Protein AF-0000000077707316 (afdb_homodimer)

Structure (mmCIF, N/CA/C/O backbone):
data_AF-0000000077707316-model_v1
#
loop_
_entity.id
_entity.type
_entity.pdbx_description
1 polymer 'Endonuclease domain-containing 1 protein'
#
loop_
_atom_site.group_PDB
_atom_site.id
_atom_site.type_symbol
_atom_site.label_atom_id
_atom_site.label_alt_id
_atom_site.label_comp_id
_atom_site.label_asym_id
_atom_site.label_entity_id
_atom_site.label_seq_id
_atom_site.pdbx_PDB_ins_code
_atom_site.Cartn_x
_atom_site.Cartn_y
_atom_site.Cartn_z
_atom_site.occupancy
_atom_site.B_iso_or_equiv
_atom_site.auth_seq_id
_atom_site.auth_comp_id
_atom_site.auth_asym_id
_atom_site.auth_atom_id
_atom_site.pdbx_PDB_model_num
ATOM 1 N N . MET A 1 1 ? 44.5 -84.938 -24.578 1 33.34 1 MET A N 1
ATOM 2 C CA . MET A 1 1 ? 43.188 -84.375 -24.938 1 33.34 1 MET A CA 1
ATOM 3 C C . MET A 1 1 ? 42.906 -83.062 -24.188 1 33.34 1 MET A C 1
ATOM 5 O O . MET A 1 1 ? 42.75 -83.062 -22.969 1 33.34 1 MET A O 1
ATOM 9 N N . PHE A 1 2 ? 43.531 -81.938 -24.688 1 41.09 2 PHE A N 1
ATOM 10 C CA . PHE A 1 2 ? 43.594 -80.562 -24.281 1 41.09 2 PHE A CA 1
ATOM 11 C C . PHE A 1 2 ? 42.219 -79.938 -24.391 1 41.09 2 PHE A C 1
ATOM 13 O O . PHE A 1 2 ? 41.656 -79.75 -25.469 1 41.09 2 PHE A O 1
ATOM 20 N N . ALA A 1 3 ? 41.344 -80.125 -23.375 1 41.16 3 ALA A N 1
ATOM 21 C CA . ALA A 1 3 ? 40.031 -79.5 -23.281 1 41.16 3 ALA A CA 1
ATOM 22 C C . ALA A 1 3 ? 40.188 -78 -23.281 1 41.16 3 ALA A C 1
ATOM 24 O O . ALA A 1 3 ? 40.844 -77.375 -22.422 1 41.16 3 ALA A O 1
ATOM 25 N N . LEU A 1 4 ? 40.094 -77.375 -24.469 1 39.22 4 LEU A N 1
ATOM 26 C CA . LEU A 1 4 ? 39.969 -75.938 -24.719 1 39.22 4 LEU A CA 1
ATOM 27 C C . LEU A 1 4 ? 38.781 -75.312 -23.969 1 39.22 4 LEU A C 1
ATOM 29 O O . LEU A 1 4 ? 37.656 -75.75 -24.219 1 39.22 4 LEU A O 1
ATOM 33 N N . GLY A 1 5 ? 38.938 -74.875 -22.703 1 39.47 5 GLY A N 1
ATOM 34 C CA . GLY A 1 5 ? 37.969 -74.188 -21.906 1 39.47 5 GLY A CA 1
ATOM 35 C C . GLY A 1 5 ? 37.469 -72.938 -22.594 1 39.47 5 GLY A C 1
ATOM 36 O O . GLY A 1 5 ? 38.25 -72.062 -23 1 39.47 5 GLY A O 1
ATOM 37 N N . LEU A 1 6 ? 36.312 -73.062 -23.328 1 38.59 6 LEU A N 1
ATOM 38 C CA . LEU A 1 6 ? 35.625 -71.938 -23.953 1 38.59 6 LEU A CA 1
ATOM 39 C C . LEU A 1 6 ? 35.312 -70.812 -22.938 1 38.59 6 LEU A C 1
ATOM 41 O O . LEU A 1 6 ? 34.562 -71.062 -21.969 1 38.59 6 LEU A O 1
ATOM 45 N N . LEU A 1 7 ? 36.188 -69.875 -22.766 1 37.75 7 LEU A N 1
ATOM 46 C CA . LEU A 1 7 ? 35.938 -68.625 -22.016 1 37.75 7 LEU A CA 1
ATOM 47 C C . LEU A 1 7 ? 34.75 -67.875 -22.578 1 37.75 7 LEU A C 1
ATOM 49 O O . LEU A 1 7 ? 34.812 -67.375 -23.719 1 37.75 7 LEU A O 1
ATOM 53 N N . THR A 1 8 ? 33.531 -68.25 -22.219 1 38.25 8 THR A N 1
ATOM 54 C CA . THR A 1 8 ? 32.375 -67.438 -22.578 1 38.25 8 THR A CA 1
ATOM 55 C C . THR A 1 8 ? 32.5 -66 -22.016 1 38.25 8 THR A C 1
ATOM 57 O O . THR A 1 8 ? 32.625 -65.875 -20.797 1 38.25 8 THR A O 1
ATOM 60 N N . CYS A 1 9 ? 33.062 -65.125 -22.75 1 37.97 9 CYS A N 1
ATOM 61 C CA . CYS A 1 9 ? 33 -63.656 -22.469 1 37.97 9 CYS A CA 1
ATOM 62 C C . CYS A 1 9 ? 31.562 -63.188 -22.297 1 37.97 9 CYS A C 1
ATOM 64 O O . CYS A 1 9 ? 30.812 -63.156 -23.266 1 37.97 9 CYS A O 1
ATOM 66 N N . ILE A 1 10 ? 30.969 -63.438 -21.156 1 39.56 10 ILE A N 1
ATOM 67 C CA . ILE A 1 10 ? 29.703 -62.781 -20.844 1 39.56 10 ILE A CA 1
ATOM 68 C C . ILE A 1 10 ? 29.844 -61.281 -20.969 1 39.56 10 ILE A C 1
ATOM 70 O O . ILE A 1 10 ? 30.594 -60.625 -20.219 1 39.56 10 ILE A O 1
ATOM 74 N N . VAL A 1 11 ? 29.703 -60.719 -22.172 1 38.75 11 VAL A N 1
ATOM 75 C CA . VAL A 1 11 ? 29.531 -59.281 -22.344 1 38.75 11 VAL A CA 1
ATOM 76 C C . VAL A 1 11 ? 28.375 -58.781 -21.484 1 38.75 11 VAL A C 1
ATOM 78 O O . VAL A 1 11 ? 27.219 -59.156 -21.719 1 38.75 11 VAL A O 1
ATOM 81 N N . LEU A 1 12 ? 28.562 -58.531 -20.219 1 37.78 12 LEU A N 1
ATOM 82 C CA . LEU A 1 12 ? 27.625 -57.719 -19.422 1 37.78 12 LEU A CA 1
ATOM 83 C C . LEU A 1 12 ? 27.25 -56.469 -20.172 1 37.78 12 LEU A C 1
ATOM 85 O O . LEU A 1 12 ? 28.094 -55.594 -20.406 1 37.78 12 LEU A O 1
ATOM 89 N N . GLY A 1 13 ? 26.312 -56.531 -21.094 1 35.78 13 GLY A N 1
ATOM 90 C CA . GLY A 1 13 ? 25.703 -55.312 -21.594 1 35.78 13 GLY A CA 1
ATOM 91 C C . GLY A 1 13 ? 25.406 -54.281 -20.5 1 35.78 13 GLY A C 1
ATOM 92 O O . GLY A 1 13 ? 24.703 -54.594 -19.531 1 35.78 13 GLY A O 1
ATOM 93 N N . ALA A 1 14 ? 26.328 -53.375 -20.188 1 36.34 14 ALA A N 1
ATOM 94 C CA . ALA A 1 14 ? 26.047 -52.188 -19.406 1 36.34 14 ALA A CA 1
ATOM 95 C C . ALA A 1 14 ? 24.75 -51.531 -19.859 1 36.34 14 ALA A C 1
ATOM 97 O O . ALA A 1 14 ? 24.641 -51.031 -20.984 1 36.34 14 ALA A O 1
ATOM 98 N N . LEU A 1 15 ? 23.625 -52 -19.422 1 34.69 15 LEU A N 1
ATOM 99 C CA . LEU A 1 15 ? 22.438 -51.156 -19.453 1 34.69 15 LEU A CA 1
ATOM 100 C C . LEU A 1 15 ? 22.781 -49.719 -19.047 1 34.69 15 LEU A C 1
ATOM 102 O O . LEU A 1 15 ? 23.094 -49.469 -17.875 1 34.69 15 LEU A O 1
ATOM 106 N N . SER A 1 16 ? 23.438 -49 -19.891 1 33.19 16 SER A N 1
ATOM 107 C CA . SER A 1 16 ? 23.406 -47.562 -19.688 1 33.19 16 SER A CA 1
ATOM 108 C C . SER A 1 16 ? 22.016 -47.094 -19.281 1 33.19 16 SER A C 1
ATOM 110 O O . SER A 1 16 ? 21.078 -47.094 -20.094 1 33.19 16 SER A O 1
ATOM 112 N N . ALA A 1 17 ? 21.578 -47.375 -18.078 1 33.91 17 ALA A N 1
ATOM 113 C CA . ALA A 1 17 ? 20.469 -46.562 -17.594 1 33.91 17 ALA A CA 1
ATOM 114 C C . ALA A 1 17 ? 20.625 -45.094 -18.047 1 33.91 17 ALA A C 1
ATOM 116 O O . ALA A 1 17 ? 21.453 -44.344 -17.5 1 33.91 17 ALA A O 1
ATOM 117 N N . GLN A 1 18 ? 20.516 -44.875 -19.297 1 33.06 18 GLN A N 1
ATOM 118 C CA . GLN A 1 18 ? 20.219 -43.469 -19.609 1 33.06 18 GLN A CA 1
ATOM 119 C C . GLN A 1 18 ? 19.203 -42.906 -18.625 1 33.06 18 GLN A C 1
ATOM 121 O O . GLN A 1 18 ? 18.047 -43.312 -18.609 1 33.06 18 GLN A O 1
ATOM 126 N N . ALA A 1 19 ? 19.625 -42.625 -17.422 1 34.94 19 ALA A N 1
ATOM 127 C CA . ALA A 1 19 ? 18.75 -41.75 -16.609 1 34.94 19 ALA A CA 1
ATOM 128 C C . ALA A 1 19 ? 18 -40.75 -17.484 1 34.94 19 ALA A C 1
ATOM 130 O O . ALA A 1 19 ? 18.625 -39.906 -18.125 1 34.94 19 ALA A O 1
ATOM 131 N N . LYS A 1 20 ? 16.969 -41.156 -18.109 1 39.28 20 LYS A N 1
ATOM 132 C CA . LYS A 1 20 ? 16.062 -40.125 -18.609 1 39.28 20 LYS A CA 1
ATOM 133 C C . LYS A 1 20 ? 15.898 -39 -17.609 1 39.28 20 LYS A C 1
ATOM 135 O O . LYS A 1 20 ? 15.453 -39.219 -16.484 1 39.28 20 LYS A O 1
ATOM 140 N N . VAL A 1 21 ? 16.75 -38.062 -17.422 1 41.84 21 VAL A N 1
ATOM 141 C CA . VAL A 1 21 ? 16.422 -36.781 -16.797 1 41.84 21 VAL A CA 1
ATOM 142 C C . VAL A 1 21 ? 14.969 -36.406 -17.078 1 41.84 21 VAL A C 1
ATOM 144 O O . VAL A 1 21 ? 14.617 -36.094 -18.219 1 41.84 21 VAL A O 1
ATOM 147 N N . SER A 1 22 ? 14.008 -37.156 -16.703 1 49.22 22 SER A N 1
ATOM 148 C CA . SER A 1 22 ? 12.609 -36.781 -16.859 1 49.22 22 SER A CA 1
ATOM 149 C C . SER A 1 22 ? 12.414 -35.281 -16.531 1 49.22 22 SER A C 1
ATOM 151 O O . SER A 1 22 ? 12.773 -34.844 -15.438 1 49.22 22 SER A O 1
ATOM 153 N N . ASN A 1 23 ? 12.367 -34.312 -17.406 1 69.75 23 ASN A N 1
ATOM 154 C CA . ASN A 1 23 ? 12.125 -32.875 -17.375 1 69.75 23 ASN A CA 1
ATOM 155 C C . ASN A 1 23 ? 10.711 -32.562 -16.922 1 69.75 23 ASN A C 1
ATOM 157 O O . ASN A 1 23 ? 10.141 -31.531 -17.312 1 69.75 23 ASN A O 1
ATOM 161 N N . ASP A 1 24 ? 10.117 -33.5 -16.203 1 83.94 24 ASP A N 1
ATOM 162 C CA . ASP A 1 24 ? 8.758 -33.312 -15.695 1 83.94 24 ASP A CA 1
ATOM 163 C C . ASP A 1 24 ? 8.781 -32.938 -14.219 1 83.94 24 ASP A C 1
ATOM 165 O O . ASP A 1 24 ? 9.789 -33.125 -13.531 1 83.94 24 ASP A O 1
ATOM 169 N N . PHE A 1 25 ? 7.59 -32.406 -13.789 1 93.5 25 PHE A N 1
ATOM 170 C CA . PHE A 1 25 ? 7.434 -32.156 -12.359 1 93.5 25 PHE A CA 1
ATOM 171 C C . PHE A 1 25 ? 7.297 -33.469 -11.586 1 93.5 25 PHE A C 1
ATOM 173 O O . PHE A 1 25 ? 6.516 -34.344 -11.961 1 93.5 25 PHE A O 1
ATOM 180 N N . ASP A 1 26 ? 8.039 -33.688 -10.492 1 91.38 26 ASP A N 1
ATOM 181 C CA . ASP A 1 26 ? 7.855 -34.781 -9.57 1 91.38 26 ASP A CA 1
ATOM 182 C C . ASP A 1 26 ? 6.598 -34.594 -8.727 1 91.38 26 ASP A C 1
ATOM 184 O O . ASP A 1 26 ? 6.059 -35.562 -8.188 1 91.38 26 ASP A O 1
ATOM 188 N N . CYS A 1 27 ? 6.137 -33.438 -8.609 1 95.3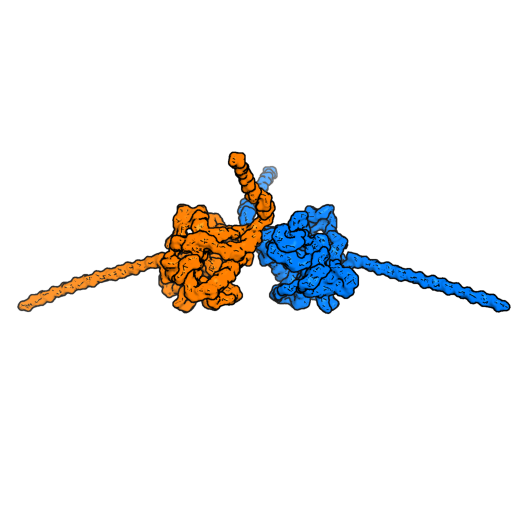8 27 CYS A N 1
ATOM 189 C CA . CYS A 1 27 ? 5.008 -33.062 -7.758 1 95.38 27 CYS A CA 1
ATOM 190 C C . CYS A 1 27 ? 3.777 -32.75 -8.594 1 95.38 27 CYS A C 1
ATOM 192 O O . CYS A 1 27 ? 3.207 -31.656 -8.461 1 95.38 27 CYS A O 1
ATOM 194 N N . LYS A 1 28 ? 3.188 -33.719 -9.234 1 96.56 28 LYS A N 1
ATOM 195 C CA . LYS A 1 28 ? 2.086 -33.5 -10.172 1 96.56 28 LYS A CA 1
ATOM 196 C C . LYS A 1 28 ? 0.771 -33.281 -9.438 1 96.56 28 LYS A C 1
ATOM 198 O O . LYS A 1 28 ? -0.211 -32.812 -10.031 1 96.56 28 LYS A O 1
ATOM 203 N N . GLU A 1 29 ? 0.747 -33.562 -8.125 1 95.81 29 GLU A N 1
ATOM 204 C CA . GLU A 1 29 ? -0.466 -33.438 -7.324 1 95.81 29 GLU A CA 1
ATOM 205 C C . GLU A 1 29 ? -0.935 -31.984 -7.254 1 95.81 29 GLU A C 1
ATOM 207 O O . GLU A 1 29 ? -2.078 -31.703 -6.883 1 95.81 29 GLU A O 1
ATOM 212 N N . PHE A 1 30 ? -0.115 -31.047 -7.645 1 97.31 30 PHE A N 1
ATOM 213 C CA . PHE A 1 30 ? -0.478 -29.641 -7.527 1 97.31 30 PHE A CA 1
ATOM 214 C C . PHE A 1 30 ? -1.162 -29.156 -8.797 1 97.31 30 PHE A C 1
ATOM 216 O O . PHE A 1 30 ? -1.632 -28.016 -8.852 1 97.31 30 PHE A O 1
ATOM 223 N N . PHE A 1 31 ? -1.253 -30.031 -9.781 1 97.88 31 PHE A N 1
ATOM 224 C CA . PHE A 1 31 ? -1.893 -29.688 -11.047 1 97.88 31 PHE A CA 1
ATOM 225 C C . PHE A 1 31 ? -3.232 -30.391 -11.188 1 97.88 31 PHE A C 1
ATOM 227 O O . PHE A 1 31 ? -3.361 -31.562 -10.82 1 97.88 31 PHE A O 1
ATOM 234 N N . TYR A 1 32 ? -4.227 -29.641 -11.633 1 96.31 32 TYR A N 1
ATOM 235 C CA . TYR A 1 32 ? -5.508 -30.266 -11.945 1 96.31 32 TYR A CA 1
ATOM 236 C C . TYR A 1 32 ? -5.328 -31.438 -12.906 1 96.31 32 TYR A C 1
ATOM 238 O O . TYR A 1 32 ? -4.703 -31.281 -13.961 1 96.31 32 TYR A O 1
ATOM 246 N N . LYS A 1 33 ? -5.805 -32.656 -12.492 1 95.69 33 LYS A N 1
ATOM 247 C CA . LYS A 1 33 ? -5.711 -33.906 -13.25 1 95.69 33 LYS A CA 1
ATOM 248 C C . LYS A 1 33 ? -4.254 -34.281 -13.523 1 95.69 33 LYS A C 1
ATOM 250 O O . L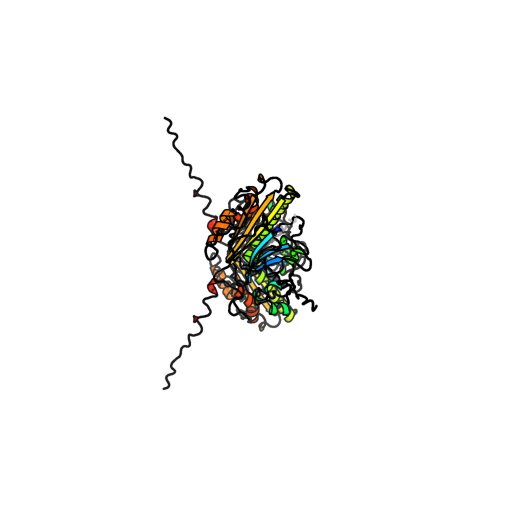YS A 1 33 ? -3.949 -34.906 -14.531 1 95.69 33 LYS A O 1
ATOM 255 N N . ASP A 1 34 ? -3.324 -33.719 -12.805 1 96.62 34 ASP A N 1
ATOM 256 C CA . ASP A 1 34 ? -1.897 -34 -12.852 1 96.62 34 ASP A CA 1
ATOM 257 C C . ASP A 1 34 ? -1.275 -33.531 -14.156 1 96.62 34 ASP A C 1
ATOM 259 O O . ASP A 1 34 ? -0.333 -34.125 -14.672 1 96.62 34 ASP A O 1
ATOM 263 N N . ILE A 1 35 ? -1.842 -32.531 -14.719 1 96.19 35 ILE A N 1
ATOM 264 C CA . ILE A 1 35 ? -1.368 -31.984 -15.992 1 96.19 35 ILE A CA 1
ATOM 265 C C . ILE A 1 35 ? -0.874 -30.547 -15.797 1 96.19 35 ILE A C 1
ATOM 267 O O . ILE A 1 35 ? -1.644 -29.672 -15.406 1 96.19 35 ILE A O 1
ATOM 271 N N . GLU A 1 36 ? 0.376 -30.312 -16.031 1 96.12 36 GLU A N 1
ATOM 272 C CA . GLU A 1 36 ? 0.953 -28.984 -15.867 1 96.12 36 GLU A CA 1
ATOM 273 C C . GLU A 1 36 ? 0.457 -28.031 -16.953 1 96.12 36 GLU A C 1
ATOM 275 O O . GLU A 1 36 ? 0.092 -28.453 -18.047 1 96.12 36 GLU A O 1
ATOM 280 N N . PRO A 1 37 ? 0.419 -26.688 -16.656 1 96.31 37 PRO A N 1
ATOM 281 C CA . PRO A 1 37 ? 0.086 -25.688 -17.672 1 96.31 37 PRO A CA 1
ATOM 282 C C . PRO A 1 37 ? 1.013 -25.766 -18.891 1 96.31 37 PRO A C 1
ATOM 284 O O . PRO A 1 37 ? 2.199 -26.062 -18.75 1 96.31 37 PRO A O 1
ATOM 287 N N . THR A 1 38 ? 0.475 -25.453 -20.078 1 94.12 38 THR A N 1
ATOM 288 C CA . THR A 1 38 ? 1.275 -25.453 -21.297 1 94.12 38 THR A CA 1
ATOM 289 C C . THR A 1 38 ? 1.266 -24.078 -21.953 1 94.12 38 THR A C 1
ATOM 291 O O . THR A 1 38 ? 0.444 -23.234 -21.625 1 94.12 38 THR A O 1
ATOM 294 N N . GLY A 1 39 ? 2.197 -23.891 -22.812 1 92.69 39 GLY A N 1
ATOM 295 C CA . GLY A 1 39 ? 2.258 -22.641 -23.578 1 92.69 39 GLY A CA 1
ATOM 296 C C . GLY A 1 39 ? 3.334 -21.703 -23.078 1 92.69 39 GLY A C 1
ATOM 297 O O . GLY A 1 39 ? 3.738 -20.781 -23.812 1 92.69 39 GLY A O 1
ATOM 298 N N . MET A 1 40 ? 3.721 -21.906 -21.891 1 90.31 40 MET A N 1
ATOM 299 C CA . MET A 1 40 ? 4.863 -21.156 -21.375 1 90.31 40 MET A CA 1
ATOM 300 C C . MET A 1 40 ? 6.168 -21.891 -21.672 1 90.31 40 MET A C 1
ATOM 302 O O . MET A 1 40 ? 6.156 -23.016 -22.172 1 90.31 40 MET A O 1
ATOM 306 N N . ASP A 1 41 ? 7.328 -21.219 -21.531 1 84.62 41 ASP A N 1
ATOM 307 C CA . ASP A 1 41 ? 8.609 -21.844 -21.844 1 84.62 41 ASP A CA 1
ATOM 308 C C . ASP A 1 41 ? 8.797 -23.141 -21.062 1 84.62 41 ASP A C 1
ATOM 310 O O . ASP A 1 41 ? 9.242 -23.125 -19.922 1 84.62 41 ASP A O 1
ATOM 314 N N . GLN A 1 42 ? 8.523 -24.266 -21.781 1 77.12 42 GLN A N 1
ATOM 315 C CA . GLN A 1 42 ? 8.539 -25.578 -21.125 1 77.12 42 GLN A CA 1
ATOM 316 C C . GLN A 1 42 ? 9.961 -26.031 -20.844 1 77.12 42 GLN A C 1
ATOM 318 O O . GLN A 1 42 ? 10.172 -27 -20.125 1 77.12 42 GLN A O 1
ATOM 323 N N . ASN A 1 43 ? 10.93 -25.219 -21.344 1 80.56 43 ASN A N 1
ATOM 324 C CA . ASN A 1 43 ? 12.32 -25.578 -21.078 1 80.56 43 ASN A CA 1
ATOM 325 C C . ASN A 1 43 ? 12.844 -24.891 -19.812 1 80.56 43 ASN A C 1
ATOM 327 O O . ASN A 1 43 ? 13.977 -25.109 -19.406 1 80.56 43 ASN A O 1
ATOM 331 N N . ALA A 1 44 ? 11.969 -24.188 -19.266 1 92.69 44 ALA A N 1
ATOM 332 C CA . ALA A 1 44 ? 12.336 -23.562 -18 1 92.69 44 ALA A CA 1
ATOM 333 C C . ALA A 1 44 ? 12.508 -24.609 -16.891 1 92.69 44 ALA A C 1
ATOM 335 O O . ALA A 1 44 ? 12.172 -25.766 -17.078 1 92.69 44 ALA A O 1
ATOM 336 N N . LYS A 1 45 ? 13.117 -24.203 -15.828 1 93.31 45 LYS A N 1
ATOM 337 C CA . LYS A 1 45 ? 13.406 -25.109 -14.719 1 93.31 45 LYS A CA 1
ATOM 338 C C . LYS A 1 45 ? 12.141 -25.438 -13.938 1 93.31 45 LYS A C 1
ATOM 340 O O . LYS A 1 45 ? 11.367 -24.547 -13.586 1 93.31 45 LYS A O 1
ATOM 345 N N . LYS A 1 46 ? 11.953 -26.734 -13.75 1 94.25 46 LYS A N 1
ATOM 346 C CA . LYS A 1 46 ? 10.797 -27.203 -12.992 1 94.25 46 LYS A CA 1
ATOM 347 C C . LYS A 1 46 ? 11.18 -27.516 -11.547 1 94.25 46 LYS A C 1
ATOM 349 O O . LYS A 1 46 ? 12.055 -28.344 -11.281 1 94.25 46 LYS A O 1
ATOM 354 N N . ILE A 1 47 ? 10.484 -26.797 -10.57 1 94.25 47 ILE A N 1
ATOM 355 C CA . ILE A 1 47 ? 10.812 -26.906 -9.156 1 94.25 47 ILE A CA 1
ATOM 356 C C . ILE A 1 47 ? 9.609 -27.453 -8.391 1 94.25 47 ILE A C 1
ATOM 358 O O . ILE A 1 47 ? 8.516 -26.906 -8.461 1 94.25 47 ILE A O 1
ATOM 362 N N . CYS A 1 48 ? 9.805 -28.609 -7.73 1 95.44 48 CYS A N 1
ATOM 363 C CA . CYS A 1 48 ? 8.898 -29 -6.66 1 95.44 48 CYS A CA 1
ATOM 364 C C . CYS A 1 48 ? 9.406 -28.5 -5.309 1 95.44 48 CYS A C 1
ATOM 366 O O . CYS A 1 48 ? 10.383 -29.031 -4.781 1 95.44 48 CYS A O 1
ATOM 368 N N . GLN A 1 49 ? 8.695 -27.547 -4.758 1 95.38 49 GLN A N 1
ATOM 369 C CA . GLN A 1 49 ? 9.242 -26.766 -3.646 1 95.38 49 GLN A CA 1
ATOM 370 C C . GLN A 1 49 ? 9.172 -27.547 -2.34 1 95.38 49 GLN A C 1
ATOM 372 O O . GLN A 1 49 ? 8.133 -28.109 -1.995 1 95.38 49 GLN A O 1
ATOM 377 N N . TRP A 1 50 ? 10.234 -27.609 -1.695 1 90.56 50 TRP A N 1
ATOM 378 C CA . TRP A 1 50 ? 10.25 -28.172 -0.346 1 90.56 50 TRP A CA 1
ATOM 379 C C . TRP A 1 50 ? 11.289 -27.469 0.519 1 90.56 50 TRP A C 1
ATOM 381 O O . TRP A 1 50 ? 12.164 -26.766 0.003 1 90.56 50 TRP A O 1
ATOM 391 N N . THR A 1 51 ? 11.047 -27.484 1.727 1 90.94 51 THR A N 1
ATOM 392 C CA . THR A 1 51 ? 11.953 -26.938 2.729 1 90.94 51 THR A CA 1
ATOM 393 C C . THR A 1 51 ? 12.875 -28.016 3.271 1 90.94 51 THR A C 1
ATOM 395 O O . THR A 1 51 ? 13.172 -29 2.58 1 90.94 51 THR A O 1
ATOM 398 N N . SER A 1 52 ? 13.352 -27.969 4.523 1 80.56 52 SER A N 1
ATOM 399 C CA . SER A 1 52 ? 14.172 -29.016 5.121 1 80.56 52 SER A CA 1
ATOM 400 C C . SER A 1 52 ? 13.352 -30.281 5.371 1 80.56 52 SER A C 1
ATOM 402 O O . SER A 1 52 ? 13.914 -31.344 5.605 1 80.56 52 SER A O 1
ATOM 404 N N . LYS A 1 53 ? 12.062 -30.188 5.219 1 82 53 LYS A N 1
ATOM 405 C CA . LYS A 1 53 ? 11.188 -31.344 5.336 1 82 53 LYS A CA 1
ATOM 406 C C . LYS A 1 53 ? 10.875 -31.938 3.969 1 82 53 LYS A C 1
ATOM 408 O O . LYS A 1 53 ? 10.688 -31.203 2.994 1 82 53 LYS A O 1
ATOM 413 N N . PRO A 1 54 ? 10.891 -33.188 3.934 1 79.56 54 PRO A N 1
ATOM 414 C CA . PRO A 1 54 ? 10.695 -33.844 2.643 1 79.56 54 PRO A CA 1
ATOM 415 C C . PRO A 1 54 ? 9.234 -33.875 2.207 1 79.56 54 PRO A C 1
ATOM 417 O O . PRO A 1 54 ? 8.633 -34.938 2.105 1 79.56 54 PRO A O 1
ATOM 420 N N . SER A 1 55 ? 8.648 -32.875 2.068 1 88.94 55 SER A N 1
ATOM 421 C CA . SER A 1 55 ? 7.305 -32.688 1.533 1 88.94 55 SER A CA 1
ATOM 422 C C . SER A 1 55 ? 7.23 -31.531 0.563 1 88.94 55 SER A C 1
ATOM 424 O O . SER A 1 55 ? 7.828 -30.469 0.807 1 88.94 55 SER A O 1
ATOM 426 N N . TYR A 1 56 ? 6.469 -31.812 -0.507 1 93.94 56 TYR A N 1
ATOM 427 C CA . TYR A 1 56 ? 6.293 -30.734 -1.483 1 93.94 56 TYR A CA 1
ATOM 428 C C . TYR A 1 56 ? 5.156 -29.812 -1.074 1 93.94 56 TYR A C 1
ATOM 430 O O . TYR A 1 56 ? 4.113 -30.266 -0.599 1 93.94 56 TYR A O 1
ATOM 438 N N . TYR A 1 57 ? 5.391 -28.531 -1.308 1 94.88 57 TYR A N 1
ATOM 439 C CA . TYR A 1 57 ? 4.371 -27.547 -0.93 1 94.88 57 TYR A CA 1
ATOM 440 C C . TYR A 1 57 ? 3.676 -26.984 -2.162 1 94.88 57 TYR A C 1
ATOM 442 O O . TYR A 1 57 ? 2.51 -26.594 -2.098 1 94.88 57 TYR A O 1
ATOM 450 N N . TYR A 1 58 ? 4.402 -26.844 -3.236 1 97.19 58 TYR A N 1
ATOM 451 C CA . TYR A 1 58 ? 3.871 -26.359 -4.5 1 97.19 58 TYR A CA 1
ATOM 452 C C . TYR A 1 58 ? 4.863 -26.578 -5.637 1 97.19 58 TYR A C 1
ATOM 454 O O . TYR A 1 58 ? 5.961 -27.109 -5.414 1 97.19 58 TYR A O 1
ATOM 462 N N . ALA A 1 59 ? 4.43 -26.266 -6.871 1 97.44 59 ALA A N 1
ATOM 463 C CA . ALA A 1 59 ? 5.254 -26.422 -8.062 1 97.44 59 ALA A CA 1
ATOM 464 C C . ALA A 1 59 ? 5.512 -25.078 -8.742 1 97.44 59 ALA A C 1
ATOM 466 O O . ALA A 1 59 ? 4.609 -24.25 -8.836 1 97.44 59 ALA A O 1
ATOM 467 N N . THR A 1 60 ? 6.77 -24.844 -9.188 1 97.62 60 THR A N 1
ATOM 468 C CA . THR A 1 60 ? 7.109 -23.594 -9.867 1 97.62 60 THR A CA 1
ATOM 469 C C . THR A 1 60 ? 7.848 -23.891 -11.172 1 97.62 60 THR A C 1
ATOM 471 O O . THR A 1 60 ? 8.75 -24.719 -11.211 1 97.62 60 THR A O 1
ATOM 474 N N . LEU A 1 61 ? 7.379 -23.312 -12.273 1 97.31 61 LEU A N 1
ATOM 475 C CA . LEU A 1 61 ? 8.172 -23.219 -13.492 1 97.31 61 LEU A CA 1
ATOM 476 C C . LEU A 1 61 ? 9.016 -21.953 -13.492 1 97.31 61 LEU A C 1
ATOM 478 O O . LEU A 1 61 ? 8.477 -20.844 -13.539 1 97.31 61 LEU A O 1
ATOM 482 N N . TYR A 1 62 ? 10.328 -22.094 -13.453 1 97 62 TYR A N 1
ATOM 483 C CA . TYR A 1 62 ? 11.219 -20.953 -13.227 1 97 62 TYR A CA 1
ATOM 484 C C . TYR A 1 62 ? 12.07 -20.672 -14.461 1 97 62 TYR A C 1
ATOM 486 O O . TYR A 1 62 ? 12.734 -21.578 -14.984 1 97 62 TYR A O 1
ATOM 494 N N . SER A 1 63 ? 12.086 -19.438 -14.891 1 96.81 63 SER A N 1
ATOM 495 C CA . SER A 1 63 ? 12.898 -19.031 -16.031 1 96.81 63 SER A CA 1
ATOM 496 C C . SER A 1 63 ? 14.258 -18.516 -15.578 1 96.81 63 SER A C 1
ATOM 498 O O . SER A 1 63 ? 14.352 -17.484 -14.914 1 96.81 63 SER A O 1
ATOM 500 N N . VAL A 1 64 ? 15.258 -19.203 -15.977 1 95.88 64 VAL A N 1
ATOM 501 C CA . VAL A 1 64 ? 16.625 -18.766 -15.672 1 95.88 64 VAL A CA 1
ATOM 502 C C . VAL A 1 64 ? 16.938 -17.5 -16.453 1 95.88 64 VAL A C 1
ATOM 504 O O . VAL A 1 64 ? 17.562 -16.562 -15.922 1 95.88 64 VAL A O 1
ATOM 507 N N . HIS A 1 65 ? 16.5 -17.375 -17.641 1 94.5 65 HIS A N 1
ATOM 508 C CA . HIS A 1 65 ? 16.734 -16.203 -18.484 1 94.5 65 HIS A CA 1
ATOM 509 C C . HIS A 1 65 ? 16.141 -14.945 -17.859 1 94.5 65 HIS A C 1
ATOM 511 O O . HIS A 1 65 ? 16.828 -13.922 -17.766 1 94.5 65 HIS A O 1
ATOM 517 N N . HIS A 1 66 ? 14.922 -15.047 -17.453 1 96.5 66 HIS A N 1
ATOM 518 C CA . HIS A 1 66 ? 14.219 -13.898 -16.891 1 96.5 66 HIS A CA 1
ATOM 519 C C . HIS A 1 66 ? 14.516 -13.758 -15.398 1 96.5 66 HIS A C 1
ATOM 521 O O . HIS A 1 66 ? 14.266 -12.703 -14.812 1 96.5 66 HIS A O 1
ATOM 527 N N . ARG A 1 67 ? 14.945 -14.844 -14.773 1 97 67 ARG A N 1
ATOM 528 C CA . ARG A 1 67 ? 15.18 -14.953 -13.336 1 97 67 ARG A CA 1
ATOM 529 C C . ARG A 1 67 ? 13.914 -14.609 -12.547 1 97 67 ARG A C 1
ATOM 531 O O . ARG A 1 67 ? 13.969 -13.852 -11.578 1 97 67 ARG A O 1
ATOM 538 N N . ILE A 1 68 ? 12.82 -15.094 -12.992 1 98.12 68 ILE A N 1
ATOM 539 C CA . ILE A 1 68 ? 11.508 -15.039 -12.352 1 98.12 68 ILE A CA 1
ATOM 540 C C . ILE A 1 68 ? 10.758 -16.344 -12.586 1 98.12 68 ILE A C 1
ATOM 542 O O . ILE A 1 68 ? 11.047 -17.078 -13.539 1 98.12 68 ILE A O 1
ATOM 546 N N . PRO A 1 69 ? 9.812 -16.688 -11.664 1 98.44 69 PRO A N 1
ATOM 547 C CA . PRO A 1 69 ? 8.891 -17.781 -11.977 1 98.44 69 PRO A CA 1
ATOM 548 C C . PRO A 1 69 ? 7.891 -17.422 -13.07 1 98.44 69 PRO A C 1
ATOM 550 O O . PRO A 1 69 ? 7.32 -16.328 -13.047 1 98.44 69 PRO A O 1
ATOM 553 N N . LEU A 1 70 ? 7.723 -18.344 -14.008 1 98.06 70 LEU A N 1
ATOM 554 C CA . LEU A 1 70 ? 6.668 -18.156 -15 1 98.06 70 LEU A CA 1
ATOM 555 C C . LEU A 1 70 ? 5.297 -18.438 -14.398 1 98.06 70 LEU A C 1
ATOM 557 O O . LEU A 1 70 ? 4.316 -17.766 -14.727 1 98.06 70 LEU A O 1
ATOM 561 N N . TYR A 1 71 ? 5.254 -19.375 -13.586 1 98.56 71 TYR A N 1
ATOM 562 C CA . TYR A 1 71 ? 4.078 -19.609 -12.758 1 98.56 71 TYR A CA 1
ATOM 563 C C . TYR A 1 71 ? 4.422 -20.453 -11.531 1 98.56 71 TYR A C 1
ATOM 565 O O . TYR A 1 71 ? 5.457 -21.125 -11.508 1 98.56 71 TYR A O 1
ATOM 573 N N . SER A 1 72 ? 3.633 -20.359 -10.508 1 98.69 72 SER A N 1
ATOM 574 C CA . SER A 1 72 ? 3.557 -21.297 -9.391 1 98.69 72 SER A CA 1
ATOM 575 C C . SER A 1 72 ? 2.17 -21.922 -9.281 1 98.69 72 SER A C 1
ATOM 577 O O . SER A 1 72 ? 1.159 -21.219 -9.406 1 98.69 72 SER A O 1
ATOM 579 N N . ALA A 1 73 ? 2.115 -23.234 -9.133 1 98.69 73 ALA A N 1
ATOM 580 C CA . ALA A 1 73 ? 0.881 -24 -8.977 1 98.69 73 ALA A CA 1
ATOM 581 C C . ALA A 1 73 ? 0.767 -24.562 -7.562 1 98.69 73 ALA A C 1
ATOM 583 O O . ALA A 1 73 ? 1.729 -25.125 -7.039 1 98.69 73 ALA A O 1
ATOM 584 N N . TYR A 1 74 ? -0.398 -24.422 -6.969 1 97.88 74 TYR A N 1
ATOM 585 C CA . TYR A 1 74 ? -0.575 -24.828 -5.578 1 97.88 74 TYR A CA 1
ATOM 586 C C . TYR A 1 74 ? -2.033 -25.156 -5.289 1 97.88 74 TYR A C 1
ATOM 588 O O . TYR A 1 74 ? -2.914 -24.875 -6.102 1 97.88 74 TYR A O 1
ATOM 596 N N . ARG A 1 75 ? -2.188 -25.875 -4.223 1 96.19 75 ARG A N 1
ATOM 597 C CA . ARG A 1 75 ? -3.518 -26.172 -3.701 1 96.19 75 ARG A CA 1
ATOM 598 C C . ARG A 1 75 ? -3.814 -25.344 -2.453 1 96.19 75 ARG A C 1
ATOM 600 O O . ARG A 1 75 ? -2.922 -25.109 -1.637 1 96.19 75 ARG A O 1
ATOM 607 N N . PHE A 1 76 ? -5.031 -24.906 -2.402 1 93.81 76 PHE A N 1
ATOM 608 C CA . PHE A 1 76 ? -5.418 -24.156 -1.213 1 93.81 76 PHE A CA 1
ATOM 609 C C . PHE A 1 76 ? -5.621 -25.078 -0.025 1 93.81 76 PHE A C 1
ATOM 611 O O . PHE A 1 76 ? -6.316 -26.094 -0.137 1 93.81 76 PHE A O 1
ATOM 618 N N . ASP A 1 77 ? -4.949 -24.781 1.04 1 85.69 77 ASP A N 1
ATOM 619 C CA . ASP A 1 77 ? -5.098 -25.547 2.273 1 85.69 77 ASP A CA 1
ATOM 620 C C . ASP A 1 77 ? -5.988 -24.812 3.271 1 85.69 77 ASP A C 1
ATOM 622 O O . ASP A 1 77 ? -5.559 -23.844 3.902 1 85.69 77 ASP A O 1
ATOM 626 N N . PRO A 1 78 ? -7.188 -25.25 3.486 1 82.88 78 PRO A N 1
ATOM 627 C CA . PRO A 1 78 ? -8.109 -24.547 4.387 1 82.88 78 PRO A CA 1
ATOM 628 C C . PRO A 1 78 ? -7.688 -24.641 5.852 1 82.88 78 PRO A C 1
ATOM 630 O O . PRO A 1 78 ? -8.227 -23.938 6.699 1 82.88 78 PRO A O 1
ATOM 633 N N . ALA A 1 79 ? -6.758 -25.516 6.133 1 83.19 79 ALA A N 1
ATOM 634 C CA . ALA A 1 79 ? -6.328 -25.688 7.52 1 83.19 79 ALA A CA 1
ATOM 635 C C . ALA A 1 79 ? -5.496 -24.5 7.984 1 83.19 79 ALA A C 1
ATOM 637 O O . ALA A 1 79 ? -5.305 -24.297 9.188 1 83.19 79 ALA A O 1
ATOM 638 N N . CYS A 1 80 ? -5.008 -23.828 7.102 1 83.94 80 CYS A N 1
ATOM 639 C CA . CYS A 1 80 ? -4.215 -22.656 7.449 1 83.94 80 CYS A CA 1
ATOM 640 C C . CYS A 1 80 ? -5.098 -21.422 7.598 1 83.94 80 CYS A C 1
ATOM 642 O O . CYS A 1 80 ? -5.48 -20.797 6.602 1 83.94 80 CYS A O 1
ATOM 644 N N . SER A 1 81 ? -5.387 -21.094 8.797 1 70.94 81 SER A N 1
ATOM 645 C CA . SER A 1 81 ? -6.352 -20.031 9.047 1 70.94 81 SER A CA 1
ATOM 646 C C . SER A 1 81 ? -5.652 -18.688 9.281 1 70.94 81 SER A C 1
ATOM 648 O O . SER A 1 81 ? -6.258 -17.625 9.141 1 70.94 81 SER A O 1
ATOM 650 N N . SER A 1 82 ? -4.461 -18.844 9.766 1 68 82 SER A N 1
ATOM 651 C CA . SER A 1 82 ? -3.826 -17.562 10.055 1 68 82 SER A CA 1
ATOM 652 C C . SER A 1 82 ? -3.191 -16.969 8.805 1 68 82 SER A C 1
ATOM 654 O O . SER A 1 82 ? -2.42 -17.641 8.109 1 68 82 SER A O 1
ATOM 656 N N . ASP A 1 83 ? -3.711 -15.805 8.508 1 64.25 83 ASP A N 1
ATOM 657 C CA . ASP A 1 83 ? -3.156 -15.102 7.359 1 64.25 83 ASP A CA 1
ATOM 658 C C . ASP A 1 83 ? -2.006 -14.188 7.773 1 64.25 83 ASP A C 1
ATOM 660 O O . ASP A 1 83 ? -1.535 -13.367 6.98 1 64.25 83 ASP A O 1
ATOM 664 N N . SER A 1 84 ? -1.777 -14.328 9.133 1 65.5 84 SER A N 1
ATOM 665 C CA . SER A 1 84 ? -0.779 -13.383 9.617 1 65.5 84 SER A CA 1
ATOM 666 C C . SER A 1 84 ? 0.578 -14.055 9.797 1 65.5 84 SER A C 1
ATOM 668 O O . SER A 1 84 ? 0.652 -15.25 10.086 1 65.5 84 SER A O 1
ATOM 670 N N . GLY A 1 85 ? 1.629 -13.492 9.25 1 66.81 85 GLY A N 1
ATOM 671 C CA . GLY A 1 85 ? 3.012 -13.906 9.398 1 66.81 85 GLY A CA 1
ATOM 672 C C . GLY A 1 85 ? 3.912 -13.414 8.281 1 66.81 85 GLY A C 1
ATOM 673 O O . GLY A 1 85 ? 3.453 -13.195 7.16 1 66.81 85 GLY A O 1
ATOM 674 N N . SER A 1 86 ? 4.832 -12.672 8.625 1 65.44 86 SER A N 1
ATOM 675 C CA . SER A 1 86 ? 5.84 -12.273 7.648 1 65.44 86 SER A CA 1
ATOM 676 C C . SER A 1 86 ? 7.242 -12.664 8.109 1 65.44 86 SER A C 1
ATOM 678 O O . SER A 1 86 ? 7.477 -12.859 9.305 1 65.44 86 SER A O 1
ATOM 680 N N . SER A 1 87 ? 7.875 -13.242 7.066 1 70.94 87 SER A N 1
ATOM 681 C CA . SER A 1 87 ? 9.289 -13.5 7.312 1 70.94 87 SER A CA 1
ATOM 682 C C . SER A 1 87 ? 10.172 -12.516 6.543 1 70.94 87 SER A C 1
ATOM 684 O O . SER A 1 87 ? 9.852 -12.148 5.41 1 70.94 87 SER A O 1
ATOM 686 N N . SER A 1 88 ? 11.141 -12.086 7.223 1 75.81 88 SER A N 1
ATOM 687 C CA . SER A 1 88 ? 12.117 -11.234 6.566 1 75.81 88 SER A CA 1
ATOM 688 C C . SER A 1 88 ? 13.234 -12.055 5.938 1 75.81 88 SER A C 1
ATOM 690 O O . SER A 1 88 ? 14.094 -11.516 5.23 1 75.81 88 SER A O 1
ATOM 692 N N . THR A 1 89 ? 13.047 -13.32 6.047 1 91.19 89 THR A N 1
ATOM 693 C CA . THR A 1 89 ? 14.125 -14.164 5.535 1 91.19 89 THR A CA 1
ATOM 694 C C . THR A 1 89 ? 13.742 -14.781 4.195 1 91.19 89 THR A C 1
ATOM 696 O O . THR A 1 89 ? 12.711 -15.438 4.086 1 91.19 89 THR A O 1
ATOM 699 N N . TRP A 1 90 ? 14.625 -14.555 3.248 1 96.5 90 TRP A N 1
ATOM 700 C CA . TRP A 1 90 ? 14.398 -15.109 1.917 1 96.5 90 TRP A CA 1
ATOM 701 C C . TRP A 1 90 ? 15.375 -16.25 1.633 1 96.5 90 TRP A C 1
ATOM 703 O O . TRP A 1 90 ? 16.406 -16.375 2.293 1 96.5 90 TRP A O 1
ATOM 713 N N . HIS A 1 91 ? 15.008 -17.094 0.671 1 96.44 91 HIS A N 1
ATOM 714 C CA . HIS A 1 91 ? 15.773 -18.297 0.364 1 96.44 91 HIS A CA 1
ATOM 715 C C . HIS A 1 91 ? 16.094 -18.391 -1.126 1 96.44 91 HIS A C 1
ATOM 717 O O . HIS A 1 91 ? 15.492 -17.672 -1.935 1 96.44 91 HIS A O 1
ATOM 723 N N . LEU A 1 92 ? 17.078 -19.219 -1.42 1 96 92 LEU A N 1
ATOM 724 C CA . LEU A 1 92 ? 17.5 -19.531 -2.781 1 96 92 LEU A CA 1
ATOM 725 C C . LEU A 1 92 ? 17.438 -21.031 -3.051 1 96 92 LEU A C 1
ATOM 727 O O . LEU A 1 92 ? 17.312 -21.828 -2.119 1 96 92 LEU A O 1
ATOM 731 N N . GLU A 1 93 ? 17.469 -21.344 -4.371 1 94.12 93 GLU A N 1
ATOM 732 C CA . GLU A 1 93 ? 17.344 -22.75 -4.785 1 94.12 93 GLU A CA 1
ATOM 733 C C . GLU A 1 93 ? 18.656 -23.266 -5.363 1 94.12 93 GLU A C 1
ATOM 735 O O . GLU A 1 93 ? 18.984 -23 -6.527 1 94.12 93 GLU A O 1
ATOM 740 N N . PRO A 1 94 ? 19.359 -24.078 -4.637 1 90.81 94 PRO A N 1
ATOM 741 C CA . PRO A 1 94 ? 20.625 -24.625 -5.156 1 90.81 94 PRO A CA 1
ATOM 742 C C . PRO A 1 94 ? 20.422 -25.453 -6.422 1 90.81 94 PRO A C 1
ATOM 744 O O . PRO A 1 94 ? 21.297 -25.484 -7.289 1 90.81 94 PRO A O 1
ATOM 747 N N . GLN A 1 95 ? 19.328 -26.094 -6.621 1 87.31 95 GLN A N 1
ATOM 748 C CA . GLN A 1 95 ? 19.094 -27.031 -7.719 1 87.31 95 GLN A CA 1
ATOM 749 C C . GLN A 1 95 ? 19.109 -26.312 -9.062 1 87.31 95 GLN A C 1
ATOM 751 O O . GLN A 1 95 ? 19.312 -26.938 -10.109 1 87.31 95 GLN A O 1
ATOM 756 N N . ILE A 1 96 ? 18.922 -25.031 -9.047 1 87.94 96 ILE A N 1
ATOM 757 C CA . ILE A 1 96 ? 18.922 -24.266 -10.289 1 87.94 96 ILE A CA 1
ATOM 758 C C . ILE A 1 96 ? 20.359 -23.953 -10.695 1 87.94 96 ILE A C 1
ATOM 760 O O . ILE A 1 96 ? 20.703 -24.031 -11.883 1 87.94 96 ILE A O 1
ATOM 764 N N . SER A 1 97 ? 21.156 -23.656 -9.758 1 80.81 97 SER A N 1
ATOM 765 C CA . SER A 1 97 ? 22.484 -23.125 -10.016 1 80.81 97 SER A CA 1
ATOM 766 C C . SER A 1 97 ? 23.547 -24.219 -9.938 1 80.81 97 SER A C 1
ATOM 768 O O . SER A 1 97 ? 24.641 -24.078 -10.484 1 80.81 97 SER A O 1
ATOM 770 N N . GLN A 1 98 ? 23.25 -25.188 -9.195 1 79.31 98 GLN A N 1
ATOM 771 C CA . GLN A 1 98 ? 24.172 -26.312 -9.055 1 79.31 98 GLN A CA 1
ATOM 772 C C . GLN A 1 98 ? 23.438 -27.641 -9.305 1 79.31 98 GLN A C 1
ATOM 774 O O . GLN A 1 98 ? 23.172 -28.391 -8.367 1 79.31 98 GLN A O 1
ATOM 779 N N . PRO A 1 99 ? 23.234 -27.922 -10.508 1 68.88 99 PRO A N 1
ATOM 780 C CA . PRO A 1 99 ? 22.422 -29.109 -10.812 1 68.88 99 PRO A CA 1
ATOM 781 C C . PRO A 1 99 ? 23.047 -30.391 -10.289 1 68.88 99 PRO A C 1
ATOM 783 O O . PRO A 1 99 ? 22.328 -31.375 -10.078 1 68.88 99 PRO A O 1
ATOM 786 N N . THR A 1 100 ? 24.312 -30.281 -10.047 1 69.75 100 THR A N 1
ATOM 787 C CA . THR A 1 100 ? 24.969 -31.5 -9.578 1 69.75 100 THR A CA 1
ATOM 788 C C . THR A 1 100 ? 24.906 -31.609 -8.062 1 69.75 100 THR A C 1
ATOM 790 O O . THR A 1 100 ? 25.312 -32.625 -7.484 1 69.75 100 THR A O 1
ATOM 793 N N . SER A 1 101 ? 24.344 -30.516 -7.57 1 66.12 101 SER A N 1
ATOM 794 C CA . SER A 1 101 ? 24.234 -30.578 -6.113 1 66.12 101 SER A CA 1
ATOM 795 C C . SER A 1 101 ? 23.078 -31.469 -5.68 1 66.12 101 SER A C 1
ATOM 797 O O . SER A 1 101 ? 22.109 -31.625 -6.414 1 66.12 101 SER A O 1
ATOM 799 N N . GLN A 1 102 ? 23.266 -32.438 -4.77 1 67.81 102 GLN A N 1
ATOM 800 C CA . GLN A 1 102 ? 22.234 -33.312 -4.199 1 67.81 102 GLN A CA 1
ATOM 801 C C . GLN A 1 102 ? 21.312 -32.531 -3.264 1 67.81 102 GLN A C 1
ATOM 803 O O . GLN A 1 102 ? 20.5 -33.125 -2.553 1 67.81 102 GLN A O 1
ATOM 808 N N . MET A 1 103 ? 21.359 -31.203 -3.418 1 77.44 103 MET A N 1
ATOM 809 C CA . MET A 1 103 ? 20.5 -30.406 -2.549 1 77.44 103 MET A CA 1
ATOM 810 C C . MET A 1 103 ? 19.266 -29.922 -3.309 1 77.44 103 MET A C 1
ATOM 812 O O . MET A 1 103 ? 19.391 -29.078 -4.207 1 77.44 103 MET A O 1
ATOM 816 N N . TYR A 1 104 ? 18.109 -30.484 -2.939 1 78.75 104 TYR A N 1
ATOM 817 C CA . TYR A 1 104 ? 16.891 -30.203 -3.68 1 78.75 104 TYR A CA 1
ATOM 818 C C . TYR A 1 104 ? 15.969 -29.281 -2.881 1 78.75 104 TYR A C 1
ATOM 820 O O . TYR A 1 104 ? 14.898 -28.906 -3.354 1 78.75 104 TYR A O 1
ATOM 828 N N . TYR A 1 105 ? 16.531 -28.844 -1.705 1 88.06 105 TYR A N 1
ATOM 829 C CA . TYR A 1 105 ? 15.688 -27.969 -0.887 1 88.06 105 TYR A CA 1
ATOM 830 C C . TYR A 1 105 ? 16.25 -26.562 -0.852 1 88.06 105 TYR A C 1
ATOM 832 O O . TYR A 1 105 ? 17.438 -26.344 -1.142 1 88.06 105 TYR A O 1
ATOM 840 N N . MET A 1 106 ? 15.422 -25.641 -0.532 1 93.06 106 MET A N 1
ATOM 841 C CA . MET A 1 106 ? 15.812 -24.234 -0.503 1 93.06 106 MET A CA 1
ATOM 842 C C . MET A 1 106 ? 16.781 -23.953 0.648 1 93.06 106 MET A C 1
ATOM 844 O O . MET A 1 106 ? 16.734 -24.641 1.672 1 93.06 106 MET A O 1
ATOM 848 N N . VAL A 1 107 ? 17.625 -22.969 0.452 1 93.25 107 VAL A N 1
ATOM 849 C CA . VAL A 1 107 ? 18.594 -22.578 1.483 1 93.25 107 VAL A CA 1
ATOM 850 C C . VAL A 1 107 ? 18.453 -21.078 1.778 1 93.25 107 VAL A C 1
ATOM 852 O O . VAL A 1 107 ? 18.125 -20.297 0.885 1 93.25 107 VAL A O 1
ATOM 855 N N . ARG A 1 108 ? 18.719 -20.734 2.988 1 94.5 108 ARG A N 1
ATOM 856 C CA . ARG A 1 108 ? 18.656 -19.328 3.389 1 94.5 108 ARG A CA 1
ATOM 857 C C . ARG A 1 108 ? 19.625 -18.484 2.576 1 94.5 108 ARG A C 1
ATOM 859 O O . ARG A 1 108 ? 20.766 -18.906 2.326 1 94.5 108 ARG A O 1
ATOM 866 N N . GLU A 1 109 ? 19.156 -17.375 2.217 1 95.38 109 GLU A N 1
ATOM 867 C CA . GLU A 1 109 ? 20.016 -16.453 1.48 1 95.38 109 GLU A CA 1
ATOM 868 C C . GLU A 1 109 ? 21 -15.758 2.412 1 95.38 109 GLU A C 1
ATOM 870 O O . GLU A 1 109 ? 20.609 -15.266 3.477 1 95.38 109 GLU A O 1
ATOM 875 N N . ASP A 1 110 ? 22.203 -15.703 2.012 1 94.06 110 ASP A N 1
ATOM 876 C CA . ASP A 1 110 ? 23.266 -14.906 2.607 1 94.06 110 ASP A CA 1
ATOM 877 C C . ASP A 1 110 ? 24.281 -14.469 1.553 1 94.06 110 ASP A C 1
ATOM 879 O O . ASP A 1 110 ? 24.078 -14.68 0.357 1 94.06 110 ASP A O 1
ATOM 883 N N . GLN A 1 111 ? 25.281 -13.812 2.053 1 88.75 111 GLN A N 1
ATOM 884 C CA . GLN A 1 111 ? 26.25 -13.266 1.098 1 88.75 111 GLN A CA 1
ATOM 885 C C . GLN A 1 111 ? 26.875 -14.375 0.261 1 88.75 111 GLN A C 1
ATOM 887 O O . GLN A 1 111 ? 27.047 -14.227 -0.95 1 88.75 111 GLN A O 1
ATOM 892 N N . LYS A 1 112 ? 27.203 -15.43 0.854 1 91.56 112 LYS A N 1
ATOM 893 C CA . LYS A 1 112 ? 27.859 -16.547 0.169 1 91.56 112 LYS A CA 1
ATOM 894 C C . LYS A 1 112 ? 26.922 -17.172 -0.859 1 91.56 112 LYS A C 1
ATOM 896 O O . LYS A 1 112 ? 27.312 -17.406 -2.004 1 91.56 112 LYS A O 1
ATOM 901 N N . THR A 1 113 ? 25.734 -17.469 -0.42 1 90.75 113 THR A N 1
ATOM 902 C CA . THR A 1 113 ? 24.781 -18.109 -1.331 1 90.75 113 THR A CA 1
ATOM 903 C C . THR A 1 113 ? 24.391 -17.156 -2.455 1 90.75 113 THR A C 1
ATOM 905 O O . THR A 1 113 ? 24.156 -17.578 -3.586 1 90.75 113 THR A O 1
ATOM 908 N N . GLN A 1 114 ? 24.328 -15.867 -2.186 1 92.56 114 GLN A N 1
ATOM 909 C CA . GLN A 1 114 ? 24.047 -14.891 -3.234 1 92.56 114 GLN A CA 1
ATOM 910 C C . GLN A 1 114 ? 25.094 -14.961 -4.34 1 92.56 114 GLN A C 1
ATOM 912 O O . GLN A 1 114 ? 24.766 -15.062 -5.52 1 92.56 114 GLN A O 1
ATOM 917 N N . LYS A 1 115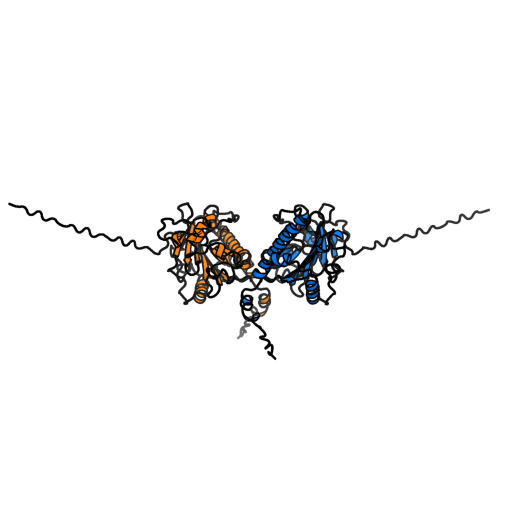 ? 26.281 -14.961 -3.979 1 91.38 115 LYS A N 1
ATOM 918 C CA . LYS A 1 115 ? 27.375 -15 -4.945 1 91.38 115 LYS A CA 1
ATOM 919 C C . LYS A 1 115 ? 27.359 -16.297 -5.75 1 91.38 115 LYS A C 1
ATOM 921 O O . LYS A 1 115 ? 27.594 -16.281 -6.961 1 91.38 115 LYS A O 1
ATOM 926 N N . SER A 1 116 ? 27 -17.344 -5.105 1 90.62 116 SER A N 1
ATOM 927 C CA . SER A 1 116 ? 27.094 -18.656 -5.723 1 90.62 116 SER A CA 1
ATOM 928 C C . SER A 1 116 ? 25.938 -18.891 -6.703 1 90.62 116 SER A C 1
ATOM 930 O O . SER A 1 116 ? 26.094 -19.609 -7.684 1 90.62 116 SER A O 1
ATOM 932 N N . TYR A 1 117 ? 24.797 -18.219 -6.461 1 93 117 TYR A N 1
ATOM 933 C CA . TYR A 1 117 ? 23.609 -18.672 -7.188 1 93 117 TYR A CA 1
ATOM 934 C C . TYR A 1 117 ? 23.078 -17.547 -8.086 1 93 117 TYR A C 1
ATOM 936 O O . TYR A 1 117 ? 22.188 -17.781 -8.906 1 93 117 TYR A O 1
ATOM 944 N N . LYS A 1 118 ? 23.641 -16.359 -8.078 1 92.94 118 LYS A N 1
ATOM 945 C CA . LYS A 1 118 ? 23.078 -15.18 -8.727 1 92.94 118 LYS A CA 1
ATOM 946 C C . LYS A 1 118 ? 23.062 -15.336 -10.242 1 92.94 118 LYS A C 1
ATOM 948 O O . LYS A 1 118 ? 22.312 -14.648 -10.938 1 92.94 118 LYS A O 1
ATOM 953 N N . GLU A 1 119 ? 23.844 -16.203 -10.773 1 93 119 GLU A N 1
ATOM 954 C CA . GLU A 1 119 ? 23.938 -16.344 -12.227 1 93 119 GLU A CA 1
ATOM 955 C C . GLU A 1 119 ? 22.672 -16.953 -12.812 1 93 119 GLU A C 1
ATOM 957 O O . GLU A 1 119 ? 22.312 -16.656 -13.945 1 93 119 GLU A O 1
ATOM 962 N N . ASN A 1 120 ? 22.016 -17.766 -12 1 94.25 120 ASN A N 1
ATOM 963 C CA . ASN A 1 120 ? 20.906 -18.531 -12.578 1 94.25 120 ASN A CA 1
ATOM 964 C C . ASN A 1 120 ? 19.594 -18.203 -11.883 1 94.25 120 ASN A C 1
ATOM 966 O O . ASN A 1 120 ? 18.547 -18.781 -12.219 1 94.25 120 ASN A O 1
ATOM 970 N N . GLN A 1 121 ? 19.609 -17.328 -10.945 1 96.5 121 GLN A N 1
ATOM 971 C CA . GLN A 1 121 ? 18.375 -16.969 -10.258 1 96.5 121 GLN A CA 1
ATOM 972 C C . GLN A 1 121 ? 18.469 -15.578 -9.633 1 96.5 121 GLN A C 1
ATOM 974 O O . GLN A 1 121 ? 19.578 -15.039 -9.484 1 96.5 121 GLN A O 1
ATOM 979 N N . ALA A 1 122 ? 17.359 -14.992 -9.375 1 97.25 122 ALA A N 1
ATOM 980 C CA . ALA A 1 122 ? 17.328 -13.688 -8.711 1 97.25 122 ALA A CA 1
ATOM 981 C C . ALA A 1 122 ? 17.844 -13.789 -7.277 1 97.25 122 ALA A C 1
ATOM 983 O O . ALA A 1 122 ? 17.75 -14.844 -6.648 1 97.25 122 ALA A O 1
ATOM 984 N N . ILE A 1 123 ? 18.406 -12.75 -6.805 1 96.56 123 ILE A N 1
ATOM 985 C CA . ILE A 1 123 ? 18.812 -12.586 -5.414 1 96.56 123 ILE A CA 1
ATOM 986 C C . ILE A 1 123 ? 18.188 -11.32 -4.836 1 96.56 123 ILE A C 1
ATOM 988 O O . ILE A 1 123 ? 17.688 -10.469 -5.582 1 96.56 123 ILE A O 1
ATOM 992 N N . SER A 1 124 ? 18.234 -11.18 -3.535 1 95.69 124 SER A N 1
ATOM 993 C CA . SER A 1 124 ? 17.562 -10.07 -2.865 1 95.69 124 SER A CA 1
ATOM 994 C C . SER A 1 124 ? 18.125 -8.727 -3.318 1 95.69 124 SER A C 1
ATOM 996 O O . SER A 1 124 ? 17.406 -7.738 -3.414 1 95.69 124 SER A O 1
ATOM 998 N N . SER A 1 125 ? 19.359 -8.68 -3.602 1 93.88 125 SER A N 1
ATOM 999 C CA . SER A 1 125 ? 20 -7.426 -3.977 1 93.88 125 SER A CA 1
ATOM 1000 C C . SER A 1 125 ? 19.469 -6.906 -5.305 1 93.88 125 SER A C 1
ATOM 1002 O O . SER A 1 125 ? 19.531 -5.711 -5.586 1 93.88 125 SER A O 1
ATOM 1004 N N . ASP A 1 126 ? 18.906 -7.812 -6.148 1 95.62 126 ASP A N 1
ATOM 1005 C CA . ASP A 1 126 ? 18.297 -7.395 -7.406 1 95.62 126 ASP A CA 1
ATOM 1006 C C . ASP A 1 126 ? 17.125 -6.461 -7.16 1 95.62 126 ASP A C 1
ATOM 1008 O O . ASP A 1 126 ? 16.781 -5.637 -8.008 1 95.62 126 ASP A O 1
ATOM 1012 N N . TYR A 1 127 ? 16.531 -6.586 -6 1 95.12 127 TYR A N 1
ATOM 1013 C CA . TYR A 1 127 ? 15.289 -5.887 -5.699 1 95.12 127 TYR A CA 1
ATOM 1014 C C . TYR A 1 127 ? 15.562 -4.625 -4.883 1 95.12 127 TYR A C 1
ATOM 1016 O O . TYR A 1 127 ? 14.688 -3.762 -4.758 1 95.12 127 TYR A O 1
ATOM 1024 N N . THR A 1 128 ? 16.672 -4.555 -4.293 1 91.06 128 THR A N 1
ATOM 1025 C CA . THR A 1 128 ? 16.984 -3.424 -3.428 1 91.06 128 THR A CA 1
ATOM 1026 C C . THR A 1 128 ? 16.953 -2.115 -4.215 1 91.06 128 THR A C 1
ATOM 1028 O O . THR A 1 128 ? 17.578 -2.008 -5.27 1 91.06 128 THR A O 1
ATOM 1031 N N . ASP A 1 129 ? 16.156 -1.169 -3.826 1 85.69 129 ASP A N 1
ATOM 1032 C CA . ASP A 1 129 ? 16.031 0.167 -4.402 1 85.69 129 ASP A CA 1
ATOM 1033 C C . ASP A 1 129 ? 15.578 0.096 -5.859 1 85.69 129 ASP A C 1
ATOM 1035 O O . ASP A 1 129 ? 15.938 0.954 -6.668 1 85.69 129 ASP A O 1
ATOM 1039 N N . SER A 1 130 ? 14.875 -0.972 -6.195 1 90.5 130 SER A N 1
ATOM 1040 C CA . SER A 1 130 ? 14.438 -1.171 -7.574 1 90.5 130 SER A CA 1
ATOM 1041 C C . SER A 1 130 ? 13.094 -0.496 -7.828 1 90.5 130 SER A C 1
ATOM 1043 O O . SER A 1 130 ? 12.695 -0.316 -8.984 1 90.5 130 SER A O 1
ATOM 1045 N N . GLY A 1 131 ? 12.391 -0.219 -6.77 1 88.94 131 GLY A N 1
ATOM 1046 C CA . GLY A 1 131 ? 11.023 0.269 -6.902 1 88.94 131 GLY A CA 1
ATOM 1047 C C . GLY A 1 131 ? 10 -0.844 -6.988 1 88.94 131 GLY A C 1
ATOM 1048 O O . GLY A 1 131 ? 8.797 -0.583 -7.031 1 88.94 131 GLY A O 1
ATOM 1049 N N . PHE A 1 132 ? 10.5 -2.043 -6.961 1 95.5 132 PHE A N 1
ATOM 1050 C CA . PHE A 1 132 ? 9.602 -3.191 -7.047 1 95.5 132 PHE A CA 1
ATOM 1051 C C . PHE A 1 132 ? 9.703 -4.051 -5.793 1 95.5 132 PHE A C 1
ATOM 1053 O O . PHE A 1 132 ? 10.75 -4.086 -5.141 1 95.5 132 PHE A O 1
ATOM 1060 N N . ASP A 1 133 ? 8.602 -4.695 -5.504 1 96.94 133 ASP A N 1
ATOM 1061 C CA . ASP A 1 133 ? 8.555 -5.676 -4.426 1 96.94 133 ASP A CA 1
ATOM 1062 C C . ASP A 1 133 ? 8.914 -7.07 -4.934 1 96.94 133 ASP A C 1
ATOM 1064 O O . ASP A 1 133 ? 8.828 -7.336 -6.137 1 96.94 133 ASP A O 1
ATOM 1068 N N . ARG A 1 134 ? 9.375 -7.84 -4 1 97.56 134 ARG A N 1
ATOM 1069 C CA . ARG A 1 134 ? 9.398 -9.281 -4.246 1 97.56 134 ARG A CA 1
ATOM 1070 C C . ARG A 1 134 ? 8.008 -9.883 -4.086 1 97.56 134 ARG A C 1
ATOM 1072 O O . ARG A 1 134 ? 7.668 -10.406 -3.023 1 97.56 134 ARG A O 1
ATOM 1079 N N . GLY A 1 135 ? 7.246 -9.82 -5.137 1 98.31 135 GLY A N 1
ATOM 1080 C CA . GLY A 1 135 ? 5.871 -10.305 -5.086 1 98.31 135 GLY A CA 1
ATOM 1081 C C . GLY A 1 135 ? 5.766 -11.812 -5.164 1 98.31 135 GLY A C 1
ATOM 1082 O O . GLY A 1 135 ? 6.312 -12.43 -6.082 1 98.31 135 GLY A O 1
ATOM 1083 N N . HIS A 1 136 ? 5.047 -12.398 -4.281 1 97.81 136 HIS A N 1
ATOM 1084 C CA . HIS A 1 136 ? 4.844 -13.844 -4.258 1 97.81 136 HIS A CA 1
ATOM 1085 C C . HIS A 1 136 ? 3.865 -14.281 -5.348 1 97.81 136 HIS A C 1
ATOM 1087 O O . HIS A 1 136 ? 2.826 -13.648 -5.543 1 97.81 136 HIS A O 1
ATOM 1093 N N . LEU A 1 137 ? 4.215 -15.328 -6.062 1 98.75 137 LEU A N 1
ATOM 1094 C CA . LEU A 1 137 ? 3.191 -15.969 -6.883 1 98.75 137 LEU A CA 1
ATOM 1095 C C . LEU A 1 137 ? 2.303 -16.875 -6.039 1 98.75 137 LEU A C 1
ATOM 1097 O O . LEU A 1 137 ? 1.075 -16.781 -6.105 1 98.75 137 LEU A O 1
ATOM 1101 N N . TYR A 1 138 ? 2.895 -17.797 -5.316 1 97.88 138 TYR A N 1
ATOM 1102 C CA . TYR A 1 138 ? 2.154 -18.422 -4.234 1 97.88 138 TYR A CA 1
ATOM 1103 C C . TYR A 1 138 ? 2.188 -17.578 -2.973 1 97.88 138 TYR A C 1
ATOM 1105 O O . TYR A 1 138 ? 3.205 -17.516 -2.277 1 97.88 138 TYR A O 1
ATOM 1113 N N . PRO A 1 139 ? 1.042 -16.938 -2.623 1 96.25 139 PRO A N 1
ATOM 1114 C CA . PRO A 1 139 ? 1.064 -15.961 -1.534 1 96.25 139 PRO A CA 1
ATOM 1115 C C . PRO A 1 139 ? 1.348 -16.594 -0.174 1 96.25 139 PRO A C 1
ATOM 1117 O O . PRO A 1 139 ? 0.833 -17.672 0.125 1 96.25 139 PRO A O 1
ATOM 1120 N N . ASN A 1 140 ? 2.115 -15.875 0.599 1 94.12 140 ASN A N 1
ATOM 1121 C CA . ASN A 1 140 ? 2.424 -16.375 1.935 1 94.12 140 ASN A CA 1
ATOM 1122 C C . ASN A 1 140 ? 1.173 -16.453 2.807 1 94.12 140 ASN A C 1
ATOM 1124 O O . ASN A 1 140 ? 1.081 -17.297 3.697 1 94.12 140 ASN A O 1
ATOM 1128 N N . SER A 1 141 ? 0.168 -15.641 2.57 1 92.88 141 SER A N 1
ATOM 1129 C CA . SER A 1 141 ? -1.049 -15.578 3.375 1 92.88 141 SER A CA 1
ATOM 1130 C C . SER A 1 141 ? -1.896 -16.828 3.184 1 92.88 141 SER A C 1
ATOM 1132 O O . SER A 1 141 ? -2.844 -17.062 3.938 1 92.88 141 SER A O 1
ATOM 1134 N N . PHE A 1 142 ? -1.629 -17.625 2.186 1 93.88 142 PHE A N 1
ATOM 1135 C CA . PHE A 1 142 ? -2.389 -18.844 1.916 1 93.88 142 PHE A CA 1
ATOM 1136 C C . PHE A 1 142 ? -1.823 -20.016 2.699 1 93.88 142 PHE A C 1
ATOM 1138 O O . PHE A 1 142 ? -2.41 -21.094 2.711 1 93.88 142 PHE A O 1
ATOM 1145 N N . GLN A 1 143 ? -0.68 -19.797 3.311 1 91.12 143 GLN A N 1
ATOM 1146 C CA . GLN A 1 143 ? 0.005 -20.875 3.996 1 91.12 143 GLN A CA 1
ATOM 1147 C C . GLN A 1 143 ? 0.327 -20.5 5.441 1 91.12 143 GLN A C 1
ATOM 1149 O O . GLN A 1 143 ? 0.21 -19.344 5.824 1 91.12 143 GLN A O 1
ATOM 1154 N N . CYS A 1 144 ? 0.664 -21.516 6.219 1 88.81 144 CYS A N 1
ATOM 1155 C CA . CYS A 1 144 ? 1.073 -21.312 7.605 1 88.81 144 CYS A CA 1
ATOM 1156 C C . CYS A 1 144 ? 2.305 -22.141 7.941 1 88.81 144 CYS A C 1
ATOM 1158 O O . CYS A 1 144 ? 2.699 -23.016 7.16 1 88.81 144 CYS A O 1
ATOM 1160 N N . SER A 1 145 ? 2.992 -21.75 8.93 1 88.75 145 SER A N 1
ATOM 1161 C CA . SER A 1 145 ? 4.133 -22.484 9.461 1 88.75 145 SER A CA 1
ATOM 1162 C C . SER A 1 145 ? 5.18 -22.75 8.383 1 88.75 145 SER A C 1
ATOM 1164 O O . SER A 1 145 ? 5.625 -21.812 7.707 1 88.75 145 SER A O 1
ATOM 1166 N N . ASP A 1 146 ? 5.555 -24.062 8.18 1 89.44 146 ASP A N 1
ATOM 1167 C CA . ASP A 1 146 ? 6.613 -24.391 7.227 1 89.44 146 ASP A CA 1
ATOM 1168 C C . ASP A 1 146 ? 6.16 -24.125 5.793 1 89.44 146 ASP A C 1
ATOM 1170 O O . ASP A 1 146 ? 6.965 -23.75 4.941 1 89.44 146 ASP A O 1
ATOM 1174 N N . GLY A 1 147 ? 4.914 -24.312 5.574 1 91.31 147 GLY A N 1
ATOM 1175 C CA . GLY A 1 147 ? 4.383 -24 4.258 1 91.31 147 GLY A CA 1
ATOM 1176 C C . GLY A 1 147 ? 4.539 -22.531 3.885 1 91.31 147 GLY A C 1
ATOM 1177 O O . GLY A 1 147 ? 4.801 -22.219 2.725 1 91.31 147 GLY A O 1
ATOM 1178 N N . ARG A 1 148 ? 4.391 -21.703 4.887 1 93 148 ARG A N 1
ATOM 1179 C CA . ARG A 1 148 ? 4.605 -20.281 4.66 1 93 148 ARG A CA 1
ATOM 1180 C C . ARG A 1 148 ? 6.074 -20 4.359 1 93 148 ARG A C 1
ATOM 1182 O O . ARG A 1 148 ? 6.383 -19.234 3.443 1 93 148 ARG A O 1
ATOM 1189 N N . THR A 1 149 ? 6.898 -20.609 5.125 1 92.94 149 THR A N 1
ATOM 1190 C CA . THR A 1 149 ? 8.328 -20.453 4.883 1 92.94 149 THR A CA 1
ATOM 1191 C C . THR A 1 149 ? 8.68 -20.844 3.451 1 92.94 149 THR A C 1
ATOM 1193 O O . THR A 1 149 ? 9.484 -20.188 2.797 1 92.94 149 THR A O 1
ATOM 1196 N N . ALA A 1 150 ? 8.078 -21.875 2.955 1 94.44 150 ALA A N 1
ATOM 1197 C CA . ALA A 1 150 ? 8.359 -22.406 1.623 1 94.44 150 ALA A CA 1
ATOM 1198 C C . ALA A 1 150 ? 8.047 -21.375 0.544 1 94.44 150 ALA A C 1
ATOM 1200 O O . ALA A 1 150 ? 8.555 -21.469 -0.577 1 94.44 150 ALA A O 1
ATOM 1201 N N . THR A 1 151 ? 7.203 -20.375 0.902 1 95.62 151 THR A N 1
ATOM 1202 C CA . THR A 1 151 ? 6.832 -19.375 -0.094 1 95.62 151 THR A CA 1
ATOM 1203 C C . THR A 1 151 ? 7.875 -18.266 -0.16 1 95.62 151 THR A C 1
ATOM 1205 O O . THR A 1 151 ? 7.871 -17.453 -1.092 1 95.62 151 THR A O 1
ATOM 1208 N N . PHE A 1 152 ? 8.758 -18.219 0.818 1 96.38 152 PHE A N 1
ATOM 1209 C CA . PHE A 1 152 ? 9.758 -17.156 0.886 1 96.38 152 PHE A CA 1
ATOM 1210 C C . PHE A 1 152 ? 11.055 -17.594 0.209 1 96.38 152 PHE A C 1
ATOM 1212 O O . PHE A 1 152 ? 12.117 -17.578 0.828 1 96.38 152 PHE A O 1
ATOM 1219 N N . THR A 1 153 ? 10.953 -17.906 -1 1 96.75 153 THR A N 1
ATOM 1220 C CA . THR A 1 153 ? 12.078 -18.156 -1.901 1 96.75 153 THR A CA 1
ATOM 1221 C C . THR A 1 153 ? 11.977 -17.266 -3.137 1 96.75 153 THR A C 1
ATOM 1223 O O . THR A 1 153 ? 10.875 -16.969 -3.613 1 96.75 153 THR A O 1
ATOM 1226 N N . LEU A 1 154 ? 13.133 -16.844 -3.652 1 97.75 154 LEU A N 1
ATOM 1227 C CA . LEU A 1 154 ? 13.133 -15.906 -4.762 1 97.75 154 LEU A CA 1
ATOM 1228 C C . LEU A 1 154 ? 12.68 -16.578 -6.051 1 97.75 154 LEU A C 1
ATOM 1230 O O . LEU A 1 154 ? 12.359 -15.898 -7.031 1 97.75 154 LEU A O 1
ATOM 1234 N N . THR A 1 155 ? 12.555 -17.906 -6.078 1 97.38 155 THR A N 1
ATOM 1235 C CA . THR A 1 155 ? 12.016 -18.609 -7.234 1 97.38 155 THR A CA 1
ATOM 1236 C C . THR A 1 155 ? 10.492 -18.562 -7.23 1 97.38 155 THR A C 1
ATOM 1238 O O . THR A 1 155 ? 9.844 -19 -8.188 1 97.38 155 THR A O 1
ATOM 1241 N N . ASN A 1 156 ? 9.891 -18.031 -6.168 1 98.12 156 ASN A N 1
ATOM 1242 C CA . ASN A 1 156 ? 8.453 -17.797 -6.078 1 98.12 156 ASN A CA 1
ATOM 1243 C C . ASN A 1 156 ? 8.125 -16.312 -6.09 1 98.12 156 ASN A C 1
ATOM 1245 O O . ASN A 1 156 ? 7.008 -15.914 -5.762 1 98.12 156 ASN A O 1
ATOM 1249 N N . ALA A 1 157 ? 9.078 -15.516 -6.383 1 98.5 157 ALA A N 1
ATOM 1250 C CA . ALA A 1 157 ? 8.883 -14.07 -6.359 1 98.5 157 ALA A CA 1
ATOM 1251 C C . ALA A 1 157 ? 9.172 -13.453 -7.723 1 98.5 157 ALA A C 1
ATOM 1253 O O . ALA A 1 157 ? 10.086 -13.883 -8.43 1 98.5 157 ALA A O 1
ATOM 1254 N N . ALA A 1 158 ? 8.445 -12.492 -8.07 1 98.75 158 ALA A N 1
ATOM 1255 C CA . ALA A 1 158 ? 8.672 -11.656 -9.25 1 98.75 158 ALA A CA 1
ATOM 1256 C C . ALA A 1 158 ? 8.539 -10.172 -8.898 1 98.75 158 ALA A C 1
ATOM 1258 O O . ALA A 1 158 ? 7.824 -9.812 -7.965 1 98.75 158 ALA A O 1
ATOM 1259 N N . PRO A 1 159 ? 9.281 -9.32 -9.664 1 98.44 159 PRO A N 1
ATOM 1260 C CA . PRO A 1 159 ? 9.125 -7.887 -9.398 1 98.44 159 PRO A CA 1
ATOM 1261 C C . PRO A 1 159 ? 7.695 -7.402 -9.617 1 98.44 159 PRO A C 1
ATOM 1263 O O . PRO A 1 159 ? 7.176 -7.48 -10.734 1 98.44 159 PRO A O 1
ATOM 1266 N N . MET A 1 160 ? 7.105 -6.91 -8.555 1 98.38 160 MET A N 1
ATOM 1267 C CA . MET A 1 160 ? 5.773 -6.32 -8.641 1 98.38 160 MET A CA 1
ATOM 1268 C C . MET A 1 160 ? 5.785 -4.875 -8.156 1 98.38 160 MET A C 1
ATOM 1270 O O . MET A 1 160 ? 6.441 -4.555 -7.16 1 98.38 160 MET A O 1
ATOM 1274 N N . ASP A 1 161 ? 5.059 -4.039 -8.945 1 97.12 161 ASP A N 1
ATOM 1275 C CA . ASP A 1 161 ? 4.867 -2.678 -8.461 1 97.12 161 ASP A CA 1
ATOM 1276 C C . ASP A 1 161 ? 4.34 -2.678 -7.027 1 97.12 161 ASP A C 1
ATOM 1278 O O . ASP A 1 161 ? 3.457 -3.469 -6.684 1 97.12 161 ASP A O 1
ATOM 1282 N N . ARG A 1 162 ? 4.793 -1.719 -6.293 1 96.94 162 ARG A N 1
ATOM 1283 C CA . ARG A 1 162 ? 4.484 -1.711 -4.867 1 96.94 162 ARG A CA 1
ATOM 1284 C C . ARG A 1 162 ? 2.988 -1.525 -4.633 1 96.94 162 ARG A C 1
ATOM 1286 O O . ARG A 1 162 ? 2.396 -2.203 -3.791 1 96.94 162 ARG A O 1
ATOM 1293 N N . CYS A 1 163 ? 2.361 -0.52 -5.328 1 96.69 163 CYS A N 1
ATOM 1294 C CA . CYS A 1 163 ? 0.925 -0.299 -5.207 1 96.69 163 CYS A CA 1
ATOM 1295 C C . CYS A 1 163 ? 0.144 -1.518 -5.684 1 96.69 163 CYS A C 1
ATOM 1297 O O . CYS A 1 163 ? -0.805 -1.949 -5.027 1 96.69 163 CYS A O 1
ATOM 1299 N N . PHE A 1 164 ? 0.56 -2.037 -6.812 1 97.44 164 PHE A N 1
ATOM 1300 C CA . PHE A 1 164 ? -0.084 -3.234 -7.336 1 97.44 164 PHE A CA 1
ATOM 1301 C C . PHE A 1 164 ? -0.026 -4.367 -6.32 1 97.44 164 PHE A C 1
ATOM 1303 O O . PHE A 1 164 ? -1.05 -4.973 -5.996 1 97.44 164 PHE A O 1
ATOM 1310 N N . ASN A 1 165 ? 1.166 -4.652 -5.809 1 98 165 ASN A N 1
ATOM 1311 C CA . ASN A 1 165 ? 1.412 -5.801 -4.945 1 98 165 ASN A CA 1
ATOM 1312 C C . ASN A 1 165 ? 0.735 -5.641 -3.59 1 98 165 ASN A C 1
ATOM 1314 O O . ASN A 1 165 ? -0.059 -6.488 -3.182 1 98 165 ASN A O 1
ATOM 1318 N N . ARG A 1 166 ? 0.916 -4.48 -2.977 1 96.94 166 ARG A N 1
ATOM 1319 C CA . ARG A 1 166 ? 0.583 -4.324 -1.563 1 96.94 166 ARG A CA 1
ATOM 1320 C C . ARG A 1 166 ? -0.869 -3.893 -1.388 1 96.94 166 ARG A C 1
ATOM 1322 O O . ARG A 1 166 ? -1.423 -3.992 -0.291 1 96.94 166 ARG A O 1
ATOM 1329 N N . ILE A 1 167 ? -1.458 -3.361 -2.467 1 96 167 ILE A N 1
ATOM 1330 C CA . ILE A 1 167 ? -2.822 -2.867 -2.314 1 96 167 ILE A CA 1
ATOM 1331 C C . ILE A 1 167 ? -3.768 -3.684 -3.191 1 96 167 ILE A C 1
ATOM 1333 O O . ILE A 1 167 ? -4.539 -4.504 -2.688 1 96 167 ILE A O 1
ATOM 1337 N N . HIS A 1 168 ? -3.605 -3.602 -4.496 1 95.88 168 HIS A N 1
ATOM 1338 C CA . HIS A 1 168 ? -4.586 -4.18 -5.41 1 95.88 168 HIS A CA 1
ATOM 1339 C C . HIS A 1 168 ? -4.531 -5.703 -5.387 1 95.88 168 HIS A C 1
ATOM 1341 O O . HIS A 1 168 ? -5.539 -6.359 -5.121 1 95.88 168 HIS A O 1
ATOM 1347 N N . TRP A 1 169 ? -3.354 -6.223 -5.645 1 97.56 169 TRP A N 1
ATOM 1348 C CA . TRP A 1 169 ? -3.184 -7.672 -5.73 1 97.56 169 TRP A CA 1
ATOM 1349 C C . TRP A 1 169 ? -3.449 -8.328 -4.379 1 97.56 169 TRP A C 1
ATOM 1351 O O . TRP A 1 169 ? -4.098 -9.375 -4.309 1 97.56 169 TRP A O 1
ATOM 1361 N N . LYS A 1 170 ? -2.971 -7.699 -3.365 1 96.44 170 LYS A N 1
ATOM 1362 C CA . LYS A 1 170 ? -3.236 -8.188 -2.016 1 96.44 170 LYS A CA 1
ATOM 1363 C C . LYS A 1 170 ? -4.738 -8.281 -1.749 1 96.44 170 LYS A C 1
ATOM 1365 O O . LYS A 1 170 ? -5.211 -9.25 -1.157 1 96.44 170 LYS A O 1
ATOM 1370 N N . ASP A 1 171 ? -5.504 -7.273 -2.117 1 95.12 171 ASP A N 1
ATOM 1371 C CA . ASP A 1 171 ? -6.949 -7.285 -1.921 1 95.12 171 ASP A CA 1
ATOM 1372 C C . ASP A 1 171 ? -7.59 -8.469 -2.645 1 95.12 171 ASP A C 1
ATOM 1374 O O . ASP A 1 171 ? -8.484 -9.117 -2.105 1 95.12 171 ASP A O 1
ATOM 1378 N N . TRP A 1 172 ? -7.125 -8.703 -3.797 1 96.56 172 TRP A N 1
ATOM 1379 C CA . TRP A 1 172 ? -7.676 -9.812 -4.57 1 96.56 172 TRP A CA 1
ATOM 1380 C C . TRP A 1 172 ? -7.281 -11.148 -3.963 1 96.56 172 TRP A C 1
ATOM 1382 O O . TRP A 1 172 ? -8.086 -12.086 -3.936 1 96.56 172 TRP A O 1
ATOM 1392 N N . GLU A 1 173 ? -6.023 -11.266 -3.529 1 96.25 173 GLU A N 1
ATOM 1393 C CA . GLU A 1 173 ? -5.594 -12.469 -2.824 1 96.25 173 GLU A CA 1
ATOM 1394 C C . GLU A 1 173 ? -6.445 -12.719 -1.582 1 96.25 173 GLU A C 1
ATOM 1396 O O . GLU A 1 173 ? -6.848 -13.852 -1.313 1 96.25 173 GLU A O 1
ATOM 1401 N N . SER A 1 174 ? -6.691 -11.688 -0.841 1 94.69 174 SER A N 1
ATOM 1402 C CA . SER A 1 174 ? -7.504 -11.797 0.365 1 94.69 174 SER A CA 1
ATOM 1403 C C . SER A 1 174 ? -8.922 -12.25 0.034 1 94.69 174 SER A C 1
ATOM 1405 O O . SER A 1 174 ? -9.492 -13.094 0.734 1 94.69 174 SER A O 1
ATOM 1407 N N . ALA A 1 175 ? -9.477 -11.633 -0.983 1 94.12 175 ALA A N 1
ATOM 1408 C CA . ALA A 1 175 ? -10.812 -12.023 -1.414 1 94.12 175 ALA A CA 1
ATOM 1409 C C . ALA A 1 175 ? -10.844 -13.492 -1.845 1 94.12 175 ALA A C 1
ATOM 1411 O O . ALA A 1 175 ? -11.781 -14.227 -1.509 1 94.12 175 ALA A O 1
ATOM 1412 N N . LEU A 1 176 ? -9.867 -13.883 -2.58 1 95.44 176 LEU A N 1
ATOM 1413 C CA . LEU A 1 176 ? -9.789 -15.266 -3.025 1 95.44 176 LEU A CA 1
ATOM 1414 C C . LEU A 1 176 ? -9.695 -16.219 -1.835 1 95.44 176 LEU A C 1
ATOM 1416 O O . LEU A 1 176 ? -10.398 -17.234 -1.791 1 95.44 176 LEU A O 1
ATOM 1420 N N . ARG A 1 177 ? -8.836 -15.898 -0.939 1 94.81 177 ARG A N 1
ATOM 1421 C CA . ARG A 1 177 ? -8.68 -16.719 0.256 1 94.81 177 ARG A CA 1
ATOM 1422 C C . ARG A 1 177 ? -10.016 -16.875 0.981 1 94.81 177 ARG A C 1
ATOM 1424 O O . ARG A 1 177 ? -10.422 -18 1.307 1 94.81 177 ARG A O 1
ATOM 1431 N N . SER A 1 178 ? -10.664 -15.758 1.242 1 92.38 178 SER A N 1
ATOM 1432 C CA . SER A 1 178 ? -11.945 -15.773 1.941 1 92.38 178 SER A CA 1
ATOM 1433 C C . SER A 1 178 ? -12.977 -16.609 1.189 1 92.38 178 SER A C 1
ATOM 1435 O O . SER A 1 178 ? -13.719 -17.375 1.798 1 92.38 178 SER A O 1
ATOM 1437 N N . PHE A 1 179 ? -13.008 -16.453 -0.082 1 92.81 179 PHE A N 1
ATOM 1438 C CA . PHE A 1 179 ? -13.953 -17.188 -0.922 1 92.81 179 PHE A CA 1
ATOM 1439 C C . PHE A 1 179 ? -13.719 -18.688 -0.817 1 92.81 179 PHE A C 1
ATOM 1441 O O . PHE A 1 179 ? -14.648 -19.453 -0.567 1 92.81 179 PHE A O 1
ATOM 1448 N N . LEU A 1 180 ? -12.492 -19.078 -0.979 1 92.94 180 LEU A N 1
ATOM 1449 C CA . LEU A 1 180 ? -12.156 -20.484 -1 1 92.94 180 LEU A CA 1
ATOM 1450 C C . LEU A 1 180 ? -12.32 -21.109 0.383 1 92.94 180 LEU A C 1
ATOM 1452 O O . LEU A 1 180 ? -12.719 -22.266 0.502 1 92.94 180 LEU A O 1
ATOM 1456 N N . GLU A 1 181 ? -11.969 -20.391 1.422 1 90.94 181 GLU A N 1
ATOM 1457 C CA . GLU A 1 181 ? -12.234 -20.875 2.775 1 90.94 181 GLU A CA 1
ATOM 1458 C C . GLU A 1 181 ? -13.711 -21.203 2.969 1 90.94 181 GLU A C 1
ATOM 1460 O O . GLU A 1 181 ? -14.047 -22.25 3.521 1 90.94 181 GLU A O 1
ATOM 1465 N N . GLY A 1 182 ? -14.516 -20.281 2.527 1 88.06 182 GLY A N 1
ATOM 1466 C CA . GLY A 1 182 ? -15.945 -20.516 2.627 1 88.06 182 GLY A CA 1
ATOM 1467 C C . GLY A 1 182 ? -16.422 -21.719 1.817 1 88.06 182 GLY A C 1
ATOM 1468 O O . GLY A 1 182 ? -17.203 -22.531 2.303 1 88.06 182 GLY A O 1
ATOM 1469 N N . LYS A 1 183 ? -15.945 -21.812 0.642 1 87 183 LYS A N 1
ATOM 1470 C CA . LYS A 1 183 ? -16.359 -22.875 -0.264 1 87 183 LYS A CA 1
ATOM 1471 C C . LYS A 1 183 ? -15.906 -24.234 0.248 1 87 183 LYS A C 1
ATOM 1473 O O . LYS A 1 183 ? -16.656 -25.219 0.2 1 87 183 LYS A O 1
ATOM 1478 N N . LEU A 1 184 ? -14.703 -24.344 0.677 1 84.56 184 LEU A N 1
ATOM 1479 C CA . LEU A 1 184 ? -14.141 -25.625 1.09 1 84.56 184 LEU A CA 1
ATOM 1480 C C . LEU A 1 184 ? -14.727 -26.078 2.424 1 84.56 184 LEU A C 1
ATOM 1482 O O . LEU A 1 184 ? -14.859 -27.281 2.678 1 84.56 184 LEU A O 1
ATOM 1486 N N . LYS A 1 185 ? -15.07 -25.141 3.268 1 81.5 185 LYS A N 1
ATOM 1487 C CA . LYS A 1 185 ? -15.758 -25.484 4.508 1 81.5 185 LYS A CA 1
ATOM 1488 C C . LYS A 1 185 ? -17.125 -26.094 4.223 1 81.5 185 LYS A C 1
ATOM 1490 O O . LYS A 1 185 ? -17.531 -27.078 4.867 1 81.5 185 LYS A O 1
ATOM 1495 N N . SER A 1 186 ? -17.781 -25.578 3.277 1 80.56 186 SER A N 1
ATOM 1496 C CA . SER A 1 186 ? -19.125 -26.062 2.945 1 80.56 186 SER A CA 1
ATOM 1497 C C . SER A 1 186 ? -19.062 -27.375 2.17 1 80.56 186 SER A C 1
ATOM 1499 O O . SER A 1 186 ? -19.953 -28.203 2.299 1 80.56 186 SER A O 1
ATOM 1501 N N . GLY A 1 187 ? -18.094 -27.547 1.242 1 75.38 187 GLY A N 1
ATOM 1502 C CA . GLY A 1 187 ? -17.969 -28.719 0.407 1 75.38 187 GLY A CA 1
ATOM 1503 C C . GLY A 1 187 ? -17.328 -29.891 1.125 1 75.38 187 GLY A C 1
ATOM 1504 O O . GLY A 1 187 ? -17.438 -31.047 0.681 1 75.38 187 GLY A O 1
ATOM 1505 N N . GLY A 1 188 ? -16.656 -29.609 2.301 1 68.31 188 GLY A N 1
ATOM 1506 C CA . GLY A 1 188 ? -16.047 -30.656 3.113 1 68.31 188 GLY A CA 1
ATOM 1507 C C . GLY A 1 188 ? -14.805 -31.266 2.469 1 68.31 188 GLY A C 1
ATOM 1508 O O . GLY A 1 188 ? -14.062 -30.562 1.764 1 68.31 188 GLY A O 1
ATOM 1509 N N . ALA A 1 189 ? -14.547 -32.531 2.848 1 66.81 189 ALA A N 1
ATOM 1510 C CA . ALA A 1 189 ? -13.352 -33.281 2.441 1 66.81 189 ALA A CA 1
ATOM 1511 C C . ALA A 1 189 ? -13.422 -33.656 0.97 1 66.81 189 ALA A C 1
ATOM 1513 O O . ALA A 1 189 ? -12.445 -34.156 0.406 1 66.81 189 ALA A O 1
ATOM 1514 N N . SER A 1 190 ? -14.328 -33.156 0.262 1 83.56 190 SER A N 1
ATOM 1515 C CA . SER A 1 190 ? -14.555 -33.625 -1.1 1 83.56 190 SER A CA 1
ATOM 1516 C C . SER A 1 190 ? -14.234 -32.531 -2.123 1 83.56 190 SER A C 1
ATOM 1518 O O . SER A 1 190 ? -14.688 -32.594 -3.268 1 83.56 190 SER A O 1
ATOM 1520 N N . THR A 1 191 ? -13.555 -31.594 -1.657 1 90.88 191 THR A N 1
ATOM 1521 C CA . THR A 1 191 ? -13.281 -30.516 -2.613 1 90.88 191 THR A CA 1
ATOM 1522 C C . THR A 1 191 ? -11.797 -30.172 -2.625 1 90.88 191 THR A C 1
ATOM 1524 O O . THR A 1 191 ? -11.109 -30.312 -1.608 1 90.88 191 THR A O 1
ATOM 1527 N N . THR A 1 192 ? -11.305 -29.828 -3.795 1 93.5 192 THR A N 1
ATOM 1528 C CA . THR A 1 192 ? -9.938 -29.359 -3.965 1 93.5 192 THR A CA 1
ATOM 1529 C C . THR A 1 192 ? -9.898 -28.109 -4.836 1 93.5 192 THR A C 1
ATOM 1531 O O . THR A 1 192 ? -10.586 -28.031 -5.852 1 93.5 192 THR A O 1
ATOM 1534 N N . ALA A 1 193 ? -9.164 -27.125 -4.375 1 95.31 193 ALA A N 1
ATOM 1535 C CA . ALA A 1 193 ? -8.922 -25.938 -5.191 1 95.31 193 ALA A CA 1
ATOM 1536 C C . ALA A 1 193 ? -7.5 -25.938 -5.742 1 95.31 193 ALA A C 1
ATOM 1538 O O . ALA A 1 193 ? -6.531 -25.859 -4.984 1 95.31 193 ALA A O 1
ATOM 1539 N N . TYR A 1 194 ? -7.395 -26.109 -7.062 1 96.88 194 TYR A N 1
ATOM 1540 C CA . TYR A 1 194 ? -6.133 -25.953 -7.777 1 96.88 194 TYR A CA 1
ATOM 1541 C C . TYR A 1 194 ? -5.949 -24.516 -8.266 1 96.88 194 TYR A C 1
ATOM 1543 O O . TYR A 1 194 ? -6.824 -23.969 -8.945 1 96.88 194 TYR A O 1
ATOM 1551 N N . ILE A 1 195 ? -4.84 -23.922 -7.906 1 98.44 195 ILE A N 1
ATOM 1552 C CA . ILE A 1 195 ? -4.598 -22.531 -8.266 1 98.44 195 ILE A CA 1
ATOM 1553 C C . ILE A 1 195 ? -3.262 -22.406 -9 1 98.44 195 ILE A C 1
ATOM 1555 O O . ILE A 1 195 ? -2.275 -23.031 -8.609 1 98.44 195 ILE A O 1
ATOM 1559 N N . VAL A 1 196 ? -3.271 -21.656 -10.055 1 98.75 196 VAL A N 1
ATOM 1560 C CA . VAL A 1 196 ? -2.045 -21.312 -10.766 1 98.75 196 VAL A CA 1
ATOM 1561 C C . VAL A 1 196 ? -1.925 -19.781 -10.852 1 98.75 196 VAL A C 1
ATOM 1563 O O . VAL A 1 196 ? -2.844 -19.109 -11.328 1 98.75 196 VAL A O 1
ATOM 1566 N N . THR A 1 197 ? -0.911 -19.25 -10.281 1 98.88 197 THR A N 1
ATOM 1567 C CA . THR A 1 197 ? -0.587 -17.844 -10.438 1 98.88 197 THR A CA 1
ATOM 1568 C C . THR A 1 197 ? 0.654 -17.656 -11.312 1 98.88 197 THR A C 1
ATOM 1570 O O . THR A 1 197 ? 1.676 -18.312 -11.078 1 98.88 197 THR A O 1
ATOM 1573 N N . GLY A 1 198 ? 0.511 -16.812 -12.305 1 98.69 198 GLY A N 1
ATOM 1574 C CA . GLY A 1 198 ? 1.611 -16.625 -13.242 1 98.69 198 GLY A CA 1
ATOM 1575 C C . GLY A 1 198 ? 1.798 -15.172 -13.656 1 98.69 198 GLY A C 1
ATOM 1576 O O . GLY A 1 198 ? 1.155 -14.273 -13.109 1 98.69 198 GLY A O 1
ATOM 1577 N N . ILE A 1 199 ? 2.836 -15.055 -14.523 1 98.38 199 ILE A N 1
ATOM 1578 C CA . ILE A 1 199 ? 3.189 -13.703 -14.961 1 98.38 199 ILE A CA 1
ATOM 1579 C C . ILE A 1 199 ? 3.383 -13.688 -16.469 1 98.38 199 ILE A C 1
ATOM 1581 O O . ILE A 1 199 ? 3.469 -14.742 -17.109 1 98.38 199 ILE A O 1
ATOM 1585 N N . VAL A 1 200 ? 3.332 -12.508 -17.031 1 97.94 200 VAL A N 1
ATOM 1586 C CA . VAL A 1 200 ? 3.777 -12.219 -18.391 1 97.94 200 VAL A CA 1
ATOM 1587 C C . VAL A 1 200 ? 5.055 -11.391 -18.359 1 97.94 200 VAL A C 1
ATOM 1589 O O . VAL A 1 200 ? 5.035 -10.234 -17.938 1 97.94 200 VAL A O 1
ATOM 1592 N N . PRO A 1 201 ? 6.184 -11.984 -18.812 1 96.62 201 PRO A N 1
ATOM 1593 C CA . PRO A 1 201 ? 7.418 -11.195 -18.781 1 96.62 201 PRO A CA 1
ATOM 1594 C C . PRO A 1 201 ? 7.355 -9.961 -19.688 1 96.62 201 PRO A C 1
ATOM 1596 O O . PRO A 1 201 ? 6.863 -10.039 -20.812 1 96.62 201 PRO A O 1
ATOM 1599 N N . SER A 1 202 ? 7.824 -8.859 -19.125 1 95.12 202 SER A N 1
ATOM 1600 C CA . SER A 1 202 ? 7.949 -7.672 -19.969 1 95.12 202 SER A CA 1
ATOM 1601 C C . SER A 1 202 ? 9.047 -7.844 -21 1 95.12 202 SER A C 1
ATOM 1603 O O . SER A 1 202 ? 10.047 -8.516 -20.75 1 95.12 202 SER A O 1
ATOM 1605 N N . ALA A 1 203 ? 8.867 -7.156 -22.094 1 89.06 203 ALA A N 1
ATOM 1606 C CA . ALA A 1 203 ? 9.875 -7.211 -23.156 1 89.06 203 ALA A CA 1
ATOM 1607 C C . ALA A 1 203 ? 11.023 -6.25 -22.859 1 89.06 203 ALA A C 1
ATOM 1609 O O . ALA A 1 203 ? 12.133 -6.434 -23.375 1 89.06 203 ALA A O 1
ATOM 1610 N N . THR A 1 204 ? 10.75 -5.266 -21.969 1 89.56 204 THR A N 1
ATOM 1611 C CA . THR A 1 204 ? 11.719 -4.172 -21.953 1 89.56 204 THR A CA 1
ATOM 1612 C C . THR A 1 204 ? 12.148 -3.84 -20.531 1 89.56 204 THR A C 1
ATOM 1614 O O . THR A 1 204 ? 13.195 -3.219 -20.328 1 89.56 204 THR A O 1
ATOM 1617 N N . GLU A 1 205 ? 11.391 -4.246 -19.641 1 93.75 205 GLU A N 1
ATOM 1618 C CA . GLU A 1 205 ? 11.672 -3.754 -18.297 1 93.75 205 GLU A CA 1
ATOM 1619 C C . GLU A 1 205 ? 12.391 -4.809 -17.469 1 93.75 205 GLU A C 1
ATOM 1621 O O . GLU A 1 205 ? 11.914 -5.934 -17.328 1 93.75 205 GLU A O 1
ATOM 1626 N N . ARG A 1 206 ? 13.562 -4.418 -16.875 1 95 206 ARG A N 1
ATOM 1627 C CA . ARG A 1 206 ? 14.367 -5.289 -16.031 1 95 206 ARG A CA 1
ATOM 1628 C C . ARG A 1 206 ? 14.945 -4.516 -14.844 1 95 206 ARG A C 1
ATOM 1630 O O . ARG A 1 206 ? 15.031 -3.287 -14.883 1 95 206 ARG A O 1
ATOM 1637 N N . ILE A 1 207 ? 15.273 -5.215 -13.883 1 94.62 207 ILE A N 1
ATOM 1638 C CA . ILE A 1 207 ? 15.883 -4.617 -12.703 1 94.62 207 ILE A CA 1
ATOM 1639 C C . ILE A 1 207 ? 17.172 -5.367 -12.352 1 94.62 207 ILE A C 1
ATOM 1641 O O . ILE A 1 207 ? 17.328 -6.531 -12.719 1 94.62 207 ILE A O 1
ATOM 1645 N N . PRO A 1 208 ? 18.094 -4.832 -11.516 1 91.75 208 PRO A N 1
ATOM 1646 C CA . PRO A 1 208 ? 18.156 -3.406 -11.18 1 91.75 208 PRO A CA 1
ATOM 1647 C C . PRO A 1 208 ? 18.297 -2.518 -12.414 1 91.75 208 PRO A C 1
ATOM 1649 O O . PRO A 1 208 ? 18.828 -2.963 -13.438 1 91.75 208 PRO A O 1
ATOM 1652 N N . ARG A 1 209 ? 17.781 -1.335 -12.18 1 82.31 209 ARG A N 1
ATOM 1653 C CA . ARG A 1 209 ? 17.922 -0.39 -13.281 1 82.31 209 ARG A CA 1
ATOM 1654 C C . ARG A 1 209 ? 19.375 0.072 -13.422 1 82.31 209 ARG A C 1
ATOM 1656 O O . ARG A 1 209 ? 20.172 -0.048 -12.484 1 82.31 209 ARG A O 1
ATOM 1663 N N . ARG A 1 210 ? 19.672 0.612 -14.641 1 72.31 210 ARG A N 1
ATOM 1664 C CA . ARG A 1 210 ? 21.031 1.103 -14.906 1 72.31 210 ARG A CA 1
ATOM 1665 C C . ARG A 1 210 ? 21.406 2.219 -13.945 1 72.31 210 ARG A C 1
ATOM 1667 O O . ARG A 1 210 ? 20.562 3.045 -13.578 1 72.31 210 ARG A O 1
ATOM 1674 N N . GLY A 1 211 ? 22.656 2.258 -13.508 1 61.38 211 GLY A N 1
ATOM 1675 C CA . GLY A 1 211 ? 23.188 3.295 -12.641 1 61.38 211 GLY A CA 1
ATOM 1676 C C . GLY A 1 211 ? 23.25 2.879 -11.18 1 61.38 211 GLY A C 1
ATOM 1677 O O . GLY A 1 211 ? 23.812 3.59 -10.352 1 61.38 211 GLY A O 1
ATOM 1678 N N . THR A 1 212 ? 22.453 1.936 -10.906 1 55.72 212 THR A N 1
ATOM 1679 C CA . THR A 1 212 ? 22.594 1.443 -9.539 1 55.72 212 THR A CA 1
ATOM 1680 C C . THR A 1 212 ? 23.797 0.513 -9.422 1 55.72 212 THR A C 1
ATOM 1682 O O . THR A 1 212 ? 24.359 0.076 -10.438 1 55.72 212 THR A O 1
ATOM 1685 N N . SER A 1 213 ? 24.453 0.428 -8.227 1 52.44 213 SER A N 1
ATOM 1686 C CA . SER A 1 213 ? 25.656 -0.367 -7.98 1 52.44 213 SER A CA 1
ATOM 1687 C C . SER A 1 213 ? 25.438 -1.825 -8.375 1 52.44 213 SER A C 1
ATOM 1689 O O . SER A 1 213 ? 24.391 -2.408 -8.07 1 52.44 213 SER A O 1
ATOM 1691 N N . GLY A 1 214 ? 26.266 -2.295 -9.383 1 60.53 214 GLY A N 1
ATOM 1692 C CA . GLY A 1 214 ? 26.344 -3.711 -9.695 1 60.53 214 GLY A CA 1
ATOM 1693 C C . GLY A 1 214 ? 25.781 -4.051 -11.062 1 60.53 214 GLY A C 1
ATOM 1694 O O . GLY A 1 214 ? 25.609 -3.172 -11.906 1 60.53 214 GLY A O 1
ATOM 1695 N N . ASP A 1 215 ? 25.484 -5.336 -11.43 1 78.12 215 ASP A N 1
ATOM 1696 C CA . ASP A 1 215 ? 24.953 -5.832 -12.703 1 78.12 215 ASP A CA 1
ATOM 1697 C C . ASP A 1 215 ? 23.516 -5.391 -12.898 1 78.12 215 ASP A C 1
ATOM 1699 O O . ASP A 1 215 ? 22.656 -5.664 -12.062 1 78.12 215 ASP A O 1
ATOM 1703 N N . SER A 1 216 ? 23.25 -4.527 -13.883 1 86.06 216 SER A N 1
ATOM 1704 C CA . SER A 1 216 ? 21.922 -3.988 -14.156 1 86.06 216 SER A CA 1
ATOM 1705 C C . SER A 1 216 ? 21.125 -4.922 -15.062 1 86.06 216 SER A C 1
ATOM 1707 O O . SER A 1 216 ? 21.703 -5.734 -15.789 1 86.06 216 SER A O 1
ATOM 1709 N N . GLY A 1 217 ? 19.859 -4.898 -14.844 1 92.69 217 GLY A N 1
ATOM 1710 C CA . GLY A 1 217 ? 18.938 -5.555 -15.766 1 92.69 217 GLY A CA 1
ATOM 1711 C C . GLY A 1 217 ? 18.969 -7.066 -15.664 1 92.69 217 GLY A C 1
ATOM 1712 O O . GLY A 1 217 ? 18.953 -7.762 -16.688 1 92.69 217 GLY A O 1
ATOM 1713 N N . ARG A 1 218 ? 19.062 -7.582 -14.492 1 95.5 218 ARG A N 1
ATOM 1714 C CA . ARG A 1 218 ? 19.234 -9.016 -14.297 1 95.5 218 ARG A CA 1
ATOM 1715 C C . ARG A 1 218 ? 17.891 -9.727 -14.258 1 95.5 218 ARG A C 1
ATOM 1717 O O . ARG A 1 218 ? 17.75 -10.852 -14.734 1 95.5 218 ARG A O 1
ATOM 1724 N N . VAL A 1 219 ? 16.922 -9.086 -13.727 1 97.69 219 VAL A N 1
ATOM 1725 C CA . VAL A 1 219 ? 15.641 -9.719 -13.461 1 97.69 219 VAL A CA 1
ATOM 1726 C C . VAL A 1 219 ? 14.555 -9.031 -14.289 1 97.69 219 VAL A C 1
ATOM 1728 O O . VAL A 1 219 ? 14.398 -7.809 -14.234 1 97.69 219 VAL A O 1
ATOM 1731 N N . THR A 1 220 ? 13.797 -9.781 -15.031 1 97.38 220 THR A N 1
ATOM 1732 C CA . THR A 1 220 ? 12.727 -9.234 -15.859 1 97.38 220 THR A CA 1
ATOM 1733 C C . THR A 1 220 ? 11.539 -8.828 -14.992 1 97.38 220 THR A C 1
ATOM 1735 O O . THR A 1 220 ? 11.148 -9.562 -14.078 1 97.38 220 THR A O 1
ATOM 1738 N N . VAL A 1 221 ? 10.992 -7.641 -15.242 1 98.25 221 VAL A N 1
ATOM 1739 C CA . VAL A 1 221 ? 9.766 -7.195 -14.594 1 98.25 221 VAL A CA 1
ATOM 1740 C C . VAL A 1 221 ? 8.555 -7.664 -15.398 1 98.25 221 VAL A C 1
ATOM 1742 O O . VAL A 1 221 ? 8.461 -7.418 -16.594 1 98.25 221 VAL A O 1
ATOM 1745 N N . PRO A 1 222 ? 7.66 -8.367 -14.742 1 98.44 222 PRO A N 1
ATOM 1746 C CA . PRO A 1 222 ? 6.48 -8.789 -15.5 1 98.44 222 PRO A CA 1
ATOM 1747 C C . PRO A 1 222 ? 5.574 -7.617 -15.883 1 98.44 222 PRO A C 1
ATOM 1749 O O . PRO A 1 222 ? 5.445 -6.66 -15.117 1 98.44 222 PRO A O 1
ATOM 1752 N N . SER A 1 223 ? 4.93 -7.727 -17.031 1 97.94 223 SER A N 1
ATOM 1753 C CA . SER A 1 223 ? 3.926 -6.746 -17.438 1 97.94 223 SER A CA 1
ATOM 1754 C C . SER A 1 223 ? 2.58 -7.027 -16.781 1 97.94 223 SER A C 1
ATOM 1756 O O . SER A 1 223 ? 1.812 -6.105 -16.5 1 97.94 223 SER A O 1
ATOM 1758 N N . HIS A 1 224 ? 2.275 -8.312 -16.594 1 98.44 224 HIS A N 1
ATOM 1759 C CA . HIS A 1 224 ? 1.014 -8.75 -16 1 98.44 224 HIS A CA 1
ATOM 1760 C C . HIS A 1 224 ? 1.233 -9.875 -15 1 98.44 224 HIS A C 1
ATOM 1762 O O . HIS A 1 224 ? 2.199 -10.633 -15.109 1 98.44 224 HIS A O 1
ATOM 1768 N N . ILE A 1 225 ? 0.392 -9.953 -14.031 1 98.75 225 ILE A N 1
ATOM 1769 C CA . ILE A 1 225 ? 0.245 -11.078 -13.117 1 98.75 225 ILE A CA 1
ATOM 1770 C C . ILE A 1 225 ? -1.171 -11.641 -13.219 1 98.75 225 ILE A C 1
ATOM 1772 O O . ILE A 1 225 ? -2.137 -10.891 -13.359 1 98.75 225 ILE A O 1
ATOM 1776 N N . TRP A 1 226 ? -1.292 -12.938 -13.203 1 98.62 226 TRP A N 1
ATOM 1777 C CA . TRP A 1 226 ? -2.605 -13.562 -13.328 1 98.62 226 TRP A CA 1
ATOM 1778 C C . TRP A 1 226 ? -2.738 -14.75 -12.375 1 98.62 226 TRP A C 1
ATOM 1780 O O . TRP A 1 226 ? -1.735 -15.344 -11.969 1 98.62 226 TRP A O 1
ATOM 1790 N N . THR A 1 227 ? -3.961 -15.062 -11.969 1 98.69 227 THR A N 1
ATOM 1791 C CA . THR A 1 227 ? -4.316 -16.25 -11.188 1 98.69 227 THR A CA 1
ATOM 1792 C C . THR A 1 227 ? -5.492 -16.984 -11.82 1 98.69 227 THR A C 1
ATOM 1794 O O . THR A 1 227 ? -6.465 -16.359 -12.25 1 98.69 227 THR A O 1
ATOM 1797 N N . ALA A 1 228 ? -5.371 -18.234 -12.008 1 97.75 228 ALA A N 1
ATOM 1798 C CA . ALA A 1 228 ? -6.449 -19.125 -12.422 1 97.75 228 ALA A CA 1
ATOM 1799 C C . ALA A 1 228 ? -6.793 -20.109 -11.305 1 97.75 228 ALA A C 1
ATOM 1801 O O . ALA A 1 228 ? -5.902 -20.641 -10.633 1 97.75 228 ALA A O 1
ATOM 1802 N N . VAL A 1 229 ? -8.094 -20.359 -11.133 1 96.81 229 VAL A N 1
ATOM 1803 C CA . VAL A 1 229 ? -8.57 -21.219 -10.062 1 96.81 229 VAL A CA 1
ATOM 1804 C C . VAL A 1 229 ? -9.461 -22.312 -10.633 1 96.81 229 VAL A C 1
ATOM 1806 O O . VAL A 1 229 ? -10.367 -22.047 -11.422 1 96.81 229 VAL A O 1
ATOM 1809 N N . CYS A 1 230 ? -9.172 -23.516 -10.336 1 95.69 230 CYS A N 1
ATOM 1810 C CA . CYS A 1 230 ? -10.031 -24.656 -10.594 1 95.69 230 CYS A CA 1
ATOM 1811 C C . CYS A 1 230 ? -10.562 -25.25 -9.297 1 95.69 230 CYS A C 1
ATOM 1813 O O . CYS A 1 230 ? -9.805 -25.844 -8.523 1 95.69 230 CYS A O 1
ATOM 1815 N N . TYR A 1 231 ? -11.789 -25.047 -9.008 1 93.5 231 TYR A N 1
ATOM 1816 C CA . TYR A 1 231 ? -12.469 -25.656 -7.875 1 93.5 231 TYR A CA 1
ATOM 1817 C C . TYR A 1 231 ? -13.125 -26.969 -8.281 1 93.5 231 TYR A C 1
ATOM 1819 O O . TYR A 1 231 ? -14.109 -26.984 -9.023 1 93.5 231 TYR A O 1
ATOM 1827 N N . LYS A 1 232 ? -12.625 -28.031 -7.711 1 92.38 232 LYS A N 1
ATOM 1828 C CA . LYS A 1 232 ? -13.094 -29.375 -8.062 1 92.38 232 LYS A CA 1
ATOM 1829 C C . LYS A 1 232 ? -13.836 -30.016 -6.902 1 92.38 232 LYS A C 1
ATOM 1831 O O . LYS A 1 232 ? -13.266 -30.219 -5.828 1 92.38 232 LYS A O 1
ATOM 1836 N N . HIS A 1 233 ? -15.094 -30.25 -7.148 1 89.25 233 HIS A N 1
ATOM 1837 C CA . HIS A 1 233 ? -15.844 -31.125 -6.246 1 89.25 233 HIS A CA 1
ATOM 1838 C C . HIS A 1 233 ? -15.641 -32.594 -6.602 1 89.25 233 HIS A C 1
ATOM 1840 O O . HIS A 1 233 ? -16 -33.031 -7.703 1 89.25 233 HIS A O 1
ATOM 1846 N N . ASN A 1 234 ? -15.188 -33.375 -5.746 1 85.94 234 ASN A N 1
ATOM 1847 C CA . ASN A 1 234 ? -14.727 -34.719 -6.066 1 85.94 234 ASN A CA 1
ATOM 1848 C C . ASN A 1 234 ? -15.906 -35.656 -6.281 1 85.94 234 ASN A C 1
ATOM 1850 O O . ASN A 1 234 ? -15.781 -36.656 -7.004 1 85.94 234 ASN A O 1
ATOM 1854 N N . SER A 1 235 ? -17 -35.406 -5.734 1 86.06 235 SER A N 1
ATOM 1855 C CA . SER A 1 235 ? -18.125 -36.344 -5.84 1 86.06 235 SER A CA 1
ATOM 1856 C C . SER A 1 235 ? -19.203 -35.781 -6.77 1 86.06 235 SER A C 1
ATOM 1858 O O . SER A 1 235 ? -20.109 -36.531 -7.172 1 86.06 235 SER A O 1
ATOM 1860 N N . ASP A 1 236 ? -19.25 -34.5 -7.102 1 87.5 236 ASP A N 1
ATOM 1861 C CA . ASP A 1 236 ? -20.281 -33.844 -7.902 1 87.5 236 ASP A CA 1
ATOM 1862 C C . ASP A 1 236 ? -19.688 -32.812 -8.852 1 87.5 236 ASP A C 1
ATOM 1864 O O . ASP A 1 236 ? -19.516 -31.656 -8.477 1 87.5 236 ASP A O 1
ATOM 1868 N N . ASP A 1 237 ? -19.516 -33.156 -10.031 1 86.94 237 ASP A N 1
ATOM 1869 C CA . ASP A 1 237 ? -18.859 -32.281 -11.008 1 86.94 237 ASP A CA 1
ATOM 1870 C C . ASP A 1 237 ? -19.703 -31.031 -11.281 1 86.94 237 ASP A C 1
ATOM 1872 O O . ASP A 1 237 ? -19.172 -30.016 -11.727 1 86.94 237 ASP A O 1
ATOM 1876 N N . THR A 1 238 ? -20.938 -31.094 -11.047 1 85.38 238 THR A N 1
ATOM 1877 C CA . THR A 1 238 ? -21.812 -29.953 -11.328 1 85.38 238 THR A CA 1
ATOM 1878 C C . THR A 1 238 ? -21.547 -28.812 -10.359 1 85.38 238 THR A C 1
ATOM 1880 O O . THR A 1 238 ? -21.953 -27.672 -10.602 1 85.38 238 THR A O 1
ATOM 1883 N N . LYS A 1 239 ? -20.828 -29.156 -9.305 1 86.44 239 LYS A N 1
ATOM 1884 C CA . LYS A 1 239 ? -20.5 -28.141 -8.312 1 86.44 239 LYS A CA 1
ATOM 1885 C C . LYS A 1 239 ? -19.094 -27.578 -8.547 1 86.44 239 LYS A C 1
ATOM 1887 O O . LYS A 1 239 ? -18.656 -26.672 -7.836 1 86.44 239 LYS A O 1
ATOM 1892 N N . SER A 1 240 ? -18.406 -28.156 -9.5 1 91.19 240 SER A N 1
ATOM 1893 C CA . SER A 1 240 ? -17.062 -27.688 -9.844 1 91.19 240 SER A CA 1
ATOM 1894 C C . SER A 1 240 ? -17.109 -26.469 -10.758 1 91.19 240 SER A C 1
ATOM 1896 O O . SER A 1 240 ? -18.078 -26.297 -11.5 1 91.19 240 SER A O 1
ATOM 1898 N N . PHE A 1 241 ? -16.156 -25.625 -10.648 1 91.12 241 PHE A N 1
ATOM 1899 C CA . PHE A 1 241 ? -16.109 -24.438 -11.484 1 91.12 241 PHE A CA 1
ATOM 1900 C C . PHE A 1 241 ? -14.672 -23.906 -11.578 1 91.12 241 PHE A C 1
ATOM 1902 O O . PHE A 1 241 ? -13.773 -24.422 -10.914 1 91.12 241 PHE A O 1
ATOM 1909 N N . SER A 1 242 ? -14.539 -22.953 -12.469 1 94.69 242 SER A N 1
ATOM 1910 C CA . SER A 1 242 ? -13.242 -22.281 -12.609 1 94.69 242 SER A CA 1
ATOM 1911 C C . SER A 1 242 ? -13.422 -20.797 -12.914 1 94.69 242 SER A C 1
ATOM 1913 O O . SER A 1 242 ? -14.477 -20.375 -13.375 1 94.69 242 SER A O 1
ATOM 1915 N N . PHE A 1 243 ? -12.461 -20.031 -12.57 1 94.5 243 PHE A N 1
ATOM 1916 C CA . PHE A 1 243 ? -12.383 -18.609 -12.906 1 94.5 243 PHE A CA 1
ATOM 1917 C C . PHE A 1 243 ? -10.945 -18.125 -12.852 1 94.5 243 PHE A C 1
ATOM 1919 O O . PHE A 1 243 ? -10.031 -18.891 -12.516 1 94.5 243 PHE A O 1
ATOM 1926 N N . SER A 1 244 ? -10.781 -16.875 -13.273 1 96.38 244 SER A N 1
ATOM 1927 C CA . SER A 1 244 ? -9.445 -16.281 -13.25 1 96.38 244 SER A CA 1
ATOM 1928 C C . SER A 1 244 ? -9.508 -14.766 -13.133 1 96.38 244 SER A C 1
ATOM 1930 O O . SER A 1 244 ? -10.594 -14.18 -13.195 1 96.38 244 SER A O 1
ATOM 1932 N N . TYR A 1 245 ? -8.383 -14.203 -12.82 1 96.81 245 TYR A N 1
ATOM 1933 C CA . TYR A 1 245 ? -8.234 -12.758 -12.883 1 96.81 245 TYR A CA 1
ATOM 1934 C C . TYR A 1 245 ? -6.809 -12.367 -13.25 1 96.81 245 TYR A C 1
ATOM 1936 O O . TYR A 1 245 ? -5.875 -13.148 -13.039 1 96.81 245 TYR A O 1
ATOM 1944 N N . MET A 1 246 ? -6.668 -11.211 -13.805 1 98.06 246 MET A N 1
ATOM 1945 C CA . MET A 1 246 ? -5.387 -10.703 -14.289 1 98.06 246 MET A CA 1
ATOM 1946 C C . MET A 1 246 ? -5.293 -9.195 -14.102 1 98.06 246 MET A C 1
ATOM 1948 O O . MET A 1 246 ? -6.281 -8.484 -14.266 1 98.06 246 MET A O 1
ATOM 1952 N N . GLY A 1 247 ? -4.141 -8.773 -13.719 1 97.5 247 GLY A N 1
ATOM 1953 C CA . GLY A 1 247 ? -3.871 -7.348 -13.578 1 97.5 247 GLY A CA 1
ATOM 1954 C C . GLY A 1 247 ? -2.561 -6.926 -14.219 1 97.5 247 GLY A C 1
ATOM 1955 O O . GLY A 1 247 ? -1.639 -7.734 -14.352 1 97.5 247 GLY A O 1
ATOM 1956 N N . GLU A 1 248 ? -2.539 -5.598 -14.633 1 97.44 248 GLU A N 1
ATOM 1957 C CA . GLU A 1 248 ? -1.281 -5.008 -15.086 1 97.44 248 GLU A CA 1
ATOM 1958 C C . GLU A 1 248 ? -0.399 -4.621 -13.898 1 97.44 248 GLU A C 1
ATOM 1960 O O . GLU A 1 248 ? -0.893 -4.109 -12.891 1 97.44 248 GLU A O 1
ATOM 1965 N N . ASN A 1 249 ? 0.888 -4.879 -14.055 1 97.56 249 ASN A N 1
ATOM 1966 C CA . ASN A 1 249 ? 1.875 -4.586 -13.023 1 97.56 249 ASN A CA 1
ATOM 1967 C C . ASN A 1 249 ? 2.186 -3.094 -12.945 1 97.56 249 ASN A C 1
ATOM 1969 O O . ASN A 1 249 ? 3.318 -2.678 -13.203 1 97.56 249 ASN A O 1
ATOM 1973 N N . LYS A 1 250 ? 1.188 -2.328 -12.57 1 95.69 250 LYS A N 1
ATOM 1974 C CA . LYS A 1 250 ? 1.256 -0.872 -12.477 1 95.69 250 LYS A CA 1
ATOM 1975 C C . LYS A 1 250 ? 0.5 -0.367 -11.25 1 95.69 250 LYS A C 1
ATOM 1977 O O . LYS A 1 250 ? -0.281 -1.106 -10.648 1 95.69 250 LYS A O 1
ATOM 1982 N N . PRO A 1 251 ? 0.767 0.858 -10.859 1 94.5 251 PRO A N 1
ATOM 1983 C CA . PRO A 1 251 ? 0.155 1.369 -9.633 1 94.5 251 PRO A CA 1
ATOM 1984 C C . PRO A 1 251 ? -1.359 1.527 -9.75 1 94.5 251 PRO A C 1
ATOM 1986 O O . PRO A 1 251 ? -2.074 1.401 -8.75 1 94.5 251 PRO A O 1
ATOM 1989 N N . GLU A 1 252 ? -1.884 1.766 -10.859 1 90.75 252 GLU A N 1
ATOM 1990 C CA . GLU A 1 252 ? -3.311 2.02 -11.039 1 90.75 252 GLU A CA 1
ATOM 1991 C C . GLU A 1 252 ? -4.125 0.739 -10.875 1 90.75 252 GLU A C 1
ATOM 1993 O O . GLU A 1 252 ? -3.684 -0.339 -11.281 1 90.75 252 GLU A O 1
ATOM 1998 N N . PRO A 1 253 ? -5.289 0.943 -10.305 1 87.31 253 PRO A N 1
ATOM 1999 C CA . PRO A 1 253 ? -6.156 -0.235 -10.258 1 87.31 253 PRO A CA 1
ATOM 2000 C C . PRO A 1 253 ? -6.555 -0.737 -11.641 1 87.31 253 PRO A C 1
ATOM 2002 O O . PRO A 1 253 ? -6.559 0.035 -12.602 1 87.31 253 PRO A O 1
ATOM 2005 N N . GLY A 1 254 ? -6.84 -2.104 -11.734 1 89.69 254 GLY A N 1
ATOM 2006 C CA . GLY A 1 254 ? -7.258 -2.578 -13.039 1 89.69 254 GLY A CA 1
ATOM 2007 C C . GLY A 1 254 ? -7.27 -4.09 -13.156 1 89.69 254 GLY A C 1
ATOM 2008 O O . GLY A 1 254 ? -7.098 -4.641 -14.242 1 89.69 254 GLY A O 1
ATOM 2009 N N . ILE A 1 255 ? -7.406 -4.793 -12.094 1 95.94 255 ILE A N 1
ATOM 2010 C CA . ILE A 1 255 ? -7.504 -6.246 -12.148 1 95.94 255 ILE A CA 1
ATOM 2011 C C . ILE A 1 255 ? -8.891 -6.652 -12.625 1 95.94 255 ILE A C 1
ATOM 2013 O O . ILE A 1 255 ? -9.898 -6.074 -12.203 1 95.94 255 ILE A O 1
ATOM 2017 N N . ARG A 1 256 ? -8.93 -7.637 -13.5 1 93.81 256 ARG A N 1
ATOM 2018 C CA . ARG A 1 256 ? -10.195 -8.023 -14.117 1 93.81 256 ARG A CA 1
ATOM 2019 C C . ARG A 1 256 ? -10.477 -9.508 -13.906 1 93.81 256 ARG A C 1
ATOM 2021 O O . ARG A 1 256 ? -9.578 -10.336 -14.016 1 93.81 256 ARG A O 1
ATOM 2028 N N . LEU A 1 257 ? -11.703 -9.703 -13.539 1 94.19 257 LEU A N 1
ATOM 2029 C CA . LEU A 1 257 ? -12.219 -11.07 -13.461 1 94.19 257 LEU A CA 1
ATOM 2030 C C . LEU A 1 257 ? -12.578 -11.594 -14.844 1 94.19 257 LEU A C 1
ATOM 2032 O O . LEU A 1 257 ? -13.141 -10.867 -15.664 1 94.19 257 LEU A O 1
ATOM 2036 N N . MET A 1 258 ? -12.297 -12.898 -15.117 1 93.25 258 MET A N 1
ATOM 2037 C CA . MET A 1 258 ? -12.633 -13.484 -16.406 1 93.25 258 MET A CA 1
ATOM 2038 C C . MET A 1 258 ? -12.664 -15.008 -16.328 1 93.25 258 MET A C 1
ATOM 2040 O O . MET A 1 258 ? -12.289 -15.586 -15.305 1 93.25 258 MET A O 1
ATOM 2044 N N . SER A 1 259 ? -13.148 -15.594 -17.359 1 93.56 259 SER A N 1
ATOM 2045 C CA . SER A 1 259 ? -13.117 -17.047 -17.422 1 93.56 259 SER A CA 1
ATOM 2046 C C . SER A 1 259 ? -11.703 -17.547 -17.719 1 93.56 259 SER A C 1
ATOM 2048 O O . SER A 1 259 ? -10.852 -16.797 -18.188 1 93.56 259 SER A O 1
ATOM 2050 N N . VAL A 1 260 ? -11.492 -18.812 -17.391 1 95.56 260 VAL A N 1
ATOM 2051 C CA . VAL A 1 260 ? -10.18 -19.391 -17.672 1 95.56 260 VAL A CA 1
ATOM 2052 C C . VAL A 1 260 ? -9.914 -19.406 -19.172 1 95.56 260 VAL A C 1
ATOM 2054 O O . VAL A 1 260 ?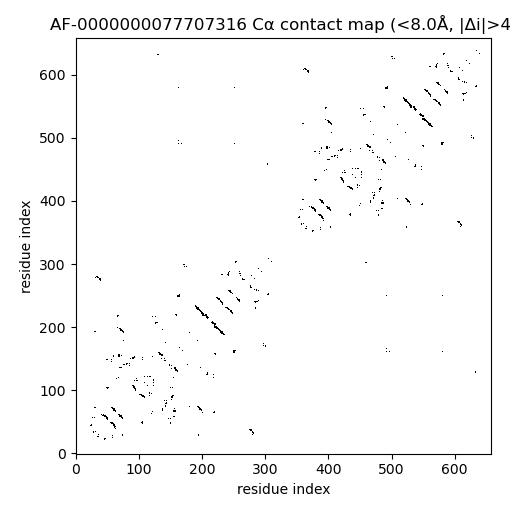 -8.797 -19.141 -19.609 1 95.56 260 VAL A O 1
ATOM 2057 N N . SER A 1 261 ? -10.922 -19.672 -19.953 1 93.94 261 SER A N 1
ATOM 2058 C CA . SER A 1 261 ? -10.766 -19.672 -21.406 1 93.94 261 SER A CA 1
ATOM 2059 C C . SER A 1 261 ? -10.391 -18.281 -21.922 1 93.94 261 SER A C 1
ATOM 2061 O O . SER A 1 261 ? -9.531 -18.156 -22.797 1 93.94 261 SER A O 1
ATOM 2063 N N . ASP A 1 262 ? -11.055 -17.281 -21.375 1 94.12 262 ASP A N 1
ATOM 2064 C CA . ASP A 1 262 ? -10.711 -15.914 -21.75 1 94.12 262 ASP A CA 1
ATOM 2065 C C . ASP A 1 262 ? -9.281 -15.578 -21.359 1 94.12 262 ASP A C 1
ATOM 2067 O O . ASP A 1 262 ? -8.57 -14.883 -22.094 1 94.12 262 ASP A O 1
ATOM 2071 N N . LEU A 1 263 ? -8.875 -16 -20.188 1 96.38 263 LEU A N 1
ATOM 2072 C CA . LEU A 1 263 ? -7.496 -15.789 -19.766 1 96.38 263 LEU A CA 1
ATOM 2073 C C . LEU A 1 263 ? -6.52 -16.438 -20.734 1 96.38 263 LEU A C 1
ATOM 2075 O O . LEU A 1 263 ? -5.543 -15.805 -21.156 1 96.38 263 LEU A O 1
ATOM 2079 N N . ASN A 1 264 ? -6.789 -17.688 -21.109 1 96.06 264 ASN A N 1
ATOM 2080 C CA . ASN A 1 264 ? -5.945 -18.375 -22.094 1 96.06 264 ASN A CA 1
ATOM 2081 C C . ASN A 1 264 ? -5.797 -17.562 -23.375 1 96.06 264 ASN A C 1
ATOM 2083 O O . ASN A 1 264 ? -4.691 -17.406 -23.891 1 96.06 264 ASN A O 1
ATOM 2087 N N . ASN A 1 265 ? -6.879 -17.078 -23.797 1 95.19 265 ASN A N 1
ATOM 2088 C CA . ASN A 1 265 ? -6.879 -16.312 -25.047 1 95.19 265 ASN A CA 1
ATOM 2089 C C . ASN A 1 265 ? -6.07 -15.016 -24.891 1 95.19 265 ASN A C 1
ATOM 2091 O O . ASN A 1 265 ? -5.309 -14.656 -25.797 1 95.19 265 ASN A O 1
ATOM 2095 N N . GLN A 1 266 ? -6.27 -14.352 -23.828 1 96.62 266 GLN A N 1
ATOM 2096 C CA . GLN A 1 266 ? -5.547 -13.102 -23.609 1 96.62 266 GLN A CA 1
ATOM 2097 C C . GLN A 1 266 ? -4.047 -13.352 -23.453 1 96.62 266 GLN A C 1
ATOM 2099 O O . GLN A 1 266 ? -3.23 -12.602 -24 1 96.62 266 GLN A O 1
ATOM 2104 N N . LEU A 1 267 ? -3.701 -14.367 -22.734 1 97 267 LEU A N 1
ATOM 2105 C CA . LEU A 1 267 ? -2.295 -14.688 -22.531 1 97 267 LEU A CA 1
ATOM 2106 C C . LEU A 1 267 ? -1.615 -15.039 -23.844 1 97 267 LEU A C 1
ATOM 2108 O O . LEU A 1 267 ? -0.441 -14.719 -24.047 1 97 267 LEU A O 1
ATOM 2112 N N . LYS A 1 268 ? -2.326 -15.727 -24.703 1 95 268 LYS A N 1
ATOM 2113 C CA . LYS A 1 268 ? -1.812 -16.031 -26.031 1 95 268 LYS A CA 1
ATOM 2114 C C . LYS A 1 268 ? -1.293 -14.781 -26.734 1 95 268 LYS A C 1
ATOM 2116 O O . LYS A 1 268 ? -0.237 -14.812 -27.375 1 95 268 LYS A O 1
ATOM 2121 N N . GLY A 1 269 ? -2.004 -13.688 -26.562 1 93.44 269 GLY A N 1
ATOM 2122 C CA . GLY A 1 269 ? -1.622 -12.438 -27.188 1 93.44 269 GLY A CA 1
ATOM 2123 C C . GLY A 1 269 ? -0.506 -11.719 -26.453 1 93.44 269 GLY A C 1
ATOM 2124 O O . GLY A 1 269 ? 0.226 -10.922 -27.047 1 93.44 269 GLY A 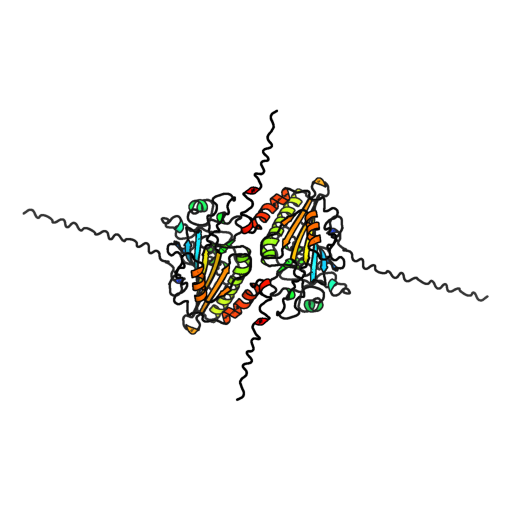O 1
ATOM 2125 N N . LEU A 1 270 ? -0.363 -11.961 -25.219 1 94.31 270 LEU A N 1
ATOM 2126 C CA . LEU A 1 270 ? 0.599 -11.234 -24.391 1 94.31 270 LEU A CA 1
ATOM 2127 C C . LEU A 1 270 ? 1.958 -11.93 -24.406 1 94.31 270 LEU A C 1
ATOM 2129 O O . LEU A 1 270 ? 2.992 -11.281 -24.234 1 94.31 270 LEU A O 1
ATOM 2133 N N . TYR A 1 271 ? 1.938 -13.211 -24.562 1 91.38 271 TYR A N 1
ATOM 2134 C CA . TYR A 1 271 ? 3.195 -13.953 -24.609 1 91.38 271 TYR A CA 1
ATOM 2135 C C . TYR A 1 271 ? 3.846 -13.852 -25.984 1 91.38 271 TYR A C 1
ATOM 2137 O O . TYR A 1 271 ? 3.154 -13.805 -27 1 91.38 271 TYR A O 1
ATOM 2145 N N . SER A 1 272 ? 5.129 -13.859 -25.922 1 82.81 272 SER A N 1
ATOM 2146 C CA . SER A 1 272 ? 5.859 -13.836 -27.188 1 82.81 272 SER A CA 1
ATOM 2147 C C . SER A 1 272 ? 5.617 -15.109 -28 1 82.81 272 SER A C 1
ATOM 2149 O O . SER A 1 272 ? 5.605 -16.203 -27.438 1 82.81 272 SER A O 1
ATOM 2151 N N . GLY A 1 273 ? 5.359 -15.008 -29.281 1 81.81 273 GLY A N 1
ATOM 2152 C CA . GLY A 1 273 ? 5.246 -16.141 -30.188 1 81.81 273 GLY A CA 1
ATOM 2153 C C . GLY A 1 273 ? 3.834 -16.688 -30.281 1 81.81 273 GLY A C 1
ATOM 2154 O O . GLY A 1 273 ? 3.59 -17.672 -31 1 81.81 273 GLY A O 1
ATOM 2155 N N . ASN A 1 274 ? 2.924 -16.125 -29.578 1 81.81 274 ASN A N 1
ATOM 2156 C CA . ASN A 1 274 ? 1.516 -16.516 -29.609 1 81.81 274 ASN A CA 1
ATOM 2157 C C . ASN A 1 274 ? 1.333 -18.016 -29.391 1 81.81 274 ASN A C 1
ATOM 2159 O O . ASN A 1 274 ? 0.674 -18.688 -30.172 1 81.81 274 ASN A O 1
ATOM 2163 N N . PRO A 1 275 ? 1.852 -18.516 -28.312 1 87.12 275 PRO A N 1
ATOM 2164 C CA . PRO A 1 275 ? 1.762 -19.953 -28.062 1 87.12 275 PRO A CA 1
ATOM 2165 C C . PRO A 1 275 ? 0.343 -20.406 -27.719 1 87.12 275 PRO A C 1
ATOM 2167 O O . PRO A 1 275 ? -0.51 -19.578 -27.391 1 87.12 275 PRO A O 1
ATOM 2170 N N . LYS A 1 276 ? 0.122 -21.672 -27.875 1 89.88 276 LYS A N 1
ATOM 2171 C CA . LYS A 1 276 ? -1.126 -22.234 -27.375 1 89.88 276 LYS A CA 1
ATOM 2172 C C . LYS A 1 276 ? -1.097 -22.391 -25.859 1 89.88 276 LYS A C 1
ATOM 2174 O O . LYS A 1 276 ? -0.366 -23.219 -25.312 1 89.88 276 LYS A O 1
ATOM 2179 N N . ILE A 1 277 ? -1.87 -21.578 -25.219 1 93.94 277 ILE A N 1
ATOM 2180 C CA . ILE A 1 277 ? -1.902 -21.547 -23.766 1 93.94 277 ILE A CA 1
ATOM 2181 C C . ILE A 1 277 ? -3.018 -22.453 -23.25 1 93.94 277 ILE A C 1
ATOM 2183 O O . ILE A 1 277 ? -4.145 -22.406 -23.75 1 93.94 277 ILE A O 1
ATOM 2187 N N . LYS A 1 278 ? -2.73 -23.312 -22.391 1 95.38 278 LYS A N 1
ATOM 2188 C CA . LYS A 1 278 ? -3.691 -24.109 -21.625 1 95.38 278 LYS A CA 1
ATOM 2189 C C . LYS A 1 278 ? -3.262 -24.25 -20.172 1 95.38 278 LYS A C 1
ATOM 2191 O O . LYS A 1 278 ? -2.33 -25 -19.859 1 95.38 278 LYS A O 1
ATOM 2196 N N . ILE A 1 279 ? -4.035 -23.578 -19.297 1 96.75 279 ILE A N 1
ATOM 2197 C CA . ILE A 1 279 ? -3.652 -23.562 -17.891 1 96.75 279 ILE A CA 1
ATOM 2198 C C . ILE A 1 279 ? -4.176 -24.812 -17.188 1 96.75 279 ILE A C 1
ATOM 2200 O O . ILE A 1 279 ? -3.469 -25.422 -16.391 1 96.75 279 ILE A O 1
ATOM 2204 N N . PHE A 1 280 ? -5.422 -25.156 -17.484 1 96.62 280 PHE A N 1
ATOM 2205 C CA . PHE A 1 280 ? -6.055 -26.359 -16.953 1 96.62 280 PHE A CA 1
ATOM 2206 C C . PHE A 1 280 ? -6.562 -27.25 -18.078 1 96.62 280 PHE A C 1
ATOM 2208 O O . PHE A 1 280 ? -7.086 -26.766 -19.078 1 96.62 280 PHE A O 1
ATOM 2215 N N . LYS A 1 281 ? -6.402 -28.578 -17.812 1 91.81 281 LYS A N 1
ATOM 2216 C CA . LYS A 1 281 ? -7.051 -29.5 -18.734 1 91.81 281 LYS A CA 1
ATOM 2217 C C . LYS A 1 281 ? -8.539 -29.188 -18.875 1 91.81 281 LYS A C 1
ATOM 2219 O O . LYS A 1 281 ? -9.234 -28.984 -17.875 1 91.81 281 LYS A O 1
ATOM 2224 N N . ASP A 1 282 ? -9.023 -29.016 -20.062 1 86.81 282 ASP A N 1
ATOM 2225 C CA . ASP A 1 282 ? -10.414 -28.75 -20.422 1 86.81 282 ASP A CA 1
ATOM 2226 C C . ASP A 1 282 ? -10.922 -27.484 -19.719 1 86.81 282 ASP A C 1
ATOM 2228 O O . ASP A 1 282 ? -12.086 -27.406 -19.344 1 86.81 282 ASP A O 1
ATOM 2232 N N . ASP A 1 283 ? -10.055 -26.594 -19.312 1 87.31 283 ASP A N 1
ATOM 2233 C CA . ASP A 1 283 ? -10.352 -25.328 -18.656 1 87.31 283 ASP A CA 1
ATOM 2234 C C . ASP A 1 283 ? -11.102 -25.547 -17.344 1 87.31 283 ASP A C 1
ATOM 2236 O O . ASP A 1 283 ? -11.758 -24.625 -16.844 1 87.31 283 ASP A O 1
ATOM 2240 N N . CYS A 1 284 ? -10.93 -26.719 -16.828 1 90.94 284 CYS A N 1
ATOM 2241 C CA . CYS A 1 284 ? -11.562 -27.094 -15.57 1 90.94 284 CYS A CA 1
ATOM 2242 C C . CYS A 1 284 ? -13.047 -26.734 -15.578 1 90.94 284 CYS A C 1
ATOM 2244 O O . CYS A 1 284 ? -13.461 -25.766 -14.953 1 90.94 284 CYS A O 1
ATOM 2246 N N . PHE A 1 285 ? -13.992 -27.516 -16.062 1 81.06 285 PHE A N 1
ATOM 2247 C CA . PHE A 1 285 ? -15.445 -27.422 -16.109 1 81.06 285 PHE A CA 1
ATOM 2248 C C . PHE A 1 285 ? -15.875 -26.109 -16.75 1 81.06 285 PHE A C 1
ATOM 2250 O O . PHE A 1 285 ? -16.984 -25.625 -16.516 1 81.06 285 PHE A O 1
ATOM 2257 N N . GLY A 1 286 ? -15.156 -25.484 -17.547 1 66.69 286 GLY A N 1
ATOM 2258 C CA . GLY A 1 286 ? -15.445 -24.344 -18.406 1 66.69 286 GLY A CA 1
ATOM 2259 C C . GLY A 1 286 ? -16.281 -23.281 -17.734 1 66.69 286 GLY A C 1
ATOM 2260 O O . GLY A 1 286 ? -17.094 -23.594 -16.844 1 66.69 286 GLY A O 1
ATOM 2261 N N . ASP A 1 287 ? -16.156 -21.891 -18.016 1 61.25 287 ASP A N 1
ATOM 2262 C CA . ASP A 1 287 ? -16.859 -20.625 -17.797 1 61.25 287 ASP A CA 1
ATOM 2263 C C . ASP A 1 287 ? -18.078 -20.828 -16.906 1 61.25 287 ASP A C 1
ATOM 2265 O O . ASP A 1 287 ? -19.078 -20.109 -17.047 1 61.25 287 ASP A O 1
ATOM 2269 N N . THR A 1 288 ? -18.172 -21.922 -16.312 1 58.91 288 THR A N 1
ATOM 2270 C CA . THR A 1 288 ? -19.375 -22.016 -15.508 1 58.91 288 THR A CA 1
ATOM 2271 C C . THR A 1 288 ? -19.422 -20.906 -14.461 1 58.91 288 THR A C 1
ATOM 2273 O O . THR A 1 288 ? -18.438 -20.672 -13.75 1 58.91 288 THR A O 1
ATOM 2276 N N . LYS A 1 289 ? -20.016 -19.812 -14.945 1 54.41 289 LYS A N 1
ATOM 2277 C CA . LYS A 1 289 ? -20.25 -18.5 -14.336 1 54.41 289 LYS A CA 1
ATOM 2278 C C . LYS A 1 289 ? -20.703 -18.641 -12.883 1 54.41 289 LYS A C 1
ATOM 2280 O O . LYS A 1 289 ? -21.812 -19.109 -12.617 1 54.41 289 LYS A O 1
ATOM 2285 N N . SER A 1 290 ? -19.703 -18.953 -11.977 1 66.12 290 SER A N 1
ATOM 2286 C CA . SER A 1 290 ? -20.312 -18.984 -10.656 1 66.12 290 SER A CA 1
ATOM 2287 C C . SER A 1 290 ? -20.703 -17.578 -10.203 1 66.12 290 SER A C 1
ATOM 2289 O O . SER A 1 290 ? -19.859 -16.672 -10.188 1 66.12 290 SER A O 1
ATOM 2291 N N . ASP A 1 291 ? -22.016 -17.188 -10.414 1 76.25 291 ASP A N 1
ATOM 2292 C CA . ASP A 1 291 ? -22.609 -15.992 -9.844 1 76.25 291 ASP A CA 1
ATOM 2293 C C . ASP A 1 291 ? -22.016 -15.672 -8.477 1 76.25 291 ASP A C 1
ATOM 2295 O O . ASP A 1 291 ? -21.875 -14.508 -8.117 1 76.25 291 ASP A O 1
ATOM 2299 N N . GLU A 1 292 ? -21.578 -16.734 -7.867 1 83.44 292 GLU A N 1
ATOM 2300 C CA . GLU A 1 292 ? -21 -16.547 -6.535 1 83.44 292 GLU A CA 1
ATOM 2301 C C . GLU A 1 292 ? -19.656 -15.844 -6.605 1 83.44 292 GLU A C 1
ATOM 2303 O O . GLU A 1 292 ? -19.359 -14.984 -5.773 1 83.44 292 GLU A O 1
ATOM 2308 N N . VAL A 1 293 ? -18.906 -16.219 -7.648 1 87.38 293 VAL A N 1
ATOM 2309 C CA . VAL A 1 293 ? -17.609 -15.602 -7.828 1 87.38 293 VAL A CA 1
ATOM 2310 C C . VAL A 1 293 ? -17.766 -14.117 -8.148 1 87.38 293 VAL A C 1
ATOM 2312 O O . VAL A 1 293 ? -17.094 -13.273 -7.555 1 87.38 293 VAL A O 1
ATOM 2315 N N . LYS A 1 294 ? -18.688 -13.828 -9 1 85.69 294 LYS A N 1
ATOM 2316 C CA . LYS A 1 294 ? -18.922 -12.445 -9.391 1 85.69 294 LYS A CA 1
ATOM 2317 C C . LYS A 1 294 ? -19.359 -11.602 -8.188 1 85.69 294 LYS A C 1
ATOM 2319 O O . LYS A 1 294 ? -18.891 -10.469 -8.016 1 85.69 294 LYS A O 1
ATOM 2324 N N . THR A 1 295 ? -20.172 -12.156 -7.402 1 85 295 THR A N 1
ATOM 2325 C CA . THR A 1 295 ? -20.672 -11.445 -6.227 1 85 295 THR A CA 1
ATOM 2326 C C . THR A 1 295 ? -19.531 -11.156 -5.254 1 85 295 THR A C 1
ATOM 2328 O O . THR A 1 295 ? -19.422 -10.055 -4.723 1 85 295 THR A O 1
ATOM 2331 N N . LYS A 1 296 ? -18.641 -12.125 -5.09 1 84.62 296 LYS A N 1
ATOM 2332 C CA . LYS A 1 296 ? -17.531 -11.984 -4.148 1 84.62 296 LYS A CA 1
ATOM 2333 C C . LYS A 1 296 ? -16.547 -10.922 -4.613 1 84.62 296 LYS A C 1
ATOM 2335 O O . LYS A 1 296 ? -16 -10.172 -3.803 1 84.62 296 LYS A O 1
ATOM 2340 N N . PHE A 1 297 ? -16.391 -10.852 -5.898 1 88.12 297 PHE A N 1
ATOM 2341 C CA . PHE A 1 297 ? -15.32 -10 -6.41 1 88.12 297 PHE A CA 1
ATOM 2342 C C . PHE A 1 297 ? -15.883 -8.688 -6.957 1 88.12 297 PHE A C 1
ATOM 2344 O O . PHE A 1 297 ? -15.133 -7.816 -7.391 1 88.12 297 PHE A O 1
ATOM 2351 N N . GLN A 1 298 ? -17.125 -8.539 -6.863 1 82.69 298 GLN A N 1
ATOM 2352 C CA . GLN A 1 298 ? -17.797 -7.375 -7.426 1 82.69 298 GLN A CA 1
ATOM 2353 C C . GLN A 1 298 ? -17.281 -6.086 -6.801 1 82.69 298 GLN A C 1
ATOM 2355 O O . GLN A 1 298 ? -17.031 -5.105 -7.504 1 82.69 298 GLN A O 1
ATOM 2360 N N . LYS A 1 299 ? -17.234 -6.129 -5.512 1 79.19 299 LYS A N 1
ATOM 2361 C CA . LYS A 1 299 ? -16.781 -4.93 -4.812 1 79.19 299 LYS A CA 1
ATOM 2362 C C . LYS A 1 299 ? -15.375 -4.527 -5.258 1 79.19 299 LYS A C 1
ATOM 2364 O O . LYS A 1 299 ? -15.094 -3.344 -5.449 1 79.19 299 LYS A O 1
ATOM 2369 N N . LEU A 1 300 ? -14.531 -5.441 -5.434 1 84.44 300 LEU A N 1
ATOM 2370 C CA . LEU A 1 300 ? -13.164 -5.172 -5.859 1 84.44 300 LEU A CA 1
ATOM 2371 C C . LEU A 1 300 ? -13.133 -4.621 -7.281 1 84.44 300 LEU A C 1
ATOM 2373 O O . LEU A 1 300 ? -12.344 -3.727 -7.59 1 84.44 300 LEU A O 1
ATOM 2377 N N . MET A 1 301 ? -13.945 -5.141 -8.047 1 81.5 301 MET A N 1
ATOM 2378 C CA . MET A 1 301 ? -14.016 -4.684 -9.43 1 81.5 301 MET A CA 1
ATOM 2379 C C . MET A 1 301 ? -14.508 -3.242 -9.508 1 81.5 301 MET A C 1
ATOM 2381 O O . MET A 1 301 ? -14.055 -2.471 -10.352 1 81.5 301 MET A O 1
ATOM 2385 N N . SER A 1 302 ? -15.352 -2.883 -8.633 1 75.88 302 SER A N 1
ATOM 2386 C CA . SER A 1 302 ? -15.883 -1.524 -8.602 1 75.88 302 SER A CA 1
ATOM 2387 C C . SER A 1 302 ? -14.836 -0.531 -8.102 1 75.88 302 SER A C 1
ATOM 2389 O O . SER A 1 302 ? -14.82 0.627 -8.523 1 75.88 302 SER A O 1
ATOM 2391 N N . LEU A 1 303 ? -14.039 -0.914 -7.234 1 70.75 303 LEU A N 1
ATOM 2392 C CA . LEU A 1 303 ? -13 -0.053 -6.672 1 70.75 303 LEU A CA 1
ATOM 2393 C C . LEU A 1 303 ? -11.867 0.151 -7.664 1 70.75 303 LEU A C 1
ATOM 2395 O O . LEU A 1 303 ? -11.141 1.146 -7.59 1 70.75 303 LEU A O 1
ATOM 2399 N N . ASP A 1 304 ? -11.688 -0.783 -8.562 1 61.69 304 ASP A N 1
ATOM 2400 C CA . ASP A 1 304 ? -10.562 -0.775 -9.492 1 61.69 304 ASP A CA 1
ATOM 2401 C C . ASP A 1 304 ? -10.891 0.048 -10.734 1 61.69 304 ASP A C 1
ATOM 2403 O O . ASP A 1 304 ? -10.062 0.161 -11.641 1 61.69 304 ASP A O 1
ATOM 2407 N N . VAL A 1 305 ? -12.062 0.587 -10.898 1 53.97 305 VAL A N 1
ATOM 2408 C CA . VAL A 1 305 ? -12.383 1.398 -12.07 1 53.97 305 VAL A CA 1
ATOM 2409 C C . VAL A 1 305 ? -11.859 2.818 -11.867 1 53.97 305 VAL A C 1
ATOM 2411 O O . VAL A 1 305 ? -12.148 3.459 -10.859 1 53.97 305 VAL A O 1
ATOM 2414 N N . PRO A 1 306 ? -10.867 3.135 -12.812 1 51.75 306 PRO A N 1
ATOM 2415 C CA . PRO A 1 306 ? -10.367 4.508 -12.703 1 51.75 306 PRO A CA 1
ATOM 2416 C C . PRO A 1 306 ? -11.492 5.539 -12.633 1 51.75 306 PRO A C 1
ATOM 2418 O O . PRO A 1 306 ? -12.547 5.352 -13.242 1 51.75 306 PRO A O 1
ATOM 2421 N N . ASN A 1 307 ? -11.406 6.426 -11.688 1 48.47 307 ASN A N 1
ATOM 2422 C CA . ASN A 1 307 ? -12.406 7.465 -11.469 1 48.47 307 ASN A CA 1
ATOM 2423 C C . ASN A 1 307 ? -12.859 8.086 -12.789 1 48.47 307 ASN A C 1
ATOM 2425 O O . ASN A 1 307 ? -14.023 8.469 -12.93 1 48.47 307 ASN A O 1
ATOM 2429 N N . THR A 1 308 ? -12.023 8.172 -13.828 1 43.09 308 THR A N 1
ATOM 2430 C CA . THR A 1 308 ? -12.359 8.805 -15.102 1 43.09 308 THR A CA 1
ATOM 2431 C C . THR A 1 308 ? -13.391 7.969 -15.859 1 43.09 308 THR A C 1
ATOM 2433 O O . THR A 1 308 ? -14.195 8.508 -16.625 1 43.09 308 THR A O 1
ATOM 2436 N N . LEU A 1 309 ? -13.383 6.738 -15.789 1 41.78 309 LEU A N 1
ATOM 2437 C CA . LEU A 1 309 ? -14.234 5.863 -16.594 1 41.78 309 LEU A CA 1
ATOM 2438 C C . LEU A 1 309 ? -15.539 5.566 -15.859 1 41.78 309 LEU A C 1
ATOM 2440 O O . LEU A 1 309 ? -16.516 5.109 -16.469 1 41.78 309 LEU A O 1
ATOM 2444 N N . LYS A 1 310 ? -15.664 5.734 -14.695 1 44.38 310 LYS A N 1
ATOM 2445 C CA . LYS A 1 310 ? -16.906 5.516 -13.969 1 44.38 310 LYS A CA 1
ATOM 2446 C C . LYS A 1 310 ? -17.969 6.52 -14.391 1 44.38 310 LYS A C 1
ATOM 2448 O O . LYS A 1 310 ? -19.172 6.301 -14.156 1 44.38 310 LYS A O 1
ATOM 2453 N N . ARG A 1 311 ? -17.75 7.684 -15.039 1 38.75 311 ARG A N 1
ATOM 2454 C CA . ARG A 1 311 ? -18.766 8.641 -15.469 1 38.75 311 ARG A CA 1
ATOM 2455 C C . ARG A 1 311 ? -19.609 8.07 -16.609 1 38.75 311 ARG A C 1
ATOM 2457 O O . ARG A 1 311 ? -20.766 8.453 -16.781 1 38.75 311 ARG A O 1
ATOM 2464 N N . THR A 1 312 ? -19.031 7.359 -17.578 1 35.66 312 THR A N 1
ATOM 2465 C CA . THR A 1 312 ? -19.75 7.152 -18.828 1 35.66 312 THR A CA 1
ATOM 2466 C C . THR A 1 312 ? -20.812 6.062 -18.656 1 35.66 312 THR A C 1
ATOM 2468 O O . THR A 1 312 ? -21.672 5.887 -19.531 1 35.66 312 THR A O 1
ATOM 2471 N N . SER A 1 313 ? -20.75 5.141 -17.766 1 35.34 313 SER A N 1
ATOM 2472 C CA . SER A 1 313 ? -21.641 3.996 -17.938 1 35.34 313 SER A CA 1
ATOM 2473 C C . SER A 1 313 ? -23.062 4.34 -17.516 1 35.34 313 SER A C 1
ATOM 2475 O O . SER A 1 313 ? -23.969 3.516 -17.641 1 35.34 313 SER A O 1
ATOM 2477 N N . SER A 1 314 ? -23.375 5.414 -16.859 1 33.22 314 SER A N 1
ATOM 2478 C CA . SER A 1 314 ? -24.781 5.496 -16.5 1 33.22 314 SER A CA 1
ATOM 2479 C C . SER A 1 314 ? -25.641 5.84 -17.703 1 33.22 314 SER A C 1
ATOM 2481 O O . SER A 1 314 ? -26.875 5.773 -17.641 1 33.22 314 SER A O 1
ATOM 2483 N N . SER A 1 315 ? -25.172 6.711 -18.641 1 31.19 315 SER A N 1
ATOM 2484 C CA . SER A 1 315 ? -26.25 7.285 -19.438 1 31.19 315 SER A CA 1
ATOM 2485 C C . SER A 1 315 ? -26.812 6.273 -20.438 1 31.19 315 SER A C 1
ATOM 2487 O O . SER A 1 315 ? -28.016 6.242 -20.688 1 31.19 315 SER A O 1
ATOM 2489 N N . ASP A 1 316 ? -26 5.828 -21.438 1 31.28 316 ASP A N 1
ATOM 2490 C CA . ASP A 1 316 ? -26.562 5.633 -22.766 1 31.28 316 ASP A CA 1
ATOM 2491 C C . ASP A 1 316 ? -27.172 4.242 -22.906 1 31.28 316 ASP A C 1
ATOM 2493 O O . ASP A 1 316 ? -27.828 3.939 -23.922 1 31.28 316 ASP A O 1
ATOM 2497 N N . SER A 1 317 ? -26.656 3.193 -22.266 1 29.94 317 SER A N 1
ATOM 2498 C CA . SER A 1 317 ? -26.984 1.964 -22.969 1 29.94 317 SER A CA 1
ATOM 2499 C C . SER A 1 317 ? -28.438 1.553 -22.703 1 29.94 317 SER A C 1
ATOM 2501 O O . SER A 1 317 ? -28.906 0.554 -23.234 1 29.94 317 SER A O 1
ATOM 2503 N N . LEU A 1 318 ? -29 2.035 -21.641 1 27.58 318 LEU A N 1
ATOM 2504 C CA . LEU A 1 318 ? -30.203 1.242 -21.422 1 27.58 318 LEU A CA 1
ATOM 2505 C C . LEU A 1 318 ? -31.297 1.654 -22.406 1 27.58 318 LEU A C 1
ATOM 2507 O O . LEU A 1 318 ? -32.344 0.986 -22.5 1 27.58 318 LEU A O 1
ATOM 2511 N N . SER A 1 319 ? -31.297 2.893 -22.844 1 28.31 319 SER A N 1
ATOM 2512 C CA . SER A 1 319 ? -32.625 3.277 -23.312 1 28.31 319 SER A CA 1
ATOM 2513 C C . SER A 1 319 ? -32.844 2.812 -24.75 1 28.31 319 SER A C 1
ATOM 2515 O O . SER A 1 319 ? -33.625 3.422 -25.484 1 28.31 319 SER A O 1
ATOM 2517 N N . SER A 1 320 ? -31.969 1.967 -25.312 1 27.12 320 SER A N 1
ATOM 2518 C CA . SER A 1 320 ? -32.406 1.718 -26.688 1 27.12 320 SER A CA 1
ATOM 2519 C C . SER A 1 320 ? -33.719 0.976 -26.734 1 27.12 320 SER A C 1
ATOM 2521 O O . SER A 1 320 ? -33.75 -0.252 -26.625 1 27.12 320 SER A O 1
ATOM 2523 N N . LYS A 1 321 ? -34.719 1.422 -26.062 1 30.23 321 LYS A N 1
ATOM 2524 C CA . LYS A 1 321 ? -36.094 0.936 -26.297 1 30.23 321 LYS A CA 1
ATOM 2525 C C . LYS A 1 321 ? -36.438 1.015 -27.766 1 30.23 321 LYS A C 1
ATOM 2527 O O . LYS A 1 321 ? -36.594 2.107 -28.328 1 30.23 321 LYS A O 1
ATOM 2532 N N . THR A 1 322 ? -36 0.048 -28.609 1 27.7 322 THR A N 1
ATOM 2533 C CA . THR A 1 322 ? -36.531 -0.147 -29.953 1 27.7 322 THR A CA 1
ATOM 2534 C C . THR A 1 322 ? -38.062 -0.251 -29.938 1 27.7 322 THR A C 1
ATOM 2536 O O . THR A 1 322 ? -38.594 -1.187 -29.359 1 27.7 322 THR A O 1
ATOM 2539 N N . ASN A 1 323 ? -38.781 0.81 -29.797 1 27.89 323 ASN A N 1
ATOM 2540 C CA . ASN A 1 323 ? -40.219 0.942 -30.094 1 27.89 323 ASN A CA 1
ATOM 2541 C C . ASN A 1 323 ? -40.562 0.316 -31.438 1 27.89 323 ASN A C 1
ATOM 2543 O O . ASN A 1 323 ? -40.25 0.883 -32.5 1 27.89 323 ASN A O 1
ATOM 2547 N N . VAL A 1 324 ? -40.281 -0.966 -31.578 1 26.41 324 VAL A N 1
ATOM 2548 C CA . VAL A 1 324 ? -40.781 -1.609 -32.781 1 26.41 324 VAL A CA 1
ATOM 2549 C C . VAL A 1 324 ? -42.312 -1.413 -32.875 1 26.41 324 VAL A C 1
ATOM 2551 O O . VAL A 1 324 ? -43.031 -1.761 -31.969 1 26.41 324 VAL A O 1
ATOM 2554 N N . LYS A 1 325 ? -42.75 -0.576 -33.781 1 31.09 325 LYS A N 1
ATOM 2555 C CA . LYS A 1 325 ? -44.062 -0.257 -34.281 1 31.09 325 LYS A CA 1
ATOM 2556 C C . LYS A 1 325 ? -44.812 -1.521 -34.688 1 31.09 325 LYS A C 1
ATOM 2558 O O . LYS A 1 325 ? -44.438 -2.201 -35.656 1 31.09 325 LYS A O 1
ATOM 2563 N N . VAL A 1 326 ? -45.094 -2.404 -33.688 1 28.67 326 VAL A N 1
ATOM 2564 C CA . VAL A 1 326 ? -46 -3.459 -34.094 1 28.67 326 VAL A CA 1
ATOM 2565 C C . VAL A 1 326 ? -47.219 -2.85 -34.812 1 28.67 326 VAL A C 1
ATOM 2567 O O . VAL A 1 326 ? -47.906 -2.006 -34.25 1 28.67 326 VAL A O 1
ATOM 2570 N N . LYS A 1 327 ? -47.031 -2.742 -36.125 1 26.27 327 LYS A N 1
ATOM 2571 C CA . LYS A 1 327 ? -48.094 -2.422 -37.031 1 26.27 327 LYS A CA 1
ATOM 2572 C C . LYS A 1 327 ? -49.344 -3.25 -36.75 1 26.27 327 LYS A C 1
ATOM 2574 O O . LYS A 1 327 ? -49.281 -4.48 -36.688 1 26.27 327 LYS A O 1
ATOM 2579 N N . LYS A 1 328 ? -50.156 -2.674 -35.906 1 27.59 328 LYS A N 1
ATOM 2580 C CA . LYS A 1 328 ? -51.562 -3.084 -35.812 1 27.59 328 LYS A CA 1
ATOM 2581 C C . LYS A 1 328 ? -52.188 -3.232 -37.188 1 27.59 328 LYS A C 1
ATOM 2583 O O . LYS A 1 328 ? -52.375 -2.244 -37.906 1 27.59 328 LYS A O 1
ATOM 2588 N N . ASN A 1 329 ? -51.531 -4.102 -38.062 1 24.12 329 ASN A N 1
ATOM 2589 C CA . ASN A 1 329 ? -52.594 -4.57 -38.969 1 24.12 329 ASN A CA 1
ATOM 2590 C C . ASN A 1 329 ? -53.594 -5.465 -38.25 1 24.12 329 ASN A C 1
ATOM 2592 O O . ASN A 1 329 ? -53.188 -6.305 -37.438 1 24.12 329 ASN A O 1
ATOM 2596 N N . MET B 1 1 ? -39.812 68.938 58.156 1 33.25 1 MET B N 1
ATOM 2597 C CA . MET B 1 1 ? -38.594 68.938 57.344 1 33.25 1 MET B CA 1
ATOM 2598 C C . MET B 1 1 ? -38.344 67.625 56.688 1 33.25 1 MET B C 1
ATOM 2600 O O . MET B 1 1 ? -37.906 66.688 57.344 1 33.25 1 MET B O 1
ATOM 2604 N N . PHE B 1 2 ? -39.188 67.25 55.688 1 40.78 2 PHE B N 1
ATOM 2605 C CA . PHE B 1 2 ? -39.344 66.062 54.844 1 40.78 2 PHE B CA 1
ATOM 2606 C C . PHE B 1 2 ? -38.125 65.938 53.938 1 40.78 2 PHE B C 1
ATOM 2608 O O . PHE B 1 2 ? -37.875 66.75 53.062 1 40.78 2 PHE B O 1
ATOM 2615 N N . ALA B 1 3 ? -37.031 65.312 54.469 1 41.16 3 ALA B N 1
ATOM 2616 C CA . ALA B 1 3 ? -35.812 65 53.719 1 41.16 3 ALA B CA 1
ATOM 2617 C C . ALA B 1 3 ? -36.156 64.062 52.562 1 41.16 3 ALA B C 1
ATOM 2619 O O . ALA B 1 3 ? -36.656 62.969 52.75 1 41.16 3 ALA B O 1
ATOM 2620 N N . LEU B 1 4 ? -36.438 64.625 51.375 1 39.56 4 LEU B N 1
ATOM 2621 C CA . LEU B 1 4 ? -36.531 63.938 50.094 1 39.56 4 LEU B CA 1
ATOM 2622 C C . LEU B 1 4 ? -35.25 63.156 49.781 1 39.56 4 LEU B C 1
ATOM 2624 O O . LEU B 1 4 ? -34.188 63.75 49.656 1 39.56 4 LEU B O 1
ATOM 2628 N N . GLY B 1 5 ? -35.125 61.938 50.281 1 39.81 5 GLY B N 1
ATOM 2629 C CA . GLY B 1 5 ? -34.031 61 49.969 1 39.81 5 GLY B CA 1
ATOM 2630 C C . GLY B 1 5 ? -33.906 60.75 48.469 1 39.81 5 GLY B C 1
ATOM 2631 O O . GLY B 1 5 ? -34.875 60.406 47.812 1 39.81 5 GLY B O 1
ATOM 2632 N N . LEU B 1 6 ? -33 61.531 47.812 1 39 6 LEU B N 1
ATOM 2633 C CA . LEU B 1 6 ? -32.594 61.344 46.406 1 39 6 LEU B CA 1
ATOM 2634 C C . LEU B 1 6 ? -32.156 59.906 46.125 1 39 6 LEU B C 1
ATOM 2636 O O . LEU B 1 6 ? -31.172 59.438 46.719 1 39 6 LEU B O 1
ATOM 2640 N N . LEU B 1 7 ? -33.062 59.031 45.719 1 37.62 7 LEU B N 1
ATOM 2641 C CA . LEU B 1 7 ? -32.781 57.688 45.219 1 37.62 7 LEU B CA 1
ATOM 2642 C C . LEU B 1 7 ? -31.875 57.781 43.969 1 37.62 7 LEU B C 1
ATOM 2644 O O . LEU B 1 7 ? -32.281 58.281 42.938 1 37.62 7 LEU B O 1
ATOM 2648 N N . THR B 1 8 ? -30.578 57.938 44.188 1 38.62 8 THR B N 1
ATOM 2649 C CA . THR B 1 8 ? -29.656 57.812 43.031 1 38.62 8 THR B CA 1
ATOM 2650 C C . THR B 1 8 ? -29.781 56.438 42.375 1 38.62 8 THR B C 1
ATOM 2652 O O . THR B 1 8 ? -29.609 55.406 43.062 1 38.62 8 THR B O 1
ATOM 2655 N N . CYS B 1 9 ? -30.609 56.281 41.375 1 37.78 9 CYS B N 1
ATOM 2656 C CA . CYS B 1 9 ? -30.641 55.156 40.469 1 37.78 9 CYS B CA 1
ATOM 2657 C C . CYS B 1 9 ? -29.266 54.906 39.875 1 37.78 9 CYS B C 1
ATOM 2659 O O . CYS B 1 9 ? -28.812 55.688 39.031 1 37.78 9 CYS B O 1
ATOM 2661 N N . ILE B 1 10 ? -28.359 54.312 40.594 1 39.47 10 ILE B N 1
ATOM 2662 C CA . ILE B 1 10 ? -27.141 53.812 40 1 39.47 10 ILE B CA 1
ATOM 2663 C C . ILE B 1 10 ? -27.484 52.875 38.844 1 39.47 10 ILE B C 1
ATOM 2665 O O . ILE B 1 10 ? -28.031 51.781 39.062 1 39.47 10 ILE B O 1
ATOM 2669 N N . VAL B 1 11 ? -27.719 53.375 37.656 1 38.66 11 VAL B N 1
ATOM 2670 C CA . VAL B 1 11 ? -27.734 52.562 36.438 1 38.66 11 VAL B CA 1
ATOM 2671 C C . VAL B 1 11 ? -26.453 51.75 36.344 1 38.66 11 VAL B C 1
ATOM 2673 O O . VAL B 1 11 ? -25.375 52.281 36.156 1 38.66 11 VAL B O 1
ATOM 2676 N N . LEU B 1 12 ? -26.344 50.594 37 1 37.34 12 LEU B N 1
ATOM 2677 C CA . LEU B 1 12 ? -25.312 49.625 36.688 1 37.34 12 LEU B CA 1
ATOM 2678 C C . LEU B 1 12 ? -25.281 49.344 35.188 1 37.34 12 LEU B C 1
ATOM 2680 O O . LEU B 1 12 ? -26.25 48.812 34.625 1 37.34 12 LEU B O 1
ATOM 2684 N N . GLY B 1 13 ? -24.609 50.125 34.406 1 35.75 13 GLY B N 1
ATOM 2685 C CA . GLY B 1 13 ? -24.281 49.719 33.031 1 35.75 13 GLY B CA 1
ATOM 2686 C C . GLY B 1 13 ? -23.875 48.281 32.938 1 35.75 13 GLY B C 1
ATOM 2687 O O . GLY B 1 13 ? -22.969 47.812 33.625 1 35.75 13 GLY B O 1
ATOM 2688 N N . ALA B 1 14 ? -24.781 47.344 32.625 1 36.25 14 ALA B N 1
ATOM 2689 C CA . ALA B 1 14 ? -24.484 46 32.156 1 36.25 14 ALA B CA 1
ATOM 2690 C C . ALA B 1 14 ? -23.328 46 31.172 1 36.25 14 ALA B C 1
ATOM 2692 O O . ALA B 1 14 ? -23.453 46.531 30.062 1 36.25 14 ALA B O 1
ATOM 2693 N N . LEU B 1 15 ? -22.109 46.062 31.609 1 34.56 15 LEU B N 1
ATOM 2694 C CA . LEU B 1 15 ? -21.016 45.656 30.734 1 34.56 15 LEU B CA 1
ATOM 2695 C C . LEU B 1 15 ? -21.391 44.375 29.984 1 34.56 15 LEU B C 1
ATOM 2697 O O . LEU B 1 15 ? -21.469 43.281 30.578 1 34.56 15 LEU B O 1
ATOM 2701 N N . SER B 1 16 ? -22.234 44.469 29.031 1 33.16 16 SER B N 1
ATOM 2702 C CA . SER B 1 16 ? -22.266 43.375 28.062 1 33.16 16 SER B CA 1
ATOM 2703 C C . SER B 1 16 ? -20.859 42.906 27.734 1 33.16 16 SER B C 1
ATOM 2705 O O . SER B 1 16 ? -20.109 43.594 27.047 1 33.16 16 SER B O 1
ATOM 2707 N N . ALA B 1 17 ? -20.203 42.219 28.609 1 33.94 17 ALA B N 1
ATOM 2708 C CA . ALA B 1 17 ? -19.094 41.406 28.109 1 33.94 17 ALA B CA 1
ATOM 2709 C C . ALA B 1 17 ? -19.438 40.781 26.766 1 33.94 17 ALA B C 1
ATOM 2711 O O . ALA B 1 17 ? -20.203 39.812 26.703 1 33.94 17 ALA B O 1
ATOM 2712 N N . GLN B 1 18 ? -19.547 41.594 25.781 1 32.94 18 GLN B N 1
ATOM 2713 C CA . GLN B 1 18 ? -19.438 40.938 24.469 1 32.94 18 GLN B CA 1
ATOM 2714 C C . GLN B 1 18 ? -18.312 39.906 24.469 1 32.94 18 GLN B C 1
ATOM 2716 O O . GLN B 1 18 ? -17.141 40.25 24.609 1 32.94 18 GLN B O 1
ATOM 2721 N N . ALA B 1 19 ? -18.531 38.781 25.094 1 34.97 19 ALA B N 1
ATOM 2722 C CA . ALA B 1 19 ? -17.594 37.688 24.812 1 34.97 19 ALA B CA 1
ATOM 2723 C C . ALA B 1 19 ? -17.078 37.75 23.375 1 34.97 19 ALA B C 1
ATOM 2725 O O . ALA B 1 19 ? -17.859 37.688 22.422 1 34.97 19 ALA B O 1
ATOM 2726 N N . LYS B 1 20 ? -16.125 38.562 23.125 1 39.34 20 LYS B N 1
ATOM 2727 C CA . LYS B 1 20 ? -15.398 38.375 21.875 1 39.34 20 LYS B CA 1
ATOM 2728 C C . LYS B 1 20 ? -15.164 36.906 21.594 1 39.34 20 LYS B C 1
ATOM 2730 O O . LYS B 1 20 ? -14.516 36.219 22.375 1 39.34 20 LYS B O 1
ATOM 2735 N N . VAL B 1 21 ? -16.016 36.094 21.109 1 41.56 21 VAL B N 1
ATOM 2736 C CA . VAL B 1 21 ? -15.703 34.812 20.453 1 41.56 21 VAL B CA 1
ATOM 2737 C C . VAL B 1 21 ? -14.352 34.938 19.75 1 41.56 21 VAL B C 1
ATOM 2739 O O . VAL B 1 21 ? -14.211 35.656 18.75 1 41.56 21 VAL B O 1
ATOM 2742 N N . SER B 1 22 ? -13.273 35.188 20.391 1 49.22 22 SER B N 1
ATOM 2743 C CA . SER B 1 22 ? -11.961 35.156 19.75 1 49.22 22 SER B CA 1
ATOM 2744 C C . SER B 1 22 ? -11.836 33.969 18.797 1 49.22 22 SER B C 1
ATOM 2746 O O . SER B 1 22 ? -12.039 32.844 19.188 1 49.22 22 SER B O 1
ATOM 2748 N N . ASN B 1 23 ? -12.008 34.031 17.484 1 69.44 23 ASN B N 1
ATOM 2749 C CA . ASN B 1 23 ? -11.891 33.094 16.359 1 69.44 23 ASN B CA 1
ATOM 2750 C C . ASN B 1 23 ? -10.438 32.688 16.125 1 69.44 23 ASN B C 1
ATOM 2752 O O . ASN B 1 23 ? -10.047 32.375 15.008 1 69.44 23 ASN B O 1
ATOM 2756 N N . ASP B 1 24 ? -9.641 32.781 17.203 1 83.88 24 ASP B N 1
ATOM 2757 C CA . ASP B 1 24 ? -8.242 32.375 17.125 1 83.88 24 ASP B CA 1
ATOM 2758 C C . ASP B 1 24 ? -8.016 31.016 17.766 1 83.88 24 ASP B C 1
ATOM 2760 O O . ASP B 1 24 ? -8.859 30.531 18.516 1 83.88 24 ASP B O 1
ATOM 2764 N N . PHE B 1 25 ? -6.82 30.438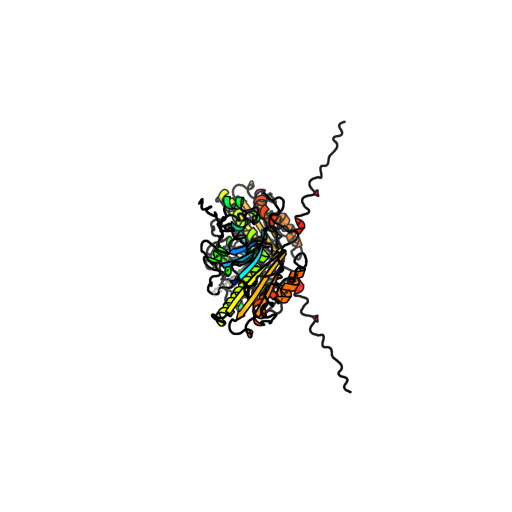 17.406 1 93.5 25 PHE B N 1
ATOM 2765 C CA . PHE B 1 25 ? -6.426 29.203 18.062 1 93.5 25 PHE B CA 1
ATOM 2766 C C . PHE B 1 25 ? -6.031 29.453 19.516 1 93.5 25 PHE B C 1
ATOM 2768 O O . PHE B 1 25 ? -5.266 30.391 19.797 1 93.5 25 PHE B O 1
ATOM 2775 N N . ASP B 1 26 ? -6.52 28.703 20.5 1 91.44 26 ASP B N 1
ATOM 2776 C CA . ASP B 1 26 ? -6.07 28.734 21.891 1 91.44 26 ASP B CA 1
ATOM 2777 C C . ASP B 1 26 ? -4.695 28.094 22.031 1 91.44 26 ASP B C 1
ATOM 2779 O O . ASP B 1 26 ? -3.98 28.344 23 1 91.44 26 ASP B O 1
ATOM 2783 N N . CYS B 1 27 ? -4.324 27.281 21.125 1 95.44 27 CYS B N 1
ATOM 2784 C CA . CYS B 1 27 ? -3.092 26.5 21.188 1 95.44 27 CYS B CA 1
ATOM 2785 C C . CYS B 1 27 ? -2.07 27.031 20.188 1 95.44 27 CYS B C 1
ATOM 2787 O O . CYS B 1 27 ? -1.576 26.281 19.344 1 95.44 27 CYS B O 1
ATOM 2789 N N . LYS B 1 28 ? -1.54 28.188 20.406 1 96.56 28 LYS B N 1
ATOM 2790 C CA . LYS B 1 28 ? -0.656 28.875 19.469 1 96.56 28 LYS B CA 1
ATOM 2791 C C . LYS B 1 28 ? 0.749 28.281 19.5 1 96.56 28 LYS B C 1
ATOM 2793 O O . LYS B 1 28 ? 1.559 28.531 18.609 1 96.56 28 LYS B O 1
ATOM 2798 N N . GLU B 1 29 ? 1.046 27.469 20.531 1 95.81 29 GLU B N 1
ATOM 2799 C CA . GLU B 1 29 ? 2.371 26.891 20.703 1 95.81 29 GLU B CA 1
ATOM 2800 C C . GLU B 1 29 ? 2.715 25.953 19.547 1 95.81 29 GLU B C 1
ATOM 2802 O O . GLU B 1 29 ? 3.879 25.594 19.359 1 95.81 29 GLU B O 1
ATOM 2807 N N . PHE B 1 30 ? 1.752 25.578 18.75 1 97.31 30 PHE B N 1
ATOM 2808 C CA . PHE B 1 30 ? 2.002 24.625 17.688 1 97.31 30 PHE B CA 1
ATOM 2809 C C . PHE B 1 30 ? 2.391 25.328 16.391 1 97.31 30 PHE B C 1
ATOM 2811 O O . PHE B 1 30 ? 2.732 24.688 15.406 1 97.31 30 PHE B O 1
ATOM 2818 N N . PHE B 1 31 ? 2.373 26.641 16.422 1 97.81 31 PHE B N 1
ATOM 2819 C CA . PHE B 1 31 ? 2.732 27.438 15.266 1 97.81 31 PHE B CA 1
ATOM 2820 C C . PHE B 1 31 ? 4.082 28.125 15.469 1 97.81 31 PHE B C 1
ATOM 2822 O O . PHE B 1 31 ? 4.379 28.609 16.562 1 97.81 31 PHE B O 1
ATOM 2829 N N . TYR B 1 32 ? 4.902 28.062 14.43 1 96.31 32 TYR B N 1
ATOM 2830 C CA . TYR B 1 32 ? 6.156 28.812 14.477 1 96.31 32 TYR B CA 1
ATOM 2831 C C . TYR B 1 32 ? 5.902 30.266 14.797 1 96.31 32 TYR B C 1
ATOM 2833 O O . TYR B 1 32 ? 5.082 30.922 14.148 1 96.31 32 TYR B O 1
ATOM 2841 N N . LYS B 1 33 ? 6.547 30.781 15.898 1 95.69 33 LYS B N 1
ATOM 2842 C CA . LYS B 1 33 ? 6.43 32.156 16.406 1 95.69 33 LYS B CA 1
ATOM 2843 C C . LYS B 1 33 ? 4.988 32.469 16.781 1 95.69 33 LYS B C 1
ATOM 2845 O O . LYS B 1 33 ? 4.555 33.625 16.703 1 95.69 33 LYS B O 1
ATOM 2850 N N . ASP B 1 34 ? 4.164 31.484 16.969 1 96.62 34 ASP B N 1
ATOM 2851 C CA . ASP B 1 34 ? 2.783 31.594 17.438 1 96.62 34 ASP B CA 1
ATOM 2852 C C . ASP B 1 34 ? 1.889 32.219 16.359 1 96.62 34 ASP B C 1
ATOM 2854 O O . ASP B 1 34 ? 0.934 32.938 16.688 1 96.62 34 ASP B O 1
ATOM 2858 N N . ILE B 1 35 ? 2.252 32.062 15.148 1 96.19 35 ILE B N 1
ATOM 2859 C CA . ILE B 1 35 ? 1.506 32.625 14.039 1 96.19 35 ILE B CA 1
ATOM 2860 C C . ILE B 1 35 ? 0.932 31.531 13.164 1 96.19 35 ILE B C 1
ATOM 2862 O O . ILE B 1 35 ? 1.68 30.719 12.594 1 96.19 35 ILE B O 1
ATOM 2866 N N . GLU B 1 36 ? -0.351 31.453 13.062 1 96.12 36 GLU B N 1
ATOM 2867 C CA . GLU B 1 36 ? -1.002 30.422 12.258 1 96.12 36 GLU B CA 1
ATOM 2868 C C . GLU B 1 36 ? -0.8 30.656 10.766 1 96.12 36 GLU B C 1
ATOM 2870 O O . GLU B 1 36 ? -0.607 31.812 10.344 1 96.12 36 GLU B O 1
ATOM 2875 N N . PRO B 1 37 ? -0.829 29.578 9.922 1 96.31 37 PRO B N 1
ATOM 2876 C CA . PRO B 1 37 ? -0.778 29.75 8.469 1 96.31 37 PRO B CA 1
ATOM 2877 C C . PRO B 1 37 ? -1.904 30.625 7.938 1 96.31 37 PRO B C 1
ATOM 2879 O O . PRO B 1 37 ? -3.014 30.609 8.477 1 96.31 37 PRO B O 1
ATOM 2882 N N . THR B 1 38 ? -1.621 31.391 6.871 1 94.12 38 THR B N 1
ATOM 2883 C CA . THR B 1 38 ? -2.629 32.25 6.27 1 94.12 38 THR B CA 1
ATOM 2884 C C . THR B 1 38 ? -2.857 31.875 4.805 1 94.12 38 THR B C 1
ATOM 2886 O O . THR B 1 38 ? -2.057 31.156 4.215 1 94.12 38 THR B O 1
ATOM 2889 N N . GLY B 1 39 ? -3.963 32.312 4.305 1 92.62 39 GLY B N 1
ATOM 2890 C CA . GLY B 1 39 ? -4.27 32.094 2.9 1 92.62 39 GLY B CA 1
ATOM 2891 C C . GLY B 1 39 ? -5.316 31.016 2.676 1 92.62 39 GLY B C 1
ATOM 2892 O O . GLY B 1 39 ? -5.926 30.953 1.605 1 92.62 39 GLY B O 1
ATOM 2893 N N . MET B 1 40 ? -5.457 30.203 3.652 1 90.38 40 MET B N 1
ATOM 2894 C CA . MET B 1 40 ? -6.551 29.234 3.604 1 90.38 40 MET B CA 1
ATOM 2895 C C . MET B 1 40 ? -7.82 29.812 4.215 1 90.38 40 MET B C 1
ATOM 2897 O O . MET B 1 40 ? -7.801 30.922 4.758 1 90.38 40 MET B O 1
ATOM 2901 N N . ASP B 1 41 ? -8.984 29.203 4.02 1 84.44 41 ASP B N 1
ATOM 2902 C CA . ASP B 1 41 ? -10.242 29.719 4.539 1 84.44 41 ASP B CA 1
ATOM 2903 C C . ASP B 1 41 ? -10.164 29.953 6.047 1 84.44 41 ASP B C 1
ATOM 2905 O O . ASP B 1 41 ? -10.383 29.016 6.828 1 84.44 41 ASP B O 1
ATOM 2909 N N . GLN B 1 42 ? -9.93 31.234 6.402 1 76.94 42 GLN B N 1
ATOM 2910 C CA . GLN B 1 42 ? -9.703 31.578 7.805 1 76.94 42 GLN B CA 1
ATOM 2911 C C . GLN B 1 42 ? -11 31.531 8.594 1 76.94 42 GLN B C 1
ATOM 2913 O O . GLN B 1 42 ? -10.984 31.578 9.828 1 76.94 42 GLN B O 1
ATOM 2918 N N . ASN B 1 43 ? -12.109 31.312 7.855 1 80.5 43 ASN B N 1
ATOM 2919 C CA . ASN B 1 43 ? -13.391 31.219 8.547 1 80.5 43 ASN B CA 1
ATOM 2920 C C . ASN B 1 43 ? -13.734 29.781 8.898 1 80.5 43 ASN B C 1
ATOM 2922 O O . ASN B 1 43 ? -14.75 29.516 9.539 1 80.5 43 ASN B O 1
ATOM 2926 N N . ALA B 1 44 ? -12.836 28.969 8.562 1 92.75 44 ALA B N 1
ATOM 2927 C CA . ALA B 1 44 ? -13.016 27.562 8.938 1 92.75 44 ALA B CA 1
ATOM 2928 C C . ALA B 1 44 ? -12.898 27.375 10.445 1 92.75 44 ALA B C 1
ATOM 2930 O O . ALA B 1 44 ? -12.508 28.312 11.156 1 92.75 44 ALA B O 1
ATOM 2931 N N . LYS B 1 45 ? -13.32 26.266 10.906 1 93.38 45 LYS B N 1
ATOM 2932 C CA . LYS B 1 45 ? -13.32 25.984 12.344 1 93.38 45 LYS B CA 1
ATOM 2933 C C . LYS B 1 45 ? -11.906 25.703 12.852 1 93.38 45 LYS B C 1
ATOM 2935 O O . LYS B 1 45 ? -11.164 24.938 12.242 1 93.38 45 LYS B O 1
ATOM 2940 N N . LYS B 1 46 ? -11.57 26.406 13.922 1 94.38 46 LYS B N 1
ATOM 2941 C CA . LYS B 1 46 ? -10.258 26.234 14.539 1 94.38 46 LYS B CA 1
ATOM 2942 C C . LYS B 1 46 ? -10.336 25.281 15.734 1 94.38 46 LYS B C 1
ATOM 2944 O O . LYS B 1 46 ? -11.07 25.547 16.688 1 94.38 46 LYS B O 1
ATOM 2949 N N . ILE B 1 47 ? -9.539 24.156 15.672 1 94.38 47 ILE B N 1
ATOM 2950 C CA . ILE B 1 47 ? -9.586 23.109 16.688 1 94.38 47 ILE B CA 1
ATOM 2951 C C . ILE B 1 47 ? -8.219 22.984 17.359 1 94.38 47 ILE B C 1
ATOM 2953 O O . ILE B 1 47 ? -7.203 22.797 16.688 1 94.38 47 ILE B O 1
ATOM 2957 N N . CYS B 1 48 ? -8.18 23.203 18.672 1 95.56 48 CYS B N 1
ATOM 2958 C CA . CYS B 1 48 ? -7.059 22.719 19.469 1 95.56 48 CYS B CA 1
ATOM 2959 C C . CYS B 1 48 ? -7.348 21.328 20.031 1 95.56 48 CYS B C 1
ATOM 2961 O O . CYS B 1 48 ? -8.164 21.188 20.938 1 95.56 48 CYS B O 1
ATOM 2963 N N . GLN B 1 49 ? -6.645 20.344 19.516 1 95.44 49 GLN B N 1
ATOM 2964 C CA . GLN B 1 49 ? -7.039 18.953 19.703 1 95.44 49 GLN B CA 1
ATOM 2965 C C . GLN B 1 49 ? -6.668 18.469 21.109 1 95.44 49 GLN B C 1
ATOM 2967 O O . GLN B 1 49 ? -5.535 18.656 21.562 1 95.44 49 GLN B O 1
ATOM 2972 N N . TRP B 1 50 ? -7.582 17.922 21.75 1 90.69 50 TRP B N 1
ATOM 2973 C CA . TRP B 1 50 ? -7.301 17.25 23.016 1 90.69 50 TRP B CA 1
ATOM 2974 C C . TRP B 1 50 ? -8.219 16.047 23.219 1 90.69 50 TRP B C 1
ATOM 2976 O O . TRP B 1 50 ? -9.234 15.914 22.516 1 90.69 50 TRP B O 1
ATOM 2986 N N . THR B 1 51 ? -7.754 15.156 23.922 1 91 51 THR B N 1
ATOM 2987 C CA . THR B 1 51 ? -8.508 13.969 24.312 1 91 51 THR B CA 1
ATOM 2988 C C . THR B 1 51 ? -9.203 14.172 25.641 1 91 51 THR B C 1
ATOM 2990 O O . THR B 1 51 ? -9.531 15.305 26.016 1 91 51 THR B O 1
ATOM 2993 N N . SER B 1 52 ? -9.445 13.148 26.453 1 80.44 52 SER B N 1
ATOM 2994 C CA . SER B 1 52 ? -10.047 13.297 27.766 1 80.44 52 SER B CA 1
ATOM 2995 C C . SER B 1 52 ? -9.086 13.977 28.75 1 80.44 52 SER B C 1
ATOM 2997 O O . SER B 1 52 ? -9.492 14.438 29.812 1 80.44 52 SER B O 1
ATOM 2999 N N . LYS B 1 53 ? -7.863 14.148 28.328 1 82.31 53 LYS B N 1
ATOM 3000 C CA . LYS B 1 53 ? -6.875 14.867 29.125 1 82.31 53 LYS B CA 1
ATOM 3001 C C . LYS B 1 53 ? -6.766 16.328 28.688 1 82.31 53 LYS B C 1
ATOM 3003 O O . LYS B 1 53 ? -6.824 16.625 27.484 1 82.31 53 LYS B O 1
ATOM 3008 N N . PRO B 1 54 ? -6.668 17.141 29.609 1 79.88 54 PRO B N 1
ATOM 3009 C CA . PRO B 1 54 ? -6.656 18.562 29.281 1 79.88 54 PRO B CA 1
ATOM 3010 C C . PRO B 1 54 ? -5.305 19.047 28.766 1 79.88 54 PRO B C 1
ATOM 3012 O O . PRO B 1 54 ? -4.633 19.844 29.406 1 79.88 54 PRO B O 1
ATOM 3015 N N . SER B 1 55 ? -4.867 18.562 27.797 1 89 55 SER B N 1
ATOM 3016 C CA . SER B 1 55 ? -3.662 18.984 27.078 1 89 55 SER B CA 1
ATOM 3017 C C . SER B 1 55 ? -3.881 18.984 25.578 1 89 55 SER B C 1
ATOM 3019 O O . SER B 1 55 ? -4.523 18.078 25.031 1 89 55 SER B O 1
ATOM 3021 N N . TYR B 1 56 ? -3.293 20.047 24.984 1 94.06 56 TYR B N 1
ATOM 3022 C CA . TYR B 1 56 ? -3.395 20.125 23.531 1 94.06 56 TYR B CA 1
ATOM 3023 C C . TYR B 1 56 ? -2.291 19.312 22.875 1 94.06 56 TYR B C 1
ATOM 3025 O O . TYR B 1 56 ? -1.143 19.328 23.312 1 94.06 56 TYR B O 1
ATOM 3033 N N . TYR B 1 57 ? -2.68 18.641 21.781 1 94.94 57 TYR B N 1
ATOM 3034 C CA . TYR B 1 57 ? -1.699 17.828 21.094 1 94.94 57 TYR B CA 1
ATOM 3035 C C . TYR B 1 57 ? -1.297 18.453 19.766 1 94.94 57 TYR B C 1
ATOM 3037 O O . TYR B 1 57 ? -0.179 18.25 19.281 1 94.94 57 TYR B O 1
ATOM 3045 N N . TYR B 1 58 ? -2.221 19.125 19.125 1 97.31 58 TYR B N 1
ATOM 3046 C CA . TYR B 1 58 ? -1.98 19.812 17.859 1 97.31 58 TYR B CA 1
ATOM 3047 C C . TYR B 1 58 ? -3.145 20.734 17.516 1 97.31 58 TYR B C 1
ATOM 3049 O O . TYR B 1 58 ? -4.133 20.797 18.25 1 97.31 58 TYR B O 1
ATOM 3057 N N . ALA B 1 59 ? -2.971 21.516 16.422 1 97.44 59 ALA B N 1
ATOM 3058 C CA . ALA B 1 59 ? -3.986 22.453 15.961 1 97.44 59 ALA B CA 1
ATOM 3059 C C . ALA B 1 59 ? -4.484 22.078 14.57 1 97.44 59 ALA B C 1
ATOM 3061 O O . ALA B 1 59 ? -3.693 21.703 13.703 1 97.44 59 ALA B O 1
ATOM 3062 N N . THR B 1 60 ? -5.824 22.156 14.344 1 97.62 60 THR B N 1
ATOM 3063 C CA . THR B 1 60 ? -6.395 21.859 13.039 1 97.62 60 THR B CA 1
ATOM 3064 C C . THR B 1 60 ? -7.332 22.969 12.586 1 97.62 60 THR B C 1
ATOM 3066 O O . THR B 1 60 ? -8.148 23.453 13.367 1 97.62 60 THR B O 1
ATOM 3069 N N . LEU B 1 61 ? -7.121 23.484 11.383 1 97.31 61 LEU B N 1
ATOM 3070 C CA . LEU B 1 61 ? -8.133 24.281 10.695 1 97.31 61 LEU B CA 1
ATOM 3071 C C . LEU B 1 61 ? -9.07 23.391 9.891 1 97.31 61 LEU B C 1
ATOM 3073 O O . LEU B 1 61 ? -8.648 22.75 8.914 1 97.31 61 LEU B O 1
ATOM 3077 N N . TYR B 1 62 ? -10.336 23.344 10.258 1 97.06 62 TYR B N 1
ATOM 3078 C CA . TYR B 1 62 ? -11.266 22.359 9.703 1 97.06 62 TYR B CA 1
ATOM 3079 C C . TYR B 1 62 ? -12.352 23.047 8.883 1 97.06 62 TYR B C 1
ATOM 3081 O O . TYR B 1 62 ? -13.016 23.969 9.367 1 97.06 62 TYR B O 1
ATOM 3089 N N . SER B 1 63 ? -12.57 22.578 7.672 1 96.81 63 SER B N 1
ATOM 3090 C CA . SER B 1 63 ? -13.617 23.125 6.809 1 96.81 63 SER B CA 1
ATOM 3091 C C . SER B 1 63 ? -14.914 22.328 6.953 1 96.81 63 SER B C 1
ATOM 3093 O O . SER B 1 63 ? -14.969 21.141 6.602 1 96.81 63 SER B O 1
ATOM 3095 N N . VAL B 1 64 ? -15.898 22.984 7.406 1 95.81 64 VAL B N 1
ATOM 3096 C CA . VAL B 1 64 ? -17.219 22.344 7.516 1 95.81 64 VAL B CA 1
ATOM 3097 C C . VAL B 1 64 ? -17.781 22.094 6.121 1 95.81 64 VAL B C 1
ATOM 3099 O O . VAL B 1 64 ? -18.375 21.047 5.863 1 95.81 64 VAL B O 1
ATOM 3102 N N . HIS B 1 65 ? -17.594 22.969 5.215 1 94.5 65 HIS B N 1
ATOM 3103 C CA . HIS B 1 65 ? -18.078 22.828 3.848 1 94.5 65 HIS B CA 1
ATOM 3104 C C . HIS B 1 65 ? -17.5 21.594 3.168 1 94.5 65 HIS B C 1
ATOM 3106 O O . HIS B 1 65 ? -18.234 20.812 2.576 1 94.5 65 HIS B O 1
ATOM 3112 N N . HIS B 1 66 ? -16.203 21.453 3.27 1 96.5 66 HIS B N 1
ATOM 3113 C CA . HIS B 1 66 ? -15.516 20.344 2.619 1 96.5 66 HIS B CA 1
ATOM 3114 C C . HIS B 1 66 ? -15.531 19.094 3.494 1 96.5 66 HIS B C 1
ATOM 3116 O O . HIS B 1 66 ? -15.273 18 3.014 1 96.5 66 HIS B O 1
ATOM 3122 N N . ARG B 1 67 ? -15.742 19.281 4.793 1 96.94 67 ARG B N 1
ATOM 3123 C CA . ARG B 1 67 ? -15.695 18.234 5.809 1 96.94 67 ARG B CA 1
ATOM 3124 C C . ARG B 1 67 ? -14.336 17.531 5.805 1 96.94 67 ARG B C 1
ATOM 3126 O O . ARG B 1 67 ? -14.273 16.297 5.84 1 96.94 67 ARG B O 1
ATOM 3133 N N . ILE B 1 68 ? -13.305 18.281 5.691 1 98.12 68 ILE B N 1
ATOM 3134 C CA . ILE B 1 68 ? -11.914 17.859 5.801 1 98.12 68 ILE B CA 1
ATOM 3135 C C . ILE B 1 68 ? -11.102 18.953 6.504 1 98.12 68 ILE B C 1
ATOM 3137 O O . ILE B 1 68 ? -11.5 20.109 6.52 1 98.12 68 ILE B O 1
ATOM 3141 N N . PRO B 1 69 ? -9.977 18.562 7.16 1 98.44 69 PRO B N 1
ATOM 3142 C CA . PRO B 1 69 ? -9.031 19.578 7.633 1 98.44 69 PRO B CA 1
ATOM 3143 C C . PRO B 1 69 ? -8.289 20.266 6.488 1 98.44 69 PRO B C 1
ATOM 3145 O O . PRO B 1 69 ? -7.828 19.609 5.559 1 98.44 69 PRO B O 1
ATOM 3148 N N . LEU B 1 70 ? -8.211 21.594 6.574 1 98.06 70 LEU B N 1
ATOM 3149 C CA . LEU B 1 70 ? -7.387 22.312 5.617 1 98.06 70 LEU B CA 1
ATOM 3150 C C . LEU B 1 70 ? -5.906 22.172 5.957 1 98.06 70 LEU B C 1
ATOM 3152 O O . LEU B 1 70 ? -5.066 22.062 5.059 1 98.06 70 LEU B O 1
ATOM 3156 N N . TYR B 1 71 ? -5.633 22.141 7.172 1 98.56 71 TYR B N 1
ATOM 3157 C CA . TYR B 1 71 ? -4.305 21.75 7.637 1 98.56 71 TYR B CA 1
ATOM 3158 C C . TYR B 1 71 ? -4.34 21.328 9.102 1 98.56 71 TYR B C 1
ATOM 3160 O O . TYR B 1 71 ? -5.289 21.656 9.82 1 98.56 71 TYR B O 1
ATOM 3168 N N . SER B 1 72 ? -3.381 20.562 9.523 1 98.69 72 SER B N 1
ATOM 3169 C CA . SER B 1 72 ? -3.016 20.312 10.914 1 98.69 72 SER B CA 1
ATOM 3170 C C . SER B 1 72 ? -1.584 20.766 11.195 1 98.69 72 SER B C 1
ATOM 3172 O O . SER B 1 72 ? -0.682 20.5 10.391 1 98.69 72 SER B O 1
ATOM 3174 N N . ALA B 1 73 ? -1.396 21.5 12.273 1 98.69 73 ALA B N 1
ATOM 3175 C CA . ALA B 1 73 ? -0.092 21.969 12.727 1 98.69 73 ALA B CA 1
ATOM 3176 C C . ALA B 1 73 ? 0.332 21.281 14.016 1 98.69 73 ALA B C 1
ATOM 3178 O O . ALA B 1 73 ? -0.461 21.156 14.953 1 98.69 73 ALA B O 1
ATOM 3179 N N . TYR B 1 74 ? 1.572 20.828 14.055 1 97.88 74 TYR B N 1
ATOM 3180 C CA . TYR B 1 74 ? 2.039 20.047 15.188 1 97.88 74 TYR B CA 1
ATOM 3181 C C . TYR B 1 74 ? 3.549 20.172 15.359 1 97.88 74 TYR B C 1
ATOM 3183 O O . TYR B 1 74 ? 4.234 20.688 14.469 1 97.88 74 TYR B O 1
ATOM 3191 N N . ARG B 1 75 ? 3.969 19.828 16.547 1 96.19 75 ARG B N 1
ATOM 3192 C CA . ARG B 1 75 ? 5.395 19.734 16.844 1 96.19 75 ARG B CA 1
ATOM 3193 C C . ARG B 1 75 ? 5.84 18.281 16.922 1 96.19 75 ARG B C 1
ATOM 3195 O O . ARG B 1 75 ? 5.102 17.422 17.422 1 96.19 75 ARG B O 1
ATOM 3202 N N . PHE B 1 76 ? 6.996 18.062 16.391 1 93.81 76 PHE B N 1
ATOM 3203 C CA . PHE B 1 76 ? 7.531 16.703 16.484 1 93.81 76 PHE B CA 1
ATOM 3204 C C . PHE B 1 76 ? 8.023 16.406 17.906 1 93.81 76 PHE B C 1
ATOM 3206 O O . PHE B 1 76 ? 8.758 17.203 18.484 1 93.81 76 PHE B O 1
ATOM 3213 N N . ASP B 1 77 ? 7.543 15.336 18.453 1 85.69 77 ASP B N 1
ATOM 3214 C CA . ASP B 1 77 ? 7.973 14.898 19.781 1 85.69 77 ASP B CA 1
ATOM 3215 C C . ASP B 1 77 ? 8.977 13.758 19.688 1 85.69 77 ASP B C 1
ATOM 3217 O O . ASP B 1 77 ? 8.602 12.609 19.422 1 85.69 77 ASP B O 1
ATOM 3221 N N . PRO B 1 78 ? 10.227 13.992 19.938 1 82.94 78 PRO B N 1
ATOM 3222 C CA . PRO B 1 78 ? 11.234 12.945 19.797 1 82.94 78 PRO B CA 1
ATOM 3223 C C . PRO B 1 78 ? 11.109 11.859 20.859 1 82.94 78 PRO B C 1
ATOM 3225 O O . PRO B 1 78 ? 11.742 10.805 20.75 1 82.94 78 PRO B O 1
ATOM 3228 N N . ALA B 1 79 ? 10.32 12.125 21.875 1 83.25 79 ALA B N 1
ATOM 3229 C CA . ALA B 1 79 ? 10.172 11.141 22.938 1 83.25 79 ALA B CA 1
ATOM 3230 C C . ALA B 1 79 ? 9.344 9.945 22.469 1 83.25 79 ALA B C 1
ATOM 3232 O O . ALA B 1 79 ? 9.352 8.891 23.094 1 83.25 79 ALA B O 1
ATOM 3233 N N . CYS B 1 80 ? 8.641 10.156 21.5 1 84.25 80 CYS B N 1
ATOM 3234 C CA . CYS B 1 80 ? 7.828 9.062 20.953 1 84.25 80 CYS B CA 1
ATOM 3235 C C . CYS B 1 80 ? 8.617 8.234 19.953 1 84.25 80 CYS B C 1
ATOM 3237 O O . CYS B 1 80 ? 8.766 8.625 18.797 1 84.25 80 CYS B O 1
ATOM 3239 N N . SER B 1 81 ? 9.086 7.145 20.391 1 71.12 81 SER B N 1
ATOM 3240 C CA . SER B 1 81 ? 9.984 6.348 19.562 1 71.12 81 SER B CA 1
ATOM 3241 C C . SER B 1 81 ? 9.227 5.25 18.828 1 71.12 81 SER B C 1
ATOM 3243 O O . SER B 1 81 ? 9.711 4.73 17.812 1 71.12 81 SER B O 1
ATOM 3245 N N . SER B 1 82 ? 8.172 4.895 19.453 1 68.56 82 SER B N 1
ATOM 3246 C CA . SER B 1 82 ? 7.488 3.793 18.781 1 68.56 82 SER B CA 1
ATOM 3247 C C . SER B 1 82 ? 6.578 4.309 17.672 1 68.56 82 SER B C 1
ATOM 3249 O O . SER B 1 82 ? 5.766 5.203 17.891 1 68.56 82 SER B O 1
ATOM 3251 N N . ASP B 1 83 ? 6.922 3.812 16.516 1 64.81 83 ASP B N 1
ATOM 3252 C CA . ASP B 1 83 ? 6.094 4.188 15.375 1 64.81 83 ASP B CA 1
ATOM 3253 C C . ASP B 1 83 ? 4.977 3.176 15.156 1 64.81 83 ASP B C 1
ATOM 3255 O O . ASP B 1 83 ? 4.289 3.219 14.133 1 64.81 83 ASP B O 1
ATOM 3259 N N . SER B 1 84 ? 5.027 2.205 16.141 1 65.75 84 SER B N 1
ATOM 3260 C CA . SER B 1 84 ? 4.062 1.133 15.914 1 65.75 84 SER B CA 1
ATOM 3261 C C . SER B 1 84 ? 2.816 1.322 16.781 1 65.75 84 SER B C 1
ATOM 3263 O O . SER B 1 84 ? 2.891 1.882 17.875 1 65.75 84 SER B O 1
ATOM 3265 N N . GLY B 1 85 ? 1.647 1.257 16.172 1 67.06 85 GLY B N 1
ATOM 3266 C CA . GLY B 1 85 ? 0.358 1.297 16.844 1 67.06 85 GLY B CA 1
ATOM 3267 C C . GLY B 1 85 ? -0.771 1.757 15.938 1 67.06 85 GLY B C 1
ATOM 3268 O O . GLY B 1 85 ? -0.543 2.496 14.977 1 67.06 85 GLY B O 1
ATOM 3269 N N . SER B 1 86 ? -1.677 0.955 15.758 1 65.44 86 SER B N 1
ATOM 3270 C CA . SER B 1 86 ? -2.881 1.355 15.039 1 65.44 86 SER B CA 1
ATOM 3271 C C . SER B 1 86 ? -4.129 1.139 15.891 1 65.44 86 SER B C 1
ATOM 3273 O O . SER B 1 86 ? -4.129 0.319 16.812 1 65.44 86 SER B O 1
ATOM 3275 N N . SER B 1 87 ? -4.887 2.26 15.805 1 70.62 87 SER B N 1
ATOM 3276 C CA . SER B 1 87 ? -6.207 2.117 16.422 1 70.62 87 SER B CA 1
ATOM 3277 C C . SER B 1 87 ? -7.293 1.994 15.352 1 70.62 87 SER B C 1
ATOM 3279 O O . SER B 1 87 ? -7.219 2.639 14.305 1 70.62 87 SER B O 1
ATOM 3281 N N . SER B 1 88 ? -8.148 1.116 15.641 1 75.62 88 SER B N 1
ATOM 3282 C CA . SER B 1 88 ? -9.297 0.975 14.758 1 75.62 88 SER B CA 1
ATOM 3283 C C . SER B 1 88 ? -10.445 1.884 15.195 1 75.62 88 SER B C 1
ATOM 3285 O O . SER B 1 88 ? -11.453 1.994 14.5 1 75.62 88 SER B O 1
ATOM 3287 N N . THR B 1 89 ? -10.133 2.635 16.188 1 91.31 89 THR B N 1
ATOM 3288 C CA . THR B 1 89 ? -11.219 3.463 16.703 1 91.31 89 THR B CA 1
ATOM 3289 C C . THR B 1 89 ? -11.039 4.914 16.266 1 91.31 89 THR B C 1
ATOM 3291 O O . THR B 1 89 ? -9.992 5.516 16.516 1 91.31 89 THR B O 1
ATOM 3294 N N . TRP B 1 90 ? -12.102 5.414 15.688 1 96.56 90 TRP B N 1
ATOM 3295 C CA . TRP B 1 90 ? -12.086 6.805 15.242 1 96.56 90 TRP B CA 1
ATOM 3296 C C . TRP B 1 90 ? -12.984 7.664 16.109 1 96.56 90 TRP B C 1
ATOM 3298 O O . TRP B 1 90 ? -13.867 7.148 16.812 1 96.56 90 TRP B O 1
ATOM 3308 N N . HIS B 1 91 ? -12.742 8.969 16.094 1 96.5 91 HIS B N 1
ATOM 3309 C CA . HIS B 1 91 ? -13.438 9.906 16.969 1 96.5 91 HIS B CA 1
ATOM 3310 C C . HIS B 1 91 ? -14.016 11.078 16.172 1 96.5 91 HIS B C 1
ATOM 3312 O O . HIS B 1 91 ? -13.641 11.289 15.008 1 96.5 91 HIS B O 1
ATOM 3318 N N . LEU B 1 92 ? -14.961 11.742 16.797 1 96.06 92 LEU B N 1
ATOM 3319 C CA . LEU B 1 92 ? -15.602 12.938 16.266 1 96.06 92 LEU B CA 1
ATOM 3320 C C . LEU B 1 92 ? -15.445 14.109 17.234 1 96.06 92 LEU B C 1
ATOM 3322 O O . LEU B 1 92 ? -15.078 13.922 18.391 1 96.06 92 LEU B O 1
ATOM 3326 N N . GLU B 1 93 ? -15.703 15.32 16.672 1 94.25 93 GLU B N 1
ATOM 3327 C CA . GLU B 1 93 ? -15.547 16.547 17.453 1 94.25 93 GLU B CA 1
ATOM 3328 C C . GLU B 1 93 ? -16.891 17.203 17.734 1 94.25 93 GLU B C 1
ATOM 3330 O O . GLU B 1 93 ? -17.438 17.906 16.875 1 94.25 93 GLU B O 1
ATOM 3335 N N . PRO B 1 94 ? -17.375 17.109 18.938 1 91 94 PRO B N 1
ATOM 3336 C CA . PRO B 1 94 ? -18.656 17.75 19.266 1 91 94 PRO B CA 1
ATOM 3337 C C . PRO B 1 94 ? -18.625 19.266 19.078 1 91 94 PRO B C 1
ATOM 3339 O O . PRO B 1 94 ? -19.641 19.875 18.719 1 91 94 PRO B O 1
ATOM 3342 N N . GLN B 1 95 ? -17.531 19.922 19.234 1 87.56 95 GLN B N 1
ATOM 3343 C CA . GLN B 1 95 ? -17.422 21.375 19.219 1 87.56 95 GLN B CA 1
ATOM 3344 C C . GLN B 1 95 ? -17.75 21.922 17.844 1 87.56 95 GLN B C 1
ATOM 3346 O O . GLN B 1 95 ? -18.094 23.109 17.703 1 87.56 95 GLN B O 1
ATOM 3351 N N . ILE B 1 96 ? -17.672 21.109 16.844 1 88.38 96 ILE B N 1
ATOM 3352 C CA . ILE B 1 96 ? -17.969 21.578 15.492 1 88.38 96 ILE B CA 1
ATOM 3353 C C . ILE B 1 96 ? -19.484 21.547 15.258 1 88.38 96 ILE B C 1
ATOM 3355 O O . ILE B 1 96 ? -20.031 22.469 14.641 1 88.38 96 ILE B O 1
ATOM 3359 N N . SER B 1 97 ? -20.109 20.578 15.773 1 81.31 97 SER B N 1
ATOM 3360 C CA . SER B 1 97 ? -21.516 20.312 15.453 1 81.31 97 SER B CA 1
ATOM 3361 C C . SER B 1 97 ? -22.438 20.859 16.531 1 81.31 97 SER B C 1
ATOM 3363 O O . SER B 1 97 ? -23.625 21.078 16.281 1 81.31 97 SER B O 1
ATOM 3365 N N . GLN B 1 98 ? -21.922 20.953 17.672 1 80 98 GLN B N 1
ATOM 3366 C CA . GLN B 1 98 ? -22.703 21.5 18.781 1 80 98 GLN B CA 1
ATOM 3367 C C . GLN B 1 98 ? -21.922 22.594 19.5 1 80 98 GLN B C 1
ATOM 3369 O O . GLN B 1 98 ? -21.422 22.406 20.609 1 80 98 GLN B O 1
ATOM 3374 N N . PRO B 1 99 ? -21.953 23.703 18.922 1 69.69 99 PRO B N 1
ATOM 3375 C CA . PRO B 1 99 ? -21.109 24.766 19.484 1 69.69 99 PRO B CA 1
ATOM 3376 C C . PRO B 1 99 ? -21.5 25.141 20.906 1 69.69 99 PRO B C 1
ATOM 3378 O O . PRO B 1 99 ? -20.688 25.688 21.656 1 69.69 99 PRO B O 1
ATOM 3381 N N . THR B 1 100 ? -22.703 24.766 21.203 1 71.31 100 THR B N 1
ATOM 3382 C CA . THR B 1 100 ? -23.172 25.125 22.531 1 71.31 100 THR B CA 1
ATOM 3383 C C . THR B 1 100 ? -22.797 24.047 23.547 1 71.31 100 THR B C 1
ATOM 3385 O O . THR B 1 100 ? -23 24.234 24.75 1 71.31 100 THR B O 1
ATOM 3388 N N . SER B 1 101 ? -22.25 23.047 22.922 1 67.06 101 SER B N 1
ATOM 3389 C CA . SER B 1 101 ? -21.859 21.984 23.844 1 67.06 101 SER B CA 1
ATOM 3390 C C . SER B 1 101 ? -20.562 22.344 24.578 1 67.06 101 SER B C 1
ATOM 3392 O O . SER B 1 101 ? -19.734 23.078 24.062 1 67.06 101 SER B O 1
ATOM 3394 N N . GLN B 1 102 ? -20.484 22.266 25.922 1 69.62 102 GLN B N 1
ATOM 3395 C CA . GLN B 1 102 ? -19.297 22.484 26.75 1 69.62 102 GLN B CA 1
ATOM 3396 C C . GLN B 1 102 ? -18.297 21.344 26.578 1 69.62 102 GLN B C 1
ATOM 3398 O O . GLN B 1 102 ? -17.344 21.234 27.359 1 69.62 102 GLN B O 1
ATOM 3403 N N . MET B 1 103 ? -18.469 20.609 25.453 1 78.69 103 MET B N 1
ATOM 3404 C CA . MET B 1 103 ? -17.531 19.516 25.234 1 78.69 103 MET B CA 1
ATOM 3405 C C . MET B 1 103 ? -16.516 19.875 24.156 1 78.69 103 MET B C 1
ATOM 3407 O O . MET B 1 103 ? -16.859 20 22.984 1 78.69 103 MET B O 1
ATOM 3411 N N . TYR B 1 104 ? -15.266 20.047 24.625 1 79.38 104 TYR B N 1
ATOM 3412 C CA . TYR B 1 104 ? -14.227 20.547 23.719 1 79.38 104 TYR B CA 1
ATOM 3413 C C . TYR B 1 104 ? -13.25 19.422 23.359 1 79.38 104 TYR B C 1
ATOM 3415 O O . TYR B 1 104 ? -12.289 19.656 22.625 1 79.38 104 TYR B O 1
ATOM 3423 N N . TYR B 1 105 ? -13.617 18.188 23.828 1 88.25 105 TYR B N 1
ATOM 3424 C CA . TYR B 1 105 ? -12.734 17.078 23.531 1 88.25 105 TYR B CA 1
ATOM 3425 C C . TYR B 1 105 ? -13.398 16.094 22.578 1 88.25 105 TYR B C 1
ATOM 3427 O O . TYR B 1 105 ? -14.625 16.078 22.453 1 88.25 105 TYR B O 1
ATOM 3435 N N . MET B 1 106 ? -12.602 15.32 21.938 1 93.19 106 MET B N 1
ATOM 3436 C CA . MET B 1 106 ? -13.102 14.359 20.953 1 93.19 106 MET B CA 1
ATOM 3437 C C . MET B 1 106 ? -13.859 13.227 21.641 1 93.19 106 MET B C 1
ATOM 3439 O O . MET B 1 106 ? -13.57 12.891 22.797 1 93.19 106 MET B O 1
ATOM 3443 N N . VAL B 1 107 ? -14.82 12.664 20.922 1 93.31 107 VAL B N 1
ATOM 3444 C CA . VAL B 1 107 ? -15.594 11.547 21.438 1 93.31 107 VAL B CA 1
ATOM 3445 C C . VAL B 1 107 ? -15.539 10.375 20.453 1 93.31 107 VAL B C 1
ATOM 3447 O O . VAL B 1 107 ? -15.461 10.578 19.25 1 93.31 107 VAL B O 1
ATOM 3450 N N . ARG B 1 108 ? -15.602 9.203 21 1 94.56 108 ARG B N 1
ATOM 3451 C CA . ARG B 1 108 ? -15.594 8.008 20.172 1 94.56 108 ARG B CA 1
ATOM 3452 C C . ARG B 1 108 ? -16.766 8 19.203 1 94.56 108 ARG B C 1
ATOM 3454 O O . ARG B 1 108 ? -17.891 8.367 19.578 1 94.56 108 ARG B O 1
ATOM 3461 N N . GLU B 1 109 ? -16.469 7.602 18.047 1 95.38 109 GLU B N 1
ATOM 3462 C CA . GLU B 1 109 ? -17.516 7.5 17.047 1 95.38 109 GLU B CA 1
ATOM 3463 C C . GLU B 1 109 ? -18.375 6.254 17.266 1 95.38 109 GLU B C 1
ATOM 3465 O O . GLU B 1 109 ? -17.844 5.16 17.484 1 95.38 109 GLU B O 1
ATOM 3470 N N . ASP B 1 110 ? -19.641 6.426 17.219 1 94.06 110 ASP B N 1
ATOM 3471 C CA . ASP B 1 110 ? -20.641 5.367 17.188 1 94.06 110 ASP B CA 1
ATOM 3472 C C . ASP B 1 110 ? -21.875 5.805 16.391 1 94.06 110 ASP B C 1
ATOM 3474 O O . ASP B 1 110 ? -21.875 6.875 15.781 1 94.06 110 ASP B O 1
ATOM 3478 N N . GLN B 1 111 ? -22.812 4.918 16.391 1 88.69 111 GLN B N 1
ATOM 3479 C CA . GLN B 1 111 ? -23.984 5.215 15.562 1 88.69 111 GLN B CA 1
ATOM 3480 C C . GLN B 1 111 ? -24.656 6.512 16.016 1 88.69 111 GLN B C 1
ATOM 3482 O O . GLN B 1 111 ? -25.078 7.32 15.18 1 88.69 111 GLN B O 1
ATOM 3487 N N . LYS B 1 112 ? -24.781 6.699 17.234 1 91.38 112 LYS B N 1
ATOM 3488 C CA . LYS B 1 112 ? -25.438 7.879 17.781 1 91.38 112 LYS B CA 1
ATOM 3489 C C . LYS B 1 112 ? -24.656 9.148 17.438 1 91.38 112 LYS B C 1
ATOM 3491 O O . LYS B 1 112 ? -25.234 10.133 16.984 1 91.38 112 LYS B O 1
ATOM 3496 N N . THR B 1 113 ? -23.391 9.102 17.703 1 90.81 113 THR B N 1
ATOM 3497 C CA . THR B 1 113 ? -22.594 10.289 17.453 1 90.81 113 THR B CA 1
ATOM 3498 C C . THR B 1 113 ? -22.5 10.57 15.953 1 90.81 113 THR B C 1
ATOM 3500 O O . THR B 1 113 ? -22.438 11.727 15.531 1 90.81 113 THR B O 1
ATOM 3503 N N . GLN B 1 114 ? -22.484 9.539 15.133 1 92.62 114 GLN B N 1
ATOM 3504 C CA . GLN B 1 114 ? -22.516 9.742 13.688 1 92.62 114 GLN B CA 1
ATOM 3505 C C . GLN B 1 114 ? -23.734 10.539 13.258 1 92.62 114 GLN B C 1
ATOM 3507 O O . GLN B 1 114 ? -23.609 11.531 12.531 1 92.62 114 GLN B O 1
ATOM 3512 N N . LYS B 1 115 ? -24.812 10.164 13.695 1 91.38 115 LYS B N 1
ATOM 3513 C CA . LYS B 1 115 ? -26.062 10.82 13.336 1 91.38 115 LYS B CA 1
ATOM 3514 C C . LYS B 1 115 ? -26.078 12.273 13.82 1 91.38 115 LYS B C 1
ATOM 3516 O O . LYS B 1 115 ? -26.547 13.164 13.102 1 91.38 115 LYS B O 1
ATOM 3521 N N . SER B 1 116 ? -25.531 12.484 14.945 1 90.56 116 SER B N 1
ATOM 3522 C CA . SER B 1 116 ? -25.609 13.797 15.586 1 90.56 116 SER B CA 1
ATOM 3523 C C . SER B 1 116 ? -24.656 14.789 14.938 1 90.56 116 SER B C 1
ATOM 3525 O O . SER B 1 116 ? -24.922 15.992 14.922 1 90.56 116 SER B O 1
ATOM 3527 N N . TYR B 1 117 ? -23.547 14.281 14.367 1 93 117 TYR B N 1
ATOM 3528 C CA . TYR B 1 117 ? -22.484 15.219 14.031 1 93 117 TYR B CA 1
ATOM 3529 C C . TYR B 1 117 ? -22.219 15.234 12.531 1 93 117 TYR B C 1
ATOM 3531 O O . TYR B 1 117 ? -21.484 16.094 12.031 1 93 117 TYR B O 1
ATOM 3539 N N . LYS B 1 118 ? -22.875 14.406 11.727 1 92.81 118 LYS B N 1
ATOM 3540 C CA . LYS B 1 118 ? -22.547 14.195 10.32 1 92.81 118 LYS B CA 1
ATOM 3541 C C . LYS B 1 118 ? -22.797 15.453 9.5 1 92.81 118 LYS B C 1
ATOM 3543 O O . LYS B 1 118 ? -22.266 15.609 8.406 1 92.81 118 LYS B O 1
ATOM 3548 N N . GLU B 1 119 ? -23.594 16.344 9.977 1 92.94 119 GLU B N 1
ATOM 3549 C CA . GLU B 1 119 ? -23.938 17.531 9.195 1 92.94 119 GLU B CA 1
ATOM 3550 C C . GLU B 1 119 ? -22.75 18.484 9.062 1 92.94 119 GLU B C 1
ATOM 3552 O O . GLU B 1 119 ? -22.625 19.188 8.062 1 92.94 119 GLU B O 1
ATOM 3557 N N . ASN B 1 120 ? -21.891 18.438 10.055 1 94.31 120 ASN B N 1
ATOM 3558 C CA . ASN B 1 120 ? -20.844 19.469 10.062 1 94.31 120 ASN B CA 1
ATOM 3559 C C . ASN B 1 120 ? -19.453 18.844 10 1 94.31 120 ASN B C 1
ATOM 3561 O O . ASN B 1 120 ? -18.453 19.562 10.039 1 94.31 120 ASN B O 1
ATOM 3565 N N . GLN B 1 121 ? -19.391 17.562 9.922 1 96.5 121 GLN B N 1
ATOM 3566 C CA . GLN B 1 121 ? -18.078 16.922 9.852 1 96.5 121 GLN B CA 1
ATOM 3567 C C . GLN B 1 121 ? -18.172 15.547 9.195 1 96.5 121 GLN B C 1
ATOM 3569 O O . GLN B 1 121 ? -19.266 14.992 9.078 1 96.5 121 GLN B O 1
ATOM 3574 N N . ALA B 1 122 ? -17.094 15.055 8.695 1 97.25 122 ALA B N 1
ATOM 3575 C CA . ALA B 1 122 ? -17.047 13.719 8.109 1 97.25 122 ALA B CA 1
ATOM 3576 C C . ALA B 1 122 ? -17.281 12.648 9.164 1 97.25 122 ALA B C 1
ATOM 3578 O O . ALA B 1 122 ? -16.984 12.852 10.344 1 97.25 122 ALA B O 1
ATOM 3579 N N . ILE B 1 123 ? -17.828 11.57 8.781 1 96.62 123 ILE B N 1
ATOM 3580 C CA . ILE B 1 123 ? -17.984 10.367 9.594 1 96.62 123 ILE B CA 1
ATOM 3581 C C . ILE B 1 123 ? -17.375 9.172 8.867 1 96.62 123 ILE B C 1
ATOM 3583 O O . ILE B 1 123 ? -17.094 9.242 7.668 1 96.62 123 ILE B O 1
ATOM 3587 N N . SER B 1 124 ? -17.188 8.094 9.578 1 95.75 124 SER B N 1
ATOM 3588 C CA . SER B 1 124 ? -16.5 6.926 9.023 1 95.75 124 SER B CA 1
ATOM 3589 C C . SER B 1 124 ? -17.266 6.359 7.828 1 95.75 124 SER B C 1
ATOM 3591 O O . SER B 1 124 ? -16.656 5.859 6.883 1 95.75 124 SER B O 1
ATOM 3593 N N . SER B 1 125 ? -18.531 6.434 7.852 1 93.88 125 SER B N 1
ATOM 3594 C CA . SER B 1 125 ? -19.344 5.859 6.781 1 93.88 125 SER B CA 1
ATOM 3595 C C . SER B 1 125 ? -19.109 6.582 5.461 1 93.88 125 SER B C 1
ATOM 3597 O O . SER B 1 125 ? -19.344 6.02 4.387 1 93.88 125 SER B O 1
ATOM 3599 N N . ASP B 1 126 ? -18.656 7.852 5.527 1 95.62 126 ASP B N 1
ATOM 3600 C CA . ASP B 1 126 ? -18.328 8.594 4.312 1 95.62 126 ASP B CA 1
ATOM 3601 C C . ASP B 1 126 ? -17.203 7.91 3.537 1 95.62 126 ASP B C 1
ATOM 3603 O O . ASP B 1 126 ? -17.109 8.062 2.316 1 95.62 126 ASP B O 1
ATOM 3607 N N . TYR B 1 127 ? -16.391 7.164 4.234 1 95.12 127 TYR B N 1
ATOM 3608 C CA . TYR B 1 127 ? -15.188 6.594 3.654 1 95.12 127 TYR B CA 1
ATOM 3609 C C . TYR B 1 127 ? -15.406 5.141 3.252 1 95.12 127 TYR B C 1
ATOM 3611 O O . TYR B 1 127 ? -14.609 4.566 2.502 1 95.12 127 TYR B O 1
ATOM 3619 N N . THR B 1 128 ? -16.391 4.551 3.777 1 91.06 128 THR B N 1
ATOM 3620 C CA . THR B 1 128 ? -16.641 3.139 3.512 1 91.06 128 THR B CA 1
ATOM 3621 C C . THR B 1 128 ? -16.875 2.9 2.021 1 91.06 128 THR B C 1
ATOM 3623 O O . THR B 1 128 ? -17.688 3.584 1.398 1 91.06 128 THR B O 1
ATOM 3626 N N . ASP B 1 129 ? -16.094 2.066 1.393 1 85.62 129 ASP B N 1
ATOM 3627 C CA . ASP B 1 129 ? -16.203 1.654 -0.005 1 85.62 129 ASP B CA 1
ATOM 3628 C C . ASP B 1 129 ? -16.016 2.846 -0.942 1 85.62 129 ASP B C 1
ATOM 3630 O O . ASP B 1 129 ? -16.594 2.877 -2.031 1 85.62 129 ASP B O 1
ATOM 3634 N N . SER B 1 130 ? -15.297 3.855 -0.475 1 90.5 130 SER B N 1
ATOM 3635 C CA . SER B 1 130 ? -15.109 5.07 -1.262 1 90.5 130 SER B CA 1
ATOM 3636 C C . SER B 1 130 ? -13.898 4.949 -2.182 1 90.5 130 SER B C 1
ATOM 3638 O O . SER B 1 130 ? -13.734 5.746 -3.109 1 90.5 130 SER B O 1
ATOM 3640 N N . GLY B 1 131 ? -13.031 4.02 -1.857 1 89.06 131 GLY B N 1
ATOM 3641 C CA . GLY B 1 131 ? -11.766 3.928 -2.561 1 89.06 131 GLY B CA 1
ATOM 3642 C C . GLY B 1 131 ? -10.68 4.797 -1.956 1 89.06 131 GLY B C 1
ATOM 3643 O O . GLY B 1 131 ? -9.531 4.766 -2.4 1 89.06 131 GLY B O 1
ATOM 3644 N N . PHE B 1 132 ? -11.062 5.504 -0.935 1 95.5 132 PHE B N 1
ATOM 3645 C CA . PHE B 1 132 ? -10.102 6.387 -0.278 1 95.5 132 PHE B CA 1
ATOM 3646 C C . PHE B 1 132 ? -9.891 5.973 1.175 1 95.5 132 PHE B C 1
ATOM 3648 O O . PHE B 1 132 ? -10.789 5.406 1.8 1 95.5 132 PHE B O 1
ATOM 3655 N N . ASP B 1 133 ? -8.711 6.262 1.633 1 96.94 133 ASP B N 1
ATOM 3656 C CA . ASP B 1 133 ? -8.383 6.078 3.043 1 96.94 133 ASP B CA 1
ATOM 3657 C C . ASP B 1 133 ? -8.703 7.332 3.852 1 96.94 133 ASP B C 1
ATOM 3659 O O . ASP B 1 133 ? -8.828 8.422 3.291 1 96.94 133 ASP B O 1
ATOM 3663 N N . ARG B 1 134 ? -8.906 7.074 5.098 1 97.56 134 ARG B N 1
ATOM 3664 C CA . ARG B 1 134 ? -8.844 8.188 6.043 1 97.56 134 ARG B CA 1
ATOM 3665 C C . ARG B 1 134 ? -7.402 8.578 6.344 1 97.56 134 ARG B C 1
ATOM 3667 O O . ARG B 1 134 ? -6.828 8.133 7.34 1 97.56 134 ARG B O 1
ATOM 3674 N N . GLY B 1 135 ? -6.855 9.391 5.508 1 98.31 135 GLY B N 1
ATOM 3675 C CA . GLY B 1 135 ? -5.465 9.781 5.648 1 98.31 135 GLY B CA 1
ATOM 3676 C C . GLY B 1 135 ? -5.242 10.82 6.73 1 98.31 135 GLY B C 1
ATOM 3677 O O . GLY B 1 135 ? -5.898 11.867 6.738 1 98.31 135 GLY B O 1
ATOM 3678 N N . HIS B 1 136 ? -4.32 10.609 7.59 1 97.88 136 HIS B N 1
ATOM 3679 C CA . HIS B 1 136 ? -3.99 11.531 8.664 1 97.88 136 HIS B CA 1
ATOM 3680 C C . HIS B 1 136 ? -3.199 12.727 8.133 1 97.88 136 HIS B C 1
ATOM 3682 O O . HIS B 1 136 ? -2.279 12.562 7.332 1 97.88 136 HIS B O 1
ATOM 3688 N N . LEU B 1 137 ? -3.574 13.906 8.555 1 98.75 137 LEU B N 1
ATOM 3689 C CA . LEU B 1 137 ? -2.67 15.031 8.344 1 98.75 137 LEU B CA 1
ATOM 3690 C C . LEU B 1 137 ? -1.563 15.039 9.398 1 98.75 137 LEU B C 1
ATOM 3692 O O . LEU B 1 137 ? -0.382 15.141 9.055 1 98.75 137 LEU B O 1
ATOM 3696 N N . TYR B 1 138 ? -1.928 15.031 10.656 1 97.94 138 TYR B N 1
ATOM 3697 C CA . TYR B 1 138 ? -0.946 14.672 11.672 1 97.94 138 TYR B CA 1
ATOM 3698 C C . TYR B 1 138 ? -0.822 13.156 11.805 1 97.94 138 TYR B C 1
ATOM 3700 O O . TYR B 1 138 ? -1.695 12.508 12.383 1 97.94 138 TYR B O 1
ATOM 3708 N N . PRO B 1 139 ? 0.308 12.594 11.32 1 96.31 139 PRO B N 1
ATOM 3709 C CA . PRO B 1 139 ? 0.402 11.133 11.258 1 96.31 139 PRO B CA 1
ATOM 3710 C C . PRO B 1 139 ? 0.433 10.477 12.633 1 96.31 139 PRO B C 1
ATOM 3712 O O . PRO B 1 139 ? 1.09 10.984 13.547 1 96.31 139 PRO B O 1
ATOM 3715 N N . ASN B 1 140 ? -0.24 9.352 12.711 1 94.25 140 ASN B N 1
ATOM 3716 C CA . ASN B 1 140 ? -0.249 8.633 13.977 1 94.25 140 ASN B CA 1
ATOM 3717 C C . ASN B 1 140 ? 1.144 8.125 14.344 1 94.25 140 ASN B C 1
ATOM 3719 O O . ASN B 1 140 ? 1.474 8.008 15.523 1 94.25 140 ASN B O 1
ATOM 3723 N N . SER B 1 141 ? 2.008 7.867 13.398 1 93 141 SER B N 1
ATOM 3724 C CA . SER B 1 141 ? 3.344 7.328 13.625 1 93 141 SER B CA 1
ATOM 3725 C C . SER B 1 141 ? 4.246 8.352 14.305 1 93 141 SER B C 1
ATOM 3727 O O . SER B 1 141 ? 5.336 8.016 14.773 1 93 141 SER B O 1
ATOM 3729 N N . PHE B 1 142 ? 3.867 9.594 14.328 1 94 142 PHE B N 1
ATOM 3730 C CA . PHE B 1 142 ? 4.668 10.648 14.945 1 94 142 PHE B CA 1
ATOM 3731 C C . PHE B 1 142 ? 4.359 10.766 16.438 1 94 142 PHE B C 1
ATOM 3733 O O . PHE B 1 142 ? 5.031 11.5 17.156 1 94 142 PHE B O 1
ATOM 3740 N N . GLN B 1 143 ? 3.344 10.055 16.859 1 91.31 143 GLN B N 1
ATOM 3741 C CA . GLN B 1 143 ? 2.896 10.172 18.234 1 91.31 143 GLN B CA 1
ATOM 3742 C C . GLN B 1 143 ? 2.816 8.805 18.906 1 91.31 143 GLN B C 1
ATOM 3744 O O . GLN B 1 143 ? 2.902 7.77 18.234 1 91.31 143 GLN B O 1
ATOM 3749 N N . CYS B 1 144 ? 2.715 8.82 20.219 1 89.06 144 CYS B N 1
ATOM 3750 C CA . CYS B 1 144 ? 2.555 7.598 21 1 89.06 144 CYS B CA 1
ATOM 3751 C C . CYS B 1 144 ? 1.486 7.766 22.078 1 89.06 144 CYS B C 1
ATOM 3753 O O . CYS B 1 144 ? 1.029 8.883 22.328 1 89.06 144 CYS B O 1
ATOM 3755 N N . SER B 1 145 ? 0.958 6.703 22.531 1 88.88 145 SER B N 1
ATOM 3756 C CA . SER B 1 145 ? 0.004 6.664 23.625 1 88.88 145 SER B CA 1
ATOM 3757 C C . SER B 1 145 ? -1.197 7.562 23.344 1 88.88 145 SER B C 1
ATOM 3759 O O . SER B 1 145 ? -1.834 7.449 22.297 1 88.88 145 SER B O 1
ATOM 3761 N N . ASP B 1 146 ? -1.482 8.531 24.297 1 89.44 146 ASP B N 1
ATOM 3762 C CA . ASP B 1 146 ? -2.664 9.375 24.156 1 89.44 146 ASP B CA 1
ATOM 3763 C C . ASP B 1 146 ? -2.51 10.336 22.969 1 89.44 146 ASP B C 1
ATOM 3765 O O . ASP B 1 146 ? -3.49 10.68 22.312 1 89.44 146 ASP B O 1
ATOM 3769 N N . GLY B 1 147 ? -1.317 10.742 22.75 1 91.38 147 GLY B N 1
ATOM 3770 C CA . GLY B 1 147 ? -1.067 11.586 21.594 1 91.38 147 GLY B CA 1
ATOM 3771 C C . GLY B 1 147 ? -1.422 10.922 20.281 1 91.38 147 GLY B C 1
ATOM 3772 O O . GLY B 1 147 ? -1.926 11.578 19.359 1 91.38 147 GLY B O 1
ATOM 3773 N N . ARG B 1 148 ? -1.152 9.641 20.25 1 93.12 148 ARG B N 1
ATOM 3774 C CA . ARG B 1 148 ? -1.531 8.875 19.062 1 93.12 148 ARG B CA 1
ATOM 3775 C C . ARG B 1 148 ? -3.047 8.797 18.922 1 93.12 148 ARG B C 1
ATOM 3777 O O . ARG B 1 148 ? -3.59 8.977 17.828 1 93.12 148 ARG B O 1
ATOM 3784 N N . THR B 1 149 ? -3.666 8.531 20.016 1 93.06 149 THR B N 1
ATOM 3785 C CA . THR B 1 149 ? -5.125 8.492 20.016 1 93.06 149 THR B CA 1
ATOM 3786 C C . THR B 1 149 ? -5.699 9.805 19.484 1 93.06 149 THR B C 1
ATOM 3788 O O . THR B 1 149 ? -6.664 9.805 18.719 1 93.06 149 THR B O 1
ATOM 3791 N N . ALA B 1 150 ? -5.109 10.898 19.859 1 94.44 150 ALA B N 1
ATOM 3792 C CA . ALA B 1 150 ? -5.586 12.227 19.484 1 94.44 150 ALA B CA 1
ATOM 3793 C C . ALA B 1 150 ? -5.57 12.414 17.969 1 94.44 150 ALA B C 1
ATOM 3795 O O . ALA B 1 150 ? -6.266 13.281 17.438 1 94.44 150 ALA B O 1
ATOM 3796 N N . THR B 1 151 ? -4.762 11.578 17.281 1 95.62 151 THR B N 1
ATOM 3797 C CA . THR B 1 151 ? -4.672 11.734 15.836 1 95.62 151 THR B CA 1
ATOM 3798 C C . THR B 1 151 ? -5.805 10.977 15.141 1 95.62 151 THR B C 1
ATOM 3800 O O . THR B 1 151 ? -6.047 11.172 13.945 1 95.62 151 THR B O 1
ATOM 3803 N N . PHE B 1 152 ? -6.492 10.133 15.875 1 96.38 152 PHE B N 1
ATOM 3804 C CA . PHE B 1 152 ? -7.555 9.312 15.305 1 96.38 152 PHE B CA 1
ATOM 3805 C C . PHE B 1 152 ? -8.906 10 15.453 1 96.38 152 PHE B C 1
ATOM 3807 O O . PHE B 1 152 ? -9.836 9.422 16.016 1 96.38 152 PHE B O 1
ATOM 3814 N N . THR B 1 153 ? -9 11.125 14.93 1 96.81 153 THR B N 1
ATOM 3815 C CA . THR B 1 153 ? -10.25 11.867 14.758 1 96.81 153 THR B CA 1
ATOM 3816 C C . THR B 1 153 ? -10.453 12.242 13.289 1 96.81 153 THR B C 1
ATOM 3818 O O . THR B 1 153 ? -9.492 12.516 12.57 1 96.81 153 THR B O 1
ATOM 3821 N N . LEU B 1 154 ? -11.727 12.273 12.875 1 97.81 154 LEU B N 1
ATOM 3822 C CA . LEU B 1 154 ? -12.016 12.5 11.461 1 97.81 154 LEU B CA 1
ATOM 3823 C C . LEU B 1 154 ? -11.75 13.961 11.086 1 97.81 154 LEU B C 1
ATOM 3825 O O . LEU B 1 154 ? -11.68 14.289 9.898 1 97.81 154 LEU B O 1
ATOM 3829 N N . THR B 1 155 ? -11.516 14.844 12.055 1 97.44 155 THR B N 1
ATOM 3830 C CA . THR B 1 155 ? -11.141 16.219 11.773 1 97.44 155 THR B CA 1
ATOM 3831 C C . THR B 1 155 ? -9.656 16.312 11.453 1 97.44 155 THR B C 1
ATOM 3833 O O . THR B 1 155 ? -9.164 17.375 11.055 1 97.44 155 THR B O 1
ATOM 3836 N N . ASN B 1 156 ? -8.914 15.227 11.617 1 98.19 156 ASN B N 1
ATOM 3837 C CA . ASN B 1 156 ? -7.512 15.133 11.227 1 98.19 156 ASN B CA 1
ATOM 3838 C C . ASN B 1 156 ? -7.324 14.219 10.016 1 98.19 156 ASN B C 1
ATOM 3840 O O . ASN B 1 156 ? -6.199 13.82 9.703 1 98.19 156 ASN B O 1
ATOM 3844 N N . ALA B 1 157 ? -8.375 13.836 9.406 1 98.5 157 ALA B N 1
ATOM 3845 C CA . ALA B 1 157 ? -8.312 12.906 8.281 1 98.5 157 ALA B CA 1
ATOM 3846 C C . ALA B 1 157 ? -8.898 13.523 7.02 1 98.5 157 ALA B C 1
ATOM 3848 O O . ALA B 1 157 ? -9.891 14.258 7.086 1 98.5 157 ALA B O 1
ATOM 3849 N N . ALA B 1 158 ? -8.328 13.242 5.941 1 98.75 158 ALA B N 1
ATOM 3850 C CA . ALA B 1 158 ? -8.852 13.578 4.617 1 98.75 158 ALA B CA 1
ATOM 3851 C C . ALA B 1 158 ? -8.789 12.375 3.682 1 98.75 158 ALA B C 1
ATOM 3853 O O . ALA B 1 158 ? -7.941 11.492 3.854 1 98.75 158 ALA B O 1
ATOM 3854 N N . PRO B 1 159 ? -9.742 12.344 2.699 1 98.5 159 PRO B N 1
ATOM 3855 C CA . PRO B 1 159 ? -9.664 11.242 1.739 1 98.5 159 PRO B CA 1
ATOM 3856 C C . PRO B 1 159 ? -8.352 11.219 0.966 1 98.5 159 PRO B C 1
ATOM 3858 O O . PRO B 1 159 ? -8.039 12.172 0.245 1 98.5 159 PRO B O 1
ATOM 3861 N N . MET B 1 160 ? -7.617 10.141 1.138 1 98.38 160 MET B N 1
ATOM 3862 C CA . MET B 1 160 ? -6.383 9.945 0.385 1 98.38 160 MET B CA 1
ATOM 3863 C C . MET B 1 160 ? -6.43 8.641 -0.41 1 98.38 160 MET B C 1
ATOM 3865 O O . MET B 1 160 ? -6.918 7.625 0.085 1 98.38 160 MET B O 1
ATOM 3869 N N . ASP B 1 161 ? -5.938 8.773 -1.671 1 97.19 161 ASP B N 1
ATOM 3870 C CA . ASP B 1 161 ? -5.777 7.543 -2.439 1 97.19 161 ASP B CA 1
ATOM 3871 C C . ASP B 1 161 ? -4.992 6.5 -1.649 1 97.19 161 ASP B C 1
ATOM 3873 O O . ASP B 1 161 ? -4 6.824 -0.995 1 97.19 161 ASP B O 1
ATOM 3877 N N . ARG B 1 162 ? -5.387 5.281 -1.844 1 97 162 ARG B N 1
ATOM 3878 C CA . ARG B 1 162 ? -4.816 4.215 -1.024 1 97 162 ARG B CA 1
ATOM 3879 C C . ARG B 1 162 ? -3.326 4.051 -1.302 1 97 162 ARG B C 1
ATOM 3881 O O . ARG B 1 162 ? -2.529 3.898 -0.374 1 97 162 ARG B O 1
ATOM 3888 N N . CYS B 1 163 ? -2.928 3.99 -2.611 1 96.62 163 CYS B N 1
ATOM 3889 C CA . CYS B 1 163 ? -1.519 3.883 -2.975 1 96.62 163 CYS B CA 1
ATOM 3890 C C . CYS B 1 163 ? -0.736 5.098 -2.486 1 96.62 163 CYS B C 1
ATOM 3892 O O . CYS B 1 163 ? 0.354 4.953 -1.93 1 96.62 163 CYS B O 1
ATOM 3894 N N . PHE B 1 164 ? -1.31 6.258 -2.711 1 97.44 164 PHE B N 1
ATOM 3895 C CA . PHE B 1 164 ? -0.672 7.48 -2.24 1 97.44 164 PHE B CA 1
ATOM 3896 C C . PHE B 1 164 ? -0.442 7.43 -0.736 1 97.44 164 PHE B C 1
ATOM 3898 O O . PHE B 1 164 ? 0.675 7.652 -0.265 1 97.44 164 PHE B O 1
ATOM 3905 N N . ASN B 1 165 ? -1.486 7.121 0.018 1 98 165 ASN B N 1
ATOM 3906 C CA . ASN B 1 165 ? -1.466 7.184 1.476 1 98 165 ASN B CA 1
ATOM 3907 C C . ASN B 1 165 ? -0.565 6.102 2.068 1 98 165 ASN B C 1
ATOM 3909 O O . ASN B 1 165 ? 0.361 6.402 2.822 1 98 165 ASN B O 1
ATOM 3913 N N . ARG B 1 166 ? -0.733 4.871 1.602 1 96.94 166 ARG B N 1
ATOM 3914 C CA . ARG B 1 166 ? -0.164 3.723 2.297 1 96.94 166 ARG B CA 1
ATOM 3915 C C . ARG B 1 166 ? 1.252 3.434 1.81 1 96.94 166 ARG B C 1
ATOM 3917 O O . ARG B 1 166 ? 2.004 2.707 2.465 1 96.94 166 ARG B O 1
ATOM 3924 N N . ILE B 1 167 ? 1.586 3.967 0.621 1 95.94 167 ILE B N 1
ATOM 3925 C CA . ILE B 1 167 ? 2.904 3.65 0.085 1 95.94 167 ILE B CA 1
ATOM 3926 C C . ILE B 1 167 ? 3.744 4.922 -0.01 1 95.94 167 ILE B C 1
ATOM 3928 O O . ILE B 1 167 ? 4.664 5.129 0.785 1 95.94 167 ILE B O 1
ATOM 3932 N N . HIS B 1 168 ? 3.336 5.852 -0.854 1 95.88 168 HIS B N 1
ATOM 3933 C CA . HIS B 1 168 ? 4.18 7 -1.161 1 95.88 168 HIS B CA 1
ATOM 3934 C C . HIS B 1 168 ? 4.262 7.953 0.026 1 95.88 168 HIS B C 1
ATOM 3936 O O . HIS B 1 168 ? 5.359 8.266 0.502 1 95.88 168 HIS B O 1
ATOM 3942 N N . TRP B 1 169 ? 3.109 8.383 0.474 1 97.56 169 TRP B N 1
ATOM 3943 C CA . TRP B 1 169 ? 3.055 9.359 1.557 1 97.56 169 TRP B CA 1
ATOM 3944 C C . TRP B 1 169 ? 3.623 8.781 2.846 1 97.56 169 TRP B C 1
ATOM 3946 O O . TRP B 1 169 ? 4.359 9.453 3.568 1 97.56 169 TRP B O 1
ATOM 3956 N N . LYS B 1 170 ? 3.287 7.562 3.086 1 96.44 170 LYS B N 1
ATOM 3957 C CA . LYS B 1 170 ? 3.842 6.867 4.246 1 96.44 170 LYS B CA 1
ATOM 3958 C C . LYS B 1 170 ? 5.367 6.855 4.203 1 96.44 170 LYS B C 1
ATOM 3960 O O . LYS B 1 170 ? 6.023 7.07 5.223 1 96.44 170 LYS B O 1
ATOM 3965 N N . ASP B 1 171 ? 5.957 6.562 3.072 1 95.06 171 ASP B N 1
ATOM 3966 C CA . ASP B 1 171 ? 7.41 6.547 2.936 1 95.06 171 ASP B CA 1
ATOM 3967 C C . ASP B 1 171 ? 8.008 7.914 3.266 1 95.06 171 ASP B C 1
ATOM 3969 O O . ASP B 1 171 ? 9.047 8 3.93 1 95.06 171 ASP B O 1
ATOM 3973 N N . TRP B 1 172 ? 7.363 8.898 2.812 1 96.56 172 TRP B N 1
ATOM 3974 C CA . TRP B 1 172 ? 7.855 10.25 3.07 1 96.56 172 TRP B CA 1
ATOM 3975 C C . TRP B 1 172 ? 7.699 10.609 4.543 1 96.56 172 TRP B C 1
ATOM 3977 O O . TRP B 1 172 ? 8.57 11.266 5.121 1 96.56 172 TRP B O 1
ATOM 3987 N N . GLU B 1 173 ? 6.559 10.242 5.133 1 96.19 173 GLU B N 1
ATOM 3988 C CA . GLU B 1 173 ? 6.375 10.438 6.566 1 96.19 173 GLU B CA 1
ATOM 3989 C C . GLU B 1 173 ? 7.461 9.727 7.367 1 96.19 173 GLU B C 1
ATOM 3991 O O . GLU B 1 173 ? 8 10.281 8.32 1 96.19 173 GLU B O 1
ATOM 3996 N N . SER B 1 174 ? 7.742 8.523 6.996 1 94.69 174 SER B N 1
ATOM 3997 C CA . SER B 1 174 ? 8.773 7.75 7.68 1 94.69 174 SER B CA 1
ATOM 3998 C C . SER B 1 174 ? 10.141 8.414 7.551 1 94.69 174 SER B C 1
ATOM 4000 O O . SER B 1 174 ? 10.898 8.469 8.523 1 94.69 174 SER B O 1
ATOM 4002 N N . ALA B 1 175 ? 10.445 8.844 6.348 1 94.06 175 ALA B N 1
ATOM 4003 C CA . ALA B 1 175 ? 11.711 9.539 6.125 1 94.06 175 ALA B CA 1
ATOM 4004 C C . ALA B 1 175 ? 11.789 10.805 6.969 1 94.06 175 ALA B C 1
ATOM 4006 O O . ALA B 1 175 ? 12.828 11.102 7.559 1 94.06 175 ALA B O 1
ATOM 4007 N N . LEU B 1 176 ? 10.734 11.531 6.988 1 95.5 176 LEU B N 1
ATOM 4008 C CA . LEU B 1 176 ? 10.688 12.75 7.781 1 95.5 176 LEU B CA 1
ATOM 4009 C C . LEU B 1 176 ? 10.906 12.453 9.266 1 95.5 176 LEU B C 1
ATOM 4011 O O . LEU B 1 176 ? 11.688 13.133 9.93 1 95.5 176 LEU B O 1
ATOM 4015 N N . ARG B 1 177 ? 10.195 11.484 9.734 1 94.81 177 ARG B N 1
ATOM 4016 C CA . ARG B 1 177 ? 10.352 11.094 11.133 1 94.81 177 ARG B CA 1
ATOM 4017 C C . ARG B 1 177 ? 11.797 10.766 11.461 1 94.81 177 ARG B C 1
ATOM 4019 O O . ARG B 1 177 ? 12.359 11.266 12.438 1 94.81 177 ARG B O 1
ATOM 4026 N N . SER B 1 178 ? 12.383 9.906 10.656 1 92.38 178 SER B N 1
ATOM 4027 C CA . SER B 1 178 ? 13.766 9.492 10.859 1 92.38 178 SER B CA 1
ATOM 4028 C C . SER B 1 178 ? 14.703 10.695 10.836 1 92.38 178 SER B C 1
ATOM 4030 O O . SER B 1 178 ? 15.617 10.789 11.656 1 92.38 178 SER B O 1
ATOM 4032 N N . PHE B 1 179 ? 14.492 11.562 9.914 1 92.75 179 PHE B N 1
ATOM 4033 C CA . PHE B 1 179 ? 15.32 12.758 9.773 1 92.75 179 PHE B CA 1
ATOM 4034 C C . PHE B 1 179 ? 15.242 13.617 11.023 1 92.75 179 PHE B C 1
ATOM 4036 O O . PHE B 1 179 ? 16.266 14 11.586 1 92.75 179 PHE B O 1
ATOM 4043 N N . LEU B 1 180 ? 14.047 13.883 11.445 1 92.94 180 LEU B N 1
ATOM 4044 C CA . LEU B 1 180 ? 13.844 14.781 12.57 1 92.94 180 LEU B CA 1
ATOM 4045 C C . LEU B 1 180 ? 14.32 14.141 13.875 1 92.94 180 LEU B C 1
ATOM 4047 O O . LEU B 1 180 ? 14.828 14.836 14.758 1 92.94 180 LEU B O 1
ATOM 4051 N N . GLU B 1 181 ? 14.102 12.867 14.039 1 90.88 181 GLU B N 1
ATOM 4052 C CA . GLU B 1 181 ? 14.648 12.164 15.195 1 90.88 181 GLU B CA 1
ATOM 4053 C C . GLU B 1 181 ? 16.156 12.359 15.289 1 90.88 181 GLU B C 1
ATOM 4055 O O . GLU B 1 181 ? 16.688 12.641 16.375 1 90.88 181 GLU B O 1
ATOM 4060 N N . GLY B 1 182 ? 16.797 12.172 14.172 1 87.94 182 GLY B N 1
ATOM 4061 C CA . GLY B 1 182 ? 18.234 12.375 14.141 1 87.94 182 GLY B CA 1
ATOM 4062 C C . GLY B 1 182 ? 18.641 13.797 14.461 1 87.94 182 GLY B C 1
ATOM 4063 O O . GLY B 1 182 ? 19.578 14.023 15.227 1 87.94 182 GLY B O 1
ATOM 4064 N N . LYS B 1 183 ? 17.969 14.711 13.898 1 86.81 183 LYS B N 1
ATOM 4065 C CA . LYS B 1 183 ? 18.297 16.125 14.07 1 86.81 183 LYS B CA 1
ATOM 4066 C C . LYS B 1 183 ? 18.062 16.562 15.516 1 86.81 183 LYS B C 1
ATOM 4068 O O . LYS B 1 183 ? 18.891 17.281 16.078 1 86.81 183 LYS B O 1
ATOM 4073 N N . LEU B 1 184 ? 17 16.188 16.078 1 84.19 184 LEU B N 1
ATOM 4074 C CA . LEU B 1 184 ? 16.641 16.641 17.422 1 84.19 184 LEU B CA 1
ATOM 4075 C C . LEU B 1 184 ? 17.516 15.969 18.484 1 84.19 184 LEU B C 1
ATOM 4077 O O . LEU B 1 184 ? 17.797 16.562 19.516 1 84.19 184 LEU B O 1
ATOM 4081 N N . LYS B 1 185 ? 17.922 14.758 18.219 1 81.19 185 LYS B N 1
ATOM 4082 C CA . LYS B 1 185 ? 18.859 14.102 19.109 1 81.19 185 LYS B CA 1
ATOM 4083 C C . LYS B 1 185 ? 20.203 14.828 19.141 1 81.19 185 LYS B C 1
ATOM 4085 O O . LYS B 1 185 ? 20.797 15 20.203 1 81.19 185 LYS B O 1
ATOM 4090 N N . SER B 1 186 ? 20.594 15.273 18.047 1 80.31 186 SER B N 1
ATOM 4091 C CA . SER B 1 186 ? 21.891 15.953 17.938 1 80.31 186 SER B CA 1
ATOM 4092 C C . SER B 1 186 ? 21.812 17.375 18.469 1 80.31 186 SER B C 1
ATOM 4094 O O . SER B 1 186 ? 22.781 17.891 19.031 1 80.31 186 SER B O 1
ATOM 4096 N N . GLY B 1 187 ? 20.703 18.109 18.188 1 75.06 187 GLY B N 1
ATOM 4097 C CA . GLY B 1 187 ? 20.531 19.484 18.594 1 75.06 187 GLY B CA 1
ATOM 4098 C C . GLY B 1 187 ? 20.141 19.641 20.062 1 75.06 187 GLY B C 1
ATOM 4099 O O . GLY B 1 187 ? 20.281 20.734 20.625 1 75.06 187 GLY B O 1
ATOM 4100 N N . GLY B 1 188 ? 19.719 18.516 20.703 1 68.06 188 GLY B N 1
ATOM 4101 C CA . GLY B 1 188 ? 19.359 18.5 22.109 1 68.06 188 GLY B CA 1
ATOM 4102 C C . GLY B 1 188 ? 18.078 19.25 22.406 1 68.06 188 GLY B C 1
ATOM 4103 O O . GLY B 1 188 ? 17.172 19.297 21.578 1 68.06 188 GLY B O 1
ATOM 4104 N N . ALA B 1 189 ? 17.984 19.75 23.656 1 66.88 189 ALA B N 1
ATOM 4105 C CA . ALA B 1 189 ? 16.797 20.391 24.203 1 66.88 189 ALA B CA 1
ATOM 4106 C C . ALA B 1 189 ? 16.594 21.781 23.594 1 66.88 189 ALA B C 1
ATOM 4108 O O . ALA B 1 189 ? 15.547 22.406 23.797 1 66.88 189 ALA B O 1
ATOM 4109 N N . SER B 1 190 ? 17.312 22.094 22.609 1 82.75 190 SER B N 1
ATOM 4110 C CA . SER B 1 190 ? 17.266 23.469 22.109 1 82.75 190 SER B CA 1
ATOM 4111 C C . SER B 1 190 ? 16.688 23.516 20.688 1 82.75 190 SER B C 1
ATOM 4113 O O . SER B 1 190 ? 16.922 24.469 19.953 1 82.75 190 SER B O 1
ATOM 4115 N N . THR B 1 191 ? 16.062 22.5 20.359 1 90.62 191 THR B N 1
ATOM 4116 C CA . THR B 1 191 ? 15.523 22.516 19 1 90.62 191 THR B CA 1
ATOM 4117 C C . THR B 1 191 ? 14.039 22.172 19 1 90.62 191 THR B C 1
ATOM 4119 O O . THR B 1 191 ? 13.57 21.422 19.859 1 90.62 191 THR B O 1
ATOM 4122 N N . THR B 1 192 ? 13.32 22.812 18.094 1 93.38 192 THR B N 1
ATOM 4123 C CA . THR B 1 192 ? 11.906 22.531 17.891 1 93.38 192 THR B CA 1
ATOM 4124 C C . THR B 1 192 ? 11.594 22.391 16.406 1 93.38 192 THR B C 1
ATOM 4126 O O . THR B 1 192 ? 12.086 23.172 15.586 1 93.38 192 THR B O 1
ATOM 4129 N N . ALA B 1 193 ? 10.883 21.344 16.094 1 95.31 193 ALA B N 1
ATOM 4130 C CA . ALA B 1 193 ? 10.383 21.188 14.727 1 95.31 193 ALA B CA 1
ATOM 4131 C C . ALA B 1 193 ? 8.891 21.484 14.648 1 95.31 193 ALA B C 1
ATOM 4133 O O . ALA B 1 193 ? 8.078 20.766 15.234 1 95.31 193 ALA B O 1
ATOM 4134 N N . TYR B 1 194 ? 8.547 22.594 13.977 1 96.88 194 TYR B N 1
ATOM 4135 C CA . TYR B 1 194 ? 7.168 22.922 13.656 1 96.88 194 TYR B CA 1
ATOM 4136 C C . TYR B 1 194 ? 6.773 22.359 12.289 1 96.88 194 TYR B C 1
ATOM 4138 O O . TYR B 1 194 ? 7.453 22.609 11.289 1 96.88 194 TYR B O 1
ATOM 4146 N N . ILE B 1 195 ? 5.703 21.609 12.266 1 98.44 195 ILE B N 1
ATOM 4147 C CA . ILE B 1 195 ? 5.273 20.969 11.023 1 98.44 195 ILE B CA 1
ATOM 4148 C C . ILE B 1 195 ? 3.82 21.328 10.727 1 98.44 195 ILE B C 1
ATOM 4150 O O . ILE B 1 195 ? 2.984 21.359 11.633 1 98.44 195 ILE B O 1
ATOM 4154 N N . VAL B 1 196 ? 3.57 21.672 9.508 1 98.75 196 VAL B N 1
ATOM 4155 C CA . VAL B 1 196 ? 2.209 21.875 9.023 1 98.75 196 VAL B CA 1
ATOM 4156 C C . VAL B 1 196 ? 1.939 20.953 7.832 1 98.75 196 VAL B C 1
ATOM 4158 O O . VAL B 1 196 ? 2.693 20.953 6.855 1 98.75 196 VAL B O 1
ATOM 4161 N N . THR B 1 197 ? 1.001 20.078 7.973 1 98.88 197 THR B N 1
ATOM 4162 C CA . THR B 1 197 ? 0.53 19.266 6.859 1 98.88 197 THR B CA 1
ATOM 4163 C C . THR B 1 197 ? -0.861 19.703 6.414 1 98.88 197 THR B C 1
ATOM 4165 O O . THR B 1 197 ? -1.763 19.859 7.238 1 98.88 197 THR B O 1
ATOM 4168 N N . GLY B 1 198 ? -0.983 19.938 5.113 1 98.69 198 GLY B N 1
ATOM 4169 C CA . GLY B 1 198 ? -2.25 20.422 4.598 1 98.69 198 GLY B CA 1
ATOM 4170 C C . GLY B 1 198 ? -2.637 19.797 3.27 1 98.69 198 GLY B C 1
ATOM 4171 O O . GLY B 1 198 ? -1.989 18.859 2.811 1 98.69 198 GLY B O 1
ATOM 4172 N N . ILE B 1 199 ? -3.82 20.297 2.834 1 98.38 199 ILE B N 1
ATOM 4173 C CA . ILE B 1 199 ? -4.367 19.719 1.604 1 98.38 199 ILE B CA 1
ATOM 4174 C C . ILE B 1 199 ? -4.836 20.844 0.685 1 98.38 199 ILE B C 1
ATOM 4176 O O . ILE B 1 199 ? -4.934 22 1.106 1 98.38 199 ILE B O 1
ATOM 4180 N N . VAL B 1 200 ? -5.004 20.516 -0.574 1 97.94 200 VAL B N 1
ATOM 4181 C CA . VAL B 1 200 ? -5.719 21.328 -1.551 1 97.94 200 VAL B CA 1
ATOM 4182 C C . VAL B 1 200 ? -7.039 20.656 -1.921 1 97.94 200 VAL B C 1
ATOM 4184 O O . VAL B 1 200 ? -7.047 19.594 -2.539 1 97.94 200 VAL B O 1
ATOM 4187 N N . PRO B 1 201 ? -8.172 21.297 -1.551 1 96.62 201 PRO B N 1
ATOM 4188 C CA . PRO B 1 201 ? -9.445 20.656 -1.899 1 96.62 201 PRO B CA 1
ATOM 4189 C C . PRO B 1 201 ? -9.664 20.562 -3.408 1 96.62 201 PRO B C 1
ATOM 4191 O O . PRO B 1 201 ? -9.375 21.516 -4.141 1 96.62 201 PRO B O 1
ATOM 4194 N N . SER B 1 202 ? -10.117 19.391 -3.803 1 95.12 202 SER B N 1
ATOM 4195 C CA . SER B 1 202 ? -10.5 19.25 -5.203 1 95.12 202 SER B CA 1
ATOM 4196 C C . SER B 1 202 ? -11.758 20.062 -5.516 1 95.12 202 SER B C 1
ATOM 4198 O O . SER B 1 202 ? -12.633 20.219 -4.664 1 95.12 202 SER B O 1
ATOM 4200 N N . ALA B 1 203 ? -11.844 20.453 -6.754 1 88.75 203 ALA B N 1
ATOM 4201 C CA . ALA B 1 203 ? -13.016 21.203 -7.188 1 88.75 203 ALA B CA 1
ATOM 4202 C C . ALA B 1 203 ? -14.172 20.281 -7.531 1 88.75 203 ALA B C 1
ATOM 4204 O O . ALA B 1 203 ? -15.336 20.672 -7.504 1 88.75 203 ALA B O 1
ATOM 4205 N N . THR B 1 204 ? -13.82 18.969 -7.762 1 89.44 204 THR B N 1
ATOM 4206 C CA . THR B 1 204 ? -14.859 18.188 -8.414 1 89.44 204 THR B CA 1
ATOM 4207 C C . THR B 1 204 ? -15.047 16.844 -7.703 1 89.44 204 THR B C 1
ATOM 4209 O O . THR B 1 204 ? -16.078 16.188 -7.859 1 89.44 204 THR B O 1
AT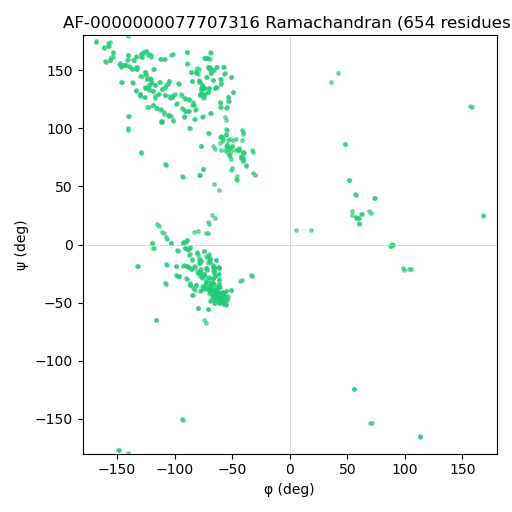OM 4212 N N . GLU B 1 205 ? -14.102 16.5 -6.977 1 93.81 205 GLU B N 1
ATOM 4213 C CA . GLU B 1 205 ? -14.172 15.133 -6.465 1 93.81 205 GLU B CA 1
ATOM 4214 C C . GLU B 1 205 ? -14.633 15.117 -5.008 1 93.81 205 GLU B C 1
ATOM 4216 O O . GLU B 1 205 ? -14.039 15.781 -4.156 1 93.81 205 GLU B O 1
ATOM 4221 N N . ARG B 1 206 ? -15.695 14.32 -4.727 1 95 206 ARG B N 1
ATOM 4222 C CA . ARG B 1 206 ? -16.25 14.156 -3.385 1 95 206 ARG B CA 1
ATOM 4223 C C . ARG B 1 206 ? -16.656 12.711 -3.133 1 95 206 ARG B C 1
ATOM 4225 O O . ARG B 1 206 ? -16.859 11.945 -4.074 1 95 206 ARG B O 1
ATOM 4232 N N . ILE B 1 207 ? -16.75 12.398 -1.934 1 94.62 207 ILE B N 1
ATOM 4233 C CA . ILE B 1 207 ? -17.188 11.062 -1.546 1 94.62 207 ILE B CA 1
ATOM 4234 C C . ILE B 1 207 ? -18.312 11.164 -0.518 1 94.62 207 ILE B C 1
ATOM 4236 O O . ILE B 1 207 ? -18.438 12.172 0.179 1 94.62 207 ILE B O 1
ATOM 4240 N N . PRO B 1 208 ? -19.109 10.109 -0.24 1 91.75 208 PRO B N 1
ATOM 4241 C CA . PRO B 1 208 ? -19.234 8.938 -1.106 1 91.75 208 PRO B CA 1
ATOM 4242 C C . PRO B 1 208 ? -19.688 9.289 -2.518 1 91.75 208 PRO B C 1
ATOM 4244 O O . PRO B 1 208 ? -20.359 10.305 -2.713 1 91.75 208 PRO B O 1
ATOM 4247 N N . ARG B 1 209 ? -19.25 8.398 -3.375 1 82.38 209 ARG B N 1
ATOM 4248 C CA . ARG B 1 209 ? -19.672 8.625 -4.75 1 82.38 209 ARG B CA 1
ATOM 4249 C C . ARG B 1 209 ? -21.156 8.305 -4.914 1 82.38 209 ARG B C 1
ATOM 4251 O O . ARG B 1 209 ? -21.75 7.602 -4.094 1 82.38 209 ARG B O 1
ATOM 4258 N N . ARG B 1 210 ? -21.75 8.859 -6.012 1 71.88 210 ARG B N 1
ATOM 4259 C CA . ARG B 1 210 ? -23.156 8.641 -6.297 1 71.88 210 ARG B CA 1
ATOM 4260 C C . ARG B 1 210 ? -23.453 7.152 -6.48 1 71.88 210 ARG B C 1
ATOM 4262 O O . ARG B 1 210 ? -22.641 6.422 -7.055 1 71.88 210 ARG B O 1
ATOM 4269 N N . GLY B 1 211 ? -24.594 6.672 -6.012 1 61.12 211 GLY B N 1
ATOM 4270 C CA . GLY B 1 211 ? -25.047 5.297 -6.164 1 61.12 211 GLY B CA 1
ATOM 4271 C C . GLY B 1 211 ? -24.781 4.449 -4.934 1 61.12 211 GLY B C 1
ATOM 4272 O O . GLY B 1 211 ? -25.266 3.312 -4.848 1 61.12 211 GLY B O 1
ATOM 4273 N N . THR B 1 212 ? -23.891 4.934 -4.199 1 55.41 212 THR B N 1
ATOM 4274 C CA . THR B 1 212 ? -23.719 4.195 -2.951 1 55.41 212 THR B CA 1
ATOM 4275 C C . THR B 1 212 ? -24.797 4.598 -1.941 1 55.41 212 THR B C 1
ATOM 4277 O O . THR B 1 212 ? -25.5 5.598 -2.135 1 55.41 212 THR B O 1
ATOM 4280 N N . SER B 1 213 ? -25.188 3.686 -1.006 1 52.19 213 SER B N 1
ATOM 4281 C CA . SER B 1 213 ? -26.25 3.906 -0.02 1 52.19 213 SER B CA 1
ATOM 4282 C C . SER B 1 213 ? -25.984 5.164 0.799 1 52.19 213 SER B C 1
ATOM 4284 O O . SER B 1 213 ? -24.844 5.406 1.229 1 52.19 213 SER B O 1
ATOM 4286 N N . GLY B 1 214 ? -26.906 6.156 0.688 1 60.28 214 GLY B N 1
ATOM 4287 C CA . GLY B 1 214 ? -26.938 7.305 1.581 1 60.28 214 GLY B CA 1
ATOM 4288 C C . GLY B 1 214 ? -26.594 8.609 0.883 1 60.28 214 GLY B C 1
ATOM 4289 O O . GLY B 1 214 ? -26.656 8.695 -0.345 1 60.28 214 GLY B O 1
ATOM 4290 N N . ASP B 1 215 ? -26.281 9.742 1.579 1 77.88 215 ASP B N 1
ATOM 4291 C CA . ASP B 1 215 ? -25.953 11.07 1.067 1 77.88 215 ASP B CA 1
ATOM 4292 C C . ASP B 1 215 ? -24.609 11.062 0.339 1 77.88 215 ASP B C 1
ATOM 4294 O O . ASP B 1 215 ? -23.594 10.664 0.908 1 77.88 215 ASP B O 1
ATOM 4298 N N . SER B 1 216 ? -24.625 11.281 -0.969 1 85.94 216 SER B N 1
ATOM 4299 C CA . SER B 1 216 ? -23.422 11.258 -1.796 1 85.94 216 SER B CA 1
ATOM 4300 C C . SER B 1 216 ? -22.734 12.617 -1.794 1 85.94 216 SER B C 1
ATOM 4302 O O . SER B 1 216 ? -23.359 13.641 -1.512 1 85.94 216 SER B O 1
ATOM 4304 N N . GLY B 1 217 ? -21.438 12.547 -1.91 1 92.62 217 GLY B N 1
ATOM 4305 C CA . GLY B 1 217 ? -20.656 13.742 -2.15 1 92.62 217 GLY B CA 1
ATOM 4306 C C . GLY B 1 217 ? -20.531 14.633 -0.931 1 92.62 217 GLY B C 1
ATOM 4307 O O . GLY B 1 217 ? -20.641 15.859 -1.039 1 92.62 217 GLY B O 1
ATOM 4308 N N . ARG B 1 218 ? -20.359 14.062 0.204 1 95.44 218 ARG B N 1
ATOM 4309 C CA . ARG B 1 218 ? -20.359 14.82 1.451 1 95.44 218 ARG B CA 1
ATOM 4310 C C . ARG B 1 218 ? -18.969 15.359 1.765 1 95.44 218 ARG B C 1
ATOM 4312 O O . ARG B 1 218 ? -18.828 16.453 2.301 1 95.44 218 ARG B O 1
ATOM 4319 N N . VAL B 1 219 ? -18 14.625 1.423 1 97.69 219 VAL B N 1
ATOM 4320 C CA . VAL B 1 219 ? -16.625 14.938 1.826 1 97.69 219 VAL B CA 1
ATOM 4321 C C . VAL B 1 219 ? -15.773 15.219 0.591 1 97.69 219 VAL B C 1
ATOM 4323 O O . VAL B 1 219 ? -15.719 14.406 -0.332 1 97.69 219 VAL B O 1
ATOM 4326 N N . THR B 1 220 ? -15.117 16.344 0.554 1 97.31 220 THR B N 1
ATOM 4327 C CA . THR B 1 220 ? -14.266 16.703 -0.573 1 97.31 220 THR B CA 1
ATOM 4328 C C . THR B 1 220 ? -12.977 15.891 -0.568 1 97.31 220 THR B C 1
ATOM 4330 O O . THR B 1 220 ? -12.359 15.703 0.483 1 97.31 220 THR B O 1
ATOM 4333 N N . VAL B 1 221 ? -12.586 15.367 -1.729 1 98.25 221 VAL B N 1
ATOM 4334 C CA . VAL B 1 221 ? -11.305 14.688 -1.898 1 98.25 221 VAL B CA 1
ATOM 4335 C C . VAL B 1 221 ? -10.227 15.711 -2.264 1 98.25 221 VAL B C 1
ATOM 4337 O O . VAL B 1 221 ? -10.391 16.469 -3.219 1 98.25 221 VAL B O 1
ATOM 4340 N N . PRO B 1 222 ? -9.172 15.75 -1.493 1 98.38 222 PRO B N 1
ATOM 4341 C CA . PRO B 1 222 ? -8.117 16.703 -1.864 1 98.38 222 PRO B CA 1
ATOM 4342 C C . PRO B 1 222 ? -7.406 16.312 -3.158 1 98.38 222 PRO B C 1
ATOM 4344 O O . PRO B 1 222 ? -7.215 15.125 -3.432 1 98.38 222 PRO B O 1
ATOM 4347 N N . SER B 1 223 ? -6.98 17.297 -3.912 1 97.94 223 SER B N 1
ATOM 4348 C CA . SER B 1 223 ? -6.16 17.062 -5.094 1 97.94 223 SER B CA 1
ATOM 4349 C C . SER B 1 223 ? -4.695 16.859 -4.719 1 97.94 223 SER B C 1
ATOM 4351 O O . SER B 1 223 ? -3.973 16.125 -5.395 1 97.94 223 SER B O 1
ATOM 4353 N N . HIS B 1 224 ? -4.246 17.578 -3.68 1 98.44 224 HIS B N 1
ATOM 4354 C CA . HIS B 1 224 ? -2.865 17.516 -3.215 1 98.44 224 HIS B CA 1
ATOM 4355 C C . HIS B 1 224 ? -2.797 17.453 -1.693 1 98.44 224 HIS B C 1
ATOM 4357 O O . HIS B 1 224 ? -3.697 17.938 -1.006 1 98.44 224 HIS B O 1
ATOM 4363 N N . ILE B 1 225 ? -1.779 16.844 -1.198 1 98.75 225 ILE B N 1
ATOM 4364 C CA . ILE B 1 225 ? -1.367 16.891 0.201 1 98.75 225 ILE B CA 1
ATOM 4365 C C . ILE B 1 225 ? 0.049 17.453 0.303 1 98.75 225 ILE B C 1
ATOM 4367 O O . ILE B 1 225 ? 0.902 17.156 -0.539 1 98.75 225 ILE B O 1
ATOM 4371 N N . TRP B 1 226 ? 0.282 18.281 1.282 1 98.69 226 TRP B N 1
ATOM 4372 C CA . TRP B 1 226 ? 1.599 18.891 1.435 1 98.69 226 TRP B CA 1
ATOM 4373 C C . TRP B 1 226 ? 2.008 18.938 2.902 1 98.69 226 TRP B C 1
ATOM 4375 O O . TRP B 1 226 ? 1.153 18.922 3.793 1 98.69 226 TRP B O 1
ATOM 4385 N N . THR B 1 227 ? 3.305 18.938 3.17 1 98.69 227 THR B N 1
ATOM 4386 C CA . THR B 1 227 ? 3.902 19.125 4.488 1 98.69 227 THR B CA 1
ATOM 4387 C C . THR B 1 227 ? 5 20.188 4.434 1 98.69 227 THR B C 1
ATOM 4389 O O . THR B 1 227 ? 5.816 20.203 3.508 1 98.69 227 THR B O 1
ATOM 4392 N N . ALA B 1 228 ? 4.957 21.125 5.289 1 97.88 228 ALA B N 1
ATOM 4393 C CA . ALA B 1 228 ? 6.016 22.109 5.52 1 97.88 228 ALA B CA 1
ATOM 4394 C C . ALA B 1 228 ? 6.645 21.922 6.898 1 97.88 228 ALA B C 1
ATOM 4396 O O . ALA B 1 228 ? 5.941 21.672 7.879 1 97.88 228 ALA B O 1
ATOM 4397 N N . VAL B 1 229 ? 7.969 22.062 6.941 1 96.88 229 VAL B N 1
ATOM 4398 C CA . VAL B 1 229 ? 8.719 21.844 8.172 1 96.88 229 VAL B CA 1
ATOM 4399 C C . VAL B 1 229 ? 9.578 23.062 8.492 1 96.88 229 VAL B C 1
ATOM 4401 O O . VAL B 1 229 ? 10.297 23.562 7.621 1 96.88 229 VAL B O 1
ATOM 4404 N N . CYS B 1 230 ? 9.453 23.562 9.633 1 95.75 230 CYS B N 1
ATOM 4405 C CA . CYS B 1 230 ? 10.344 24.578 10.195 1 95.75 230 CYS B CA 1
ATOM 4406 C C . CYS B 1 230 ? 11.156 24.016 11.352 1 95.75 230 CYS B C 1
ATOM 4408 O O . CYS B 1 230 ? 10.609 23.734 12.422 1 95.75 230 CYS B O 1
ATOM 4410 N N . TYR B 1 231 ? 12.391 23.766 11.133 1 93.56 231 TYR B N 1
ATOM 4411 C CA . TYR B 1 231 ? 13.32 23.359 12.18 1 93.56 231 TYR B CA 1
ATOM 4412 C C . TYR B 1 231 ? 14.008 24.562 12.812 1 93.56 231 TYR B C 1
ATOM 4414 O O . TYR B 1 231 ? 14.82 25.234 12.164 1 93.56 231 TYR B O 1
ATOM 4422 N N . LYS B 1 232 ? 13.719 24.766 14.062 1 92.31 232 LYS B N 1
ATOM 4423 C CA . LYS B 1 232 ? 14.234 25.938 14.773 1 92.31 232 LYS B CA 1
ATOM 4424 C C . LYS B 1 232 ? 15.242 25.516 15.844 1 92.31 232 LYS B C 1
ATOM 4426 O O . LYS B 1 232 ? 14.906 24.766 16.766 1 92.31 232 LYS B O 1
ATOM 4431 N N . HIS B 1 233 ? 16.438 25.969 15.641 1 89.19 233 HIS B N 1
ATOM 4432 C CA . HIS B 1 233 ? 17.422 25.906 16.719 1 89.19 233 HIS B CA 1
ATOM 4433 C C . HIS B 1 233 ? 17.312 27.109 17.656 1 89.19 233 HIS B C 1
ATOM 4435 O O . HIS B 1 233 ? 17.516 28.25 17.234 1 89.19 233 HIS B O 1
ATOM 4441 N N . ASN B 1 234 ? 17.062 26.906 18.844 1 85.62 234 ASN B N 1
ATOM 4442 C CA . ASN B 1 234 ? 16.688 27.984 19.766 1 85.62 234 ASN B CA 1
ATOM 4443 C C . ASN B 1 234 ? 17.891 28.859 20.125 1 85.62 234 ASN B C 1
ATOM 4445 O O . ASN B 1 234 ? 17.719 30.031 20.453 1 85.62 234 ASN B O 1
ATOM 4449 N N . SER B 1 235 ? 19.031 28.359 20.078 1 85.75 235 SER B N 1
ATOM 4450 C CA . SER B 1 235 ? 20.188 29.125 20.516 1 85.75 235 SER B CA 1
ATOM 4451 C C . SER B 1 235 ? 21.031 29.578 19.328 1 85.75 235 SER B C 1
ATOM 4453 O O . SER B 1 235 ? 21.922 30.422 19.469 1 85.75 235 SER B O 1
ATOM 4455 N N . ASP B 1 236 ? 20.891 29 18.125 1 87.44 236 ASP B N 1
ATOM 4456 C CA . ASP B 1 236 ? 21.703 29.297 16.953 1 87.44 236 ASP B CA 1
ATOM 4457 C C . ASP B 1 236 ? 20.859 29.312 15.688 1 87.44 236 ASP B C 1
ATOM 4459 O O . ASP B 1 236 ? 20.656 28.266 15.062 1 87.44 236 ASP B O 1
ATOM 4463 N N . ASP B 1 237 ? 20.5 30.406 15.234 1 87.06 237 ASP B N 1
ATOM 4464 C CA . ASP B 1 237 ? 19.609 30.547 14.086 1 87.06 237 ASP B CA 1
ATOM 4465 C C . ASP B 1 237 ? 20.266 30.031 12.812 1 87.06 237 ASP B C 1
ATOM 4467 O O . ASP B 1 237 ? 19.578 29.672 11.852 1 87.06 237 ASP B O 1
ATOM 4471 N N . THR B 1 238 ? 21.516 29.969 12.766 1 85.44 238 THR B N 1
ATOM 4472 C CA . THR B 1 238 ? 22.219 29.531 11.57 1 85.44 238 THR B CA 1
ATOM 4473 C C . THR B 1 238 ? 22.016 28.031 11.344 1 85.44 238 THR B C 1
ATOM 4475 O O . THR B 1 238 ? 22.281 27.531 10.25 1 85.44 238 THR B O 1
ATOM 4478 N N . LYS B 1 239 ? 21.562 27.391 12.383 1 86.38 239 LYS B N 1
ATOM 4479 C CA . LYS B 1 239 ? 21.328 25.953 12.281 1 86.38 239 LYS B CA 1
ATOM 4480 C C . LYS B 1 239 ? 19.859 25.656 11.977 1 86.38 239 LYS B C 1
ATOM 4482 O O . LYS B 1 239 ? 19.469 24.5 11.812 1 86.38 239 LYS B O 1
ATOM 4487 N N . SER B 1 240 ? 19.047 26.703 11.969 1 91.25 240 SER B N 1
ATOM 4488 C CA . SER B 1 240 ? 17.641 26.547 11.656 1 91.25 240 SER B CA 1
ATOM 4489 C C . SER B 1 240 ? 17.406 26.484 10.148 1 91.25 240 SER B C 1
ATOM 4491 O O . SER B 1 240 ? 18.203 27.016 9.367 1 91.25 240 SER B O 1
ATOM 4493 N N . PHE B 1 241 ? 16.422 25.781 9.758 1 91.19 241 PHE B N 1
ATOM 4494 C CA . PHE B 1 241 ? 16.094 25.641 8.336 1 91.19 241 PHE B CA 1
ATOM 4495 C C . PHE B 1 241 ? 14.633 25.25 8.148 1 91.19 241 PHE B C 1
ATOM 4497 O O . PHE B 1 241 ? 13.922 25 9.117 1 91.19 241 PHE B O 1
ATOM 4504 N N . SER B 1 242 ? 14.25 25.297 6.887 1 94.75 242 SER B N 1
ATOM 4505 C CA . SER B 1 242 ? 12.898 24.859 6.531 1 94.75 242 SER B CA 1
ATOM 4506 C C . SER B 1 242 ? 12.883 24.156 5.184 1 94.75 242 SER B C 1
ATOM 4508 O O . SER B 1 242 ? 13.805 24.328 4.379 1 94.75 242 SER B O 1
ATOM 4510 N N . PHE B 1 243 ? 11.953 23.312 4.984 1 94.56 243 PHE B N 1
ATOM 4511 C CA . PHE B 1 243 ? 11.68 22.656 3.711 1 94.56 243 PHE B CA 1
ATOM 4512 C C . PHE B 1 243 ? 10.242 22.188 3.641 1 94.56 243 PHE B C 1
ATOM 4514 O O . PHE B 1 243 ? 9.484 22.328 4.602 1 94.56 243 PHE B O 1
ATOM 4521 N N . SER B 1 244 ? 9.898 21.688 2.447 1 96.44 244 SER B N 1
ATOM 4522 C CA . SER B 1 244 ? 8.547 21.188 2.264 1 96.44 244 SER B CA 1
ATOM 4523 C C . SER B 1 244 ? 8.492 20.125 1.17 1 96.44 244 SER B C 1
ATOM 4525 O O . SER B 1 244 ? 9.492 19.875 0.483 1 96.44 244 SER B O 1
ATOM 4527 N N . TYR B 1 245 ? 7.402 19.422 1.158 1 96.88 245 TYR B N 1
ATOM 4528 C CA . TYR B 1 245 ? 7.117 18.531 0.045 1 96.88 245 TYR B CA 1
ATOM 4529 C C . TYR B 1 245 ? 5.617 18.438 -0.21 1 96.88 245 TYR B C 1
ATOM 4531 O O . TYR B 1 245 ? 4.812 18.688 0.688 1 96.88 245 TYR B O 1
ATOM 4539 N N . MET B 1 246 ? 5.277 18.094 -1.411 1 98.06 246 MET B N 1
ATOM 4540 C CA . MET B 1 246 ? 3.891 18.031 -1.857 1 98.06 246 MET B CA 1
ATOM 4541 C C . MET B 1 246 ? 3.697 16.906 -2.873 1 98.06 246 MET B C 1
ATOM 4543 O O . MET B 1 246 ? 4.574 16.656 -3.701 1 98.06 246 MET B O 1
ATOM 4547 N N . GLY B 1 247 ? 2.605 16.25 -2.74 1 97.56 247 GLY B N 1
ATOM 4548 C CA . GLY B 1 247 ? 2.242 15.203 -3.688 1 97.56 247 GLY B CA 1
ATOM 4549 C C . GLY B 1 247 ? 0.804 15.297 -4.16 1 97.56 247 GLY B C 1
ATOM 4550 O O . GLY B 1 247 ? -0.052 15.828 -3.451 1 97.56 247 GLY B O 1
ATOM 4551 N N . GLU B 1 248 ? 0.583 14.766 -5.426 1 97.44 248 GLU B N 1
ATOM 4552 C CA . GLU B 1 248 ? -0.782 14.617 -5.922 1 97.44 248 GLU B CA 1
ATOM 4553 C C . GLU B 1 248 ? -1.459 13.391 -5.316 1 97.44 248 GLU B C 1
ATOM 4555 O O . GLU B 1 248 ? -0.833 12.336 -5.172 1 97.44 248 GLU B O 1
ATOM 4560 N N . ASN B 1 249 ? -2.721 13.562 -4.977 1 97.56 249 ASN B N 1
ATOM 4561 C CA . ASN B 1 249 ? -3.521 12.5 -4.375 1 97.56 249 ASN B CA 1
ATOM 4562 C C . ASN B 1 249 ? -3.943 11.461 -5.41 1 97.56 249 ASN B C 1
ATOM 4564 O O . ASN B 1 249 ? -5.137 11.289 -5.676 1 97.56 249 ASN B O 1
ATOM 4568 N N . LYS B 1 250 ? -2.971 10.773 -5.945 1 95.69 250 LYS B N 1
ATOM 4569 C CA . LYS B 1 250 ? -3.148 9.758 -6.98 1 95.69 250 LYS B CA 1
ATOM 4570 C C . LYS B 1 250 ? -2.225 8.562 -6.75 1 95.69 250 LYS B C 1
ATOM 4572 O O . LYS B 1 250 ? -1.283 8.648 -5.957 1 95.69 250 LYS B O 1
ATOM 4577 N N . PRO B 1 251 ? -2.518 7.461 -7.398 1 94.5 251 PRO B N 1
ATOM 4578 C CA . PRO B 1 251 ? -1.737 6.25 -7.145 1 94.5 251 PRO B CA 1
ATOM 4579 C C . PRO B 1 251 ? -0.289 6.371 -7.609 1 94.5 251 PRO B C 1
ATOM 4581 O O . PRO B 1 251 ? 0.607 5.758 -7.023 1 94.5 251 PRO B O 1
ATOM 4584 N N . GLU B 1 252 ? 0.003 7.105 -8.578 1 90.81 252 GLU B N 1
ATOM 4585 C CA . GLU B 1 252 ? 1.343 7.207 -9.148 1 90.81 252 GLU B CA 1
ATOM 4586 C C . GLU B 1 252 ? 2.281 7.973 -8.219 1 90.81 252 GLU B C 1
ATOM 4588 O O . GLU B 1 252 ? 1.869 8.938 -7.57 1 90.81 252 GLU B O 1
ATOM 4593 N N . PRO B 1 253 ? 3.516 7.5 -8.242 1 87.25 253 PRO B N 1
ATOM 4594 C CA . PRO B 1 253 ? 4.477 8.297 -7.469 1 87.25 253 PRO B CA 1
ATOM 4595 C C . PRO B 1 253 ? 4.652 9.703 -8.023 1 87.25 253 PRO B C 1
ATOM 4597 O O . PRO B 1 253 ? 4.41 9.945 -9.203 1 87.25 253 PRO B O 1
ATOM 4600 N N . GLY B 1 254 ? 5.035 10.68 -7.086 1 89.69 254 GLY B N 1
ATOM 4601 C CA . GLY B 1 254 ? 5.242 12.016 -7.617 1 89.69 254 GLY B CA 1
ATOM 4602 C C . GLY B 1 254 ? 5.359 13.078 -6.539 1 89.69 254 GLY B C 1
ATOM 4603 O O . GLY B 1 254 ? 5.023 14.242 -6.766 1 89.69 254 GLY B O 1
ATOM 4604 N N . ILE B 1 255 ? 5.758 12.727 -5.363 1 95.88 255 ILE B N 1
ATOM 4605 C CA . ILE B 1 255 ? 5.965 13.711 -4.305 1 95.88 255 ILE B CA 1
ATOM 4606 C C . ILE B 1 255 ? 7.273 14.461 -4.551 1 95.88 255 ILE B C 1
ATOM 4608 O O . ILE B 1 255 ? 8.281 13.859 -4.91 1 95.88 255 ILE B O 1
ATOM 4612 N N . ARG B 1 256 ? 7.23 15.766 -4.363 1 93.81 256 ARG B N 1
ATOM 4613 C CA . ARG B 1 256 ? 8.391 16.594 -4.688 1 93.81 256 ARG B CA 1
ATOM 4614 C C . ARG B 1 256 ? 8.836 17.406 -3.479 1 93.81 256 ARG B C 1
ATOM 4616 O O . ARG B 1 256 ? 8.008 17.953 -2.746 1 93.81 256 ARG B O 1
ATOM 4623 N N . LEU B 1 257 ? 10.109 17.359 -3.334 1 94.25 257 LEU B N 1
ATOM 4624 C CA . LEU B 1 257 ? 10.75 18.219 -2.338 1 94.25 257 LEU B CA 1
ATOM 4625 C C . LEU B 1 257 ? 10.898 19.641 -2.857 1 94.25 257 LEU B C 1
ATOM 4627 O O . LEU B 1 257 ? 11.234 19.844 -4.027 1 94.25 257 LEU B O 1
ATOM 4631 N N . MET B 1 258 ? 10.688 20.656 -1.986 1 93.38 258 MET B N 1
ATOM 4632 C CA . MET B 1 258 ? 10.828 22.047 -2.406 1 93.38 258 MET B CA 1
ATOM 4633 C C . MET B 1 258 ? 11.008 22.969 -1.201 1 93.38 258 MET B C 1
ATOM 4635 O O . MET B 1 258 ? 10.875 22.531 -0.057 1 93.38 258 MET B O 1
ATOM 4639 N N . SER B 1 259 ? 11.352 24.172 -1.477 1 93.69 259 SER B N 1
ATOM 4640 C CA . SER B 1 259 ? 11.43 25.156 -0.406 1 93.69 259 SER B CA 1
ATOM 4641 C C . SER B 1 259 ? 10.039 25.578 0.063 1 93.69 259 SER B C 1
ATOM 4643 O O . SER B 1 259 ? 9.055 25.375 -0.649 1 93.69 259 SER B O 1
ATOM 4645 N N . VAL B 1 260 ? 9.992 26.125 1.253 1 95.69 260 VAL B N 1
ATOM 4646 C CA . VAL B 1 260 ? 8.711 26.594 1.773 1 95.69 260 VAL B CA 1
ATOM 4647 C C . VAL B 1 260 ? 8.172 27.719 0.898 1 95.69 260 VAL B C 1
ATOM 4649 O O . VAL B 1 260 ? 6.973 27.781 0.624 1 95.69 260 VAL B O 1
ATOM 4652 N N . SER B 1 261 ? 9.047 28.578 0.421 1 94.12 261 SER B N 1
ATOM 4653 C CA . SER B 1 261 ? 8.625 29.672 -0.455 1 94.12 261 SER B CA 1
ATOM 4654 C C . SER B 1 261 ? 8.039 29.125 -1.757 1 94.12 261 SER B C 1
ATOM 4656 O O . SER B 1 261 ? 7.023 29.641 -2.24 1 94.12 261 SER B O 1
ATOM 4658 N N . ASP B 1 262 ? 8.688 28.141 -2.316 1 94.25 262 ASP B N 1
ATOM 4659 C CA . ASP B 1 262 ? 8.164 27.516 -3.527 1 94.25 262 ASP B CA 1
ATOM 4660 C C . ASP B 1 262 ? 6.805 26.859 -3.268 1 94.25 262 ASP B C 1
ATOM 4662 O O . ASP B 1 262 ? 5.914 26.922 -4.121 1 94.25 262 ASP B O 1
ATOM 4666 N N . LEU B 1 263 ? 6.664 26.219 -2.145 1 96.5 263 LEU B N 1
ATOM 4667 C CA . LEU B 1 263 ? 5.375 25.641 -1.783 1 96.5 263 LEU B CA 1
ATOM 4668 C C . LEU B 1 263 ? 4.297 26.703 -1.715 1 96.5 263 LEU B C 1
ATOM 4670 O O . LEU B 1 263 ? 3.209 26.547 -2.27 1 96.5 263 LEU B O 1
ATOM 4674 N N . ASN B 1 264 ? 4.598 27.828 -1.051 1 96.12 264 ASN B N 1
ATOM 4675 C CA . ASN B 1 264 ? 3.652 28.938 -0.975 1 96.12 264 ASN B CA 1
ATOM 4676 C C . ASN B 1 264 ? 3.199 29.391 -2.363 1 96.12 264 ASN B C 1
ATOM 4678 O O . ASN B 1 264 ? 2.006 29.578 -2.596 1 96.12 264 ASN B O 1
ATOM 4682 N N . ASN B 1 265 ? 4.133 29.484 -3.195 1 95.25 265 ASN B N 1
ATOM 4683 C CA . ASN B 1 265 ? 3.832 29.938 -4.555 1 95.25 265 ASN B CA 1
ATOM 4684 C C . ASN B 1 265 ? 2.957 28.922 -5.293 1 95.25 265 ASN B C 1
ATOM 4686 O O . ASN B 1 265 ? 2.01 29.297 -5.984 1 95.25 265 ASN B O 1
ATOM 4690 N N . GLN B 1 266 ? 3.305 27.703 -5.18 1 96.62 266 GLN B N 1
ATOM 4691 C CA . GLN B 1 266 ? 2.525 26.672 -5.855 1 96.62 266 GLN B CA 1
ATOM 4692 C C . GLN B 1 266 ? 1.11 26.594 -5.293 1 96.62 266 GLN B C 1
ATOM 4694 O O . GLN B 1 266 ? 0.143 26.438 -6.043 1 96.62 266 GLN B O 1
ATOM 4699 N N . LEU B 1 267 ? 0.986 26.672 -4.008 1 97 267 LEU B N 1
ATOM 4700 C CA . LEU B 1 267 ? -0.324 26.594 -3.369 1 97 267 LEU B CA 1
ATOM 4701 C C . LEU B 1 267 ? -1.201 27.766 -3.795 1 97 267 LEU B C 1
ATOM 4703 O O . LEU B 1 267 ? -2.416 27.625 -3.945 1 97 267 LEU B O 1
ATOM 4707 N N . LYS B 1 268 ? -0.604 28.922 -3.945 1 95 268 LYS B N 1
ATOM 4708 C CA . LYS B 1 268 ? -1.326 30.094 -4.438 1 95 268 LYS B CA 1
ATOM 4709 C C . LYS B 1 268 ? -2.076 29.766 -5.727 1 95 268 LYS B C 1
ATOM 4711 O O . LYS B 1 268 ? -3.225 30.188 -5.902 1 95 268 LYS B O 1
ATOM 4716 N N . GLY B 1 269 ? -1.449 28.984 -6.578 1 93.38 269 GLY B N 1
ATOM 4717 C CA . GLY B 1 269 ? -2.053 28.625 -7.852 1 93.38 269 GLY B CA 1
ATOM 4718 C C . GLY B 1 269 ? -3.072 27.516 -7.734 1 93.38 269 GLY B C 1
ATOM 4719 O O . GLY B 1 269 ? -3.967 27.391 -8.578 1 93.38 269 GLY B O 1
ATOM 4720 N N . LEU B 1 270 ? -2.961 26.719 -6.746 1 94.31 270 LEU B N 1
ATOM 4721 C CA . LEU B 1 270 ? -3.814 25.547 -6.609 1 94.31 270 LEU B CA 1
ATOM 4722 C C . LEU B 1 270 ? -5.082 25.891 -5.832 1 94.31 270 LEU B C 1
ATOM 4724 O O . LEU B 1 270 ? -6.121 25.25 -6.02 1 94.31 270 LEU B O 1
ATOM 4728 N N . TYR B 1 271 ? -4.984 26.859 -4.969 1 91.31 271 TYR B N 1
ATOM 4729 C CA . TYR B 1 271 ? -6.152 27.25 -4.195 1 91.31 271 TYR B CA 1
ATOM 4730 C C . TYR B 1 271 ? -7.055 28.172 -5.004 1 91.31 271 TYR B C 1
ATOM 4732 O O . TYR B 1 271 ? -6.57 28.984 -5.801 1 91.31 271 TYR B O 1
ATOM 4740 N N . SER B 1 272 ? -8.305 28.031 -4.723 1 82.69 272 SER B N 1
ATOM 4741 C CA . SER B 1 272 ? -9.258 28.922 -5.387 1 82.69 272 SER B CA 1
ATOM 4742 C C . SER B 1 272 ? -9.055 30.375 -4.965 1 82.69 272 SER B C 1
ATOM 4744 O O . SER B 1 272 ? -8.844 30.656 -3.783 1 82.69 272 SER B O 1
ATOM 4746 N N . GLY B 1 273 ? -9.055 31.297 -5.891 1 81.69 273 GLY B N 1
ATOM 4747 C CA . GLY B 1 273 ? -9.008 32.719 -5.621 1 81.69 273 GLY B CA 1
ATOM 4748 C C . GLY B 1 273 ? -7.594 33.281 -5.516 1 81.69 273 GLY B C 1
ATOM 4749 O O . GLY B 1 273 ? -7.398 34.469 -5.258 1 81.69 273 GLY B O 1
ATOM 4750 N N . ASN B 1 274 ? -6.621 32.469 -5.676 1 81.94 274 ASN B N 1
ATOM 4751 C CA . ASN B 1 274 ? -5.215 32.844 -5.664 1 81.94 274 ASN B CA 1
ATOM 4752 C C . ASN B 1 274 ? -4.859 33.656 -4.418 1 81.94 274 ASN B C 1
ATOM 4754 O O . ASN B 1 274 ? -4.293 34.75 -4.52 1 81.94 274 ASN B O 1
ATOM 4758 N N . PRO B 1 275 ? -5.129 33.125 -3.266 1 86.94 275 PRO B N 1
ATOM 4759 C CA . PRO B 1 275 ? -4.859 33.844 -2.027 1 86.94 275 PRO B CA 1
ATOM 4760 C C . PRO B 1 275 ? -3.367 34 -1.738 1 86.94 275 PRO B C 1
ATOM 4762 O O . PRO B 1 275 ? -2.551 33.281 -2.324 1 86.94 275 PRO B O 1
ATOM 4765 N N . LYS B 1 276 ? -3.064 34.938 -0.927 1 89.44 276 LYS B N 1
ATOM 4766 C CA . LYS B 1 276 ? -1.699 35.031 -0.416 1 89.44 276 LYS B CA 1
ATOM 4767 C C . LYS B 1 276 ? -1.441 33.969 0.642 1 89.44 276 LYS B C 1
ATOM 4769 O O . LYS B 1 276 ? -2.008 34.031 1.735 1 89.44 276 LYS B O 1
ATOM 4774 N N . ILE B 1 277 ? -0.618 33.031 0.282 1 93.69 277 ILE B N 1
ATOM 4775 C CA . ILE B 1 277 ? -0.322 31.922 1.158 1 93.69 277 ILE B CA 1
ATOM 4776 C C . ILE B 1 277 ? 0.943 32.219 1.963 1 93.69 277 ILE B C 1
ATOM 4778 O O . ILE B 1 277 ? 1.95 32.656 1.408 1 93.69 277 ILE B O 1
ATOM 4782 N N . LYS B 1 278 ? 0.9 32.062 3.215 1 95.44 278 LYS B N 1
ATOM 4783 C CA . LYS B 1 278 ? 2.051 32.062 4.113 1 95.44 278 LYS B CA 1
ATOM 4784 C C . LYS B 1 278 ? 1.911 31.016 5.199 1 95.44 278 LYS B C 1
ATOM 4786 O O . LYS B 1 278 ? 1.124 31.172 6.137 1 95.44 278 LYS B O 1
ATOM 4791 N N . ILE B 1 279 ? 2.768 29.984 5.082 1 96.88 279 ILE B N 1
ATOM 4792 C CA . ILE B 1 279 ? 2.656 28.875 6.016 1 96.88 279 ILE B CA 1
ATOM 4793 C C . ILE B 1 279 ? 3.408 29.188 7.305 1 96.88 279 ILE B C 1
ATOM 4795 O O . ILE B 1 279 ? 2.918 28.922 8.398 1 96.88 279 ILE B O 1
ATOM 4799 N N . PHE B 1 280 ? 4.602 29.75 7.156 1 96.69 280 PHE B N 1
ATOM 4800 C CA . PHE B 1 280 ? 5.426 30.172 8.281 1 96.69 280 PHE B CA 1
ATOM 4801 C C . PHE B 1 280 ? 5.793 31.641 8.164 1 96.69 280 PHE B C 1
ATOM 4803 O O . PHE B 1 280 ? 6.078 32.125 7.066 1 96.69 280 PHE B O 1
ATOM 4810 N N . LYS B 1 281 ? 5.805 32.281 9.367 1 91.88 281 LYS B N 1
ATOM 4811 C CA . LYS B 1 281 ? 6.352 33.625 9.375 1 91.88 281 LYS B CA 1
ATOM 4812 C C . LYS B 1 281 ? 7.75 33.656 8.766 1 91.88 281 LYS B C 1
ATOM 4814 O O . LYS B 1 281 ? 8.602 32.844 9.102 1 91.88 281 LYS B O 1
ATOM 4819 N N . ASP B 1 282 ? 7.984 34.5 7.793 1 86.81 282 ASP B N 1
ATOM 4820 C CA . ASP B 1 282 ? 9.258 34.719 7.109 1 86.81 282 ASP B CA 1
ATOM 4821 C C . ASP B 1 282 ? 9.773 33.406 6.496 1 86.81 282 ASP B C 1
ATOM 4823 O O . ASP B 1 282 ? 10.977 33.188 6.453 1 86.81 282 ASP B O 1
ATOM 4827 N N . ASP B 1 283 ? 8.914 32.469 6.23 1 87.44 283 ASP B N 1
ATOM 4828 C CA . ASP B 1 283 ? 9.219 31.156 5.621 1 87.44 283 ASP B CA 1
ATOM 4829 C C . ASP B 1 283 ? 10.203 30.375 6.473 1 87.44 283 ASP B C 1
ATOM 4831 O O . ASP B 1 283 ? 10.859 29.453 5.98 1 87.44 283 ASP B O 1
ATOM 4835 N N . CYS B 1 284 ? 10.242 30.719 7.719 1 91.06 284 CYS B N 1
ATOM 4836 C CA . CYS B 1 284 ? 11.133 30.062 8.672 1 91.06 284 CYS B CA 1
ATOM 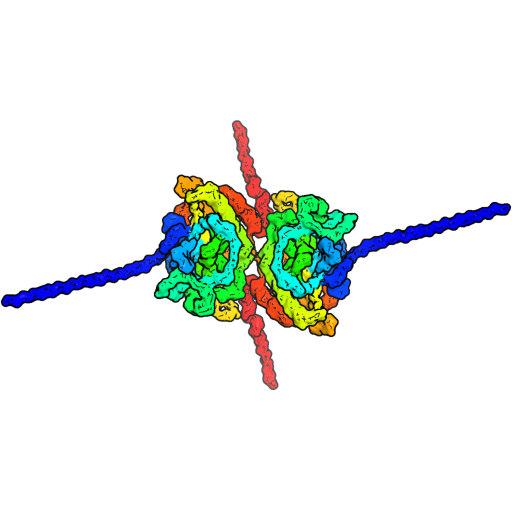4837 C C . CYS B 1 284 ? 12.547 29.969 8.117 1 91.06 284 CYS B C 1
ATOM 4839 O O . CYS B 1 284 ? 12.977 28.906 7.664 1 91.06 284 CYS B O 1
ATOM 4841 N N . PHE B 1 285 ? 13.453 30.922 8.234 1 81 285 PHE B N 1
ATOM 4842 C CA . PHE B 1 285 ? 14.852 31.016 7.848 1 81 285 PHE B CA 1
ATOM 4843 C C . PHE B 1 285 ? 15.031 30.688 6.367 1 81 285 PHE B C 1
ATOM 4845 O O . PHE B 1 285 ? 16.109 30.25 5.945 1 81 285 PHE B O 1
ATOM 4852 N N . GLY B 1 286 ? 14.148 30.891 5.512 1 67.56 286 GLY B N 1
ATOM 4853 C CA . GLY B 1 286 ? 14.141 30.859 4.055 1 67.56 286 GLY B CA 1
ATOM 4854 C C . GLY B 1 286 ? 15.031 29.781 3.477 1 67.56 286 GLY B C 1
ATOM 4855 O O . GLY B 1 286 ? 16.188 29.641 3.875 1 67.56 286 GLY B O 1
ATOM 4856 N N . ASP B 1 287 ? 14.719 28.984 2.396 1 62.25 287 ASP B N 1
ATOM 4857 C CA . ASP B 1 287 ? 15.344 28.125 1.404 1 62.25 287 ASP B CA 1
ATOM 4858 C C . ASP B 1 287 ? 16.75 27.703 1.844 1 62.25 287 ASP B C 1
ATOM 4860 O O . ASP B 1 287 ? 17.625 27.469 1.008 1 62.25 287 ASP B O 1
ATOM 4864 N N . THR B 1 288 ? 17.047 27.938 3.068 1 59.38 288 THR B N 1
ATOM 4865 C CA . THR B 1 288 ? 18.391 27.469 3.393 1 59.38 288 THR B CA 1
ATOM 4866 C C . THR B 1 288 ? 18.5 25.953 3.178 1 59.38 288 THR B C 1
ATOM 4868 O O . THR B 1 288 ? 17.672 25.188 3.672 1 59.38 288 THR B O 1
ATOM 4871 N N . LYS B 1 289 ? 18.844 25.734 1.888 1 54.62 289 LYS B N 1
ATOM 4872 C CA . LYS B 1 289 ? 19.016 24.422 1.278 1 54.62 289 LYS B CA 1
ATOM 4873 C C . LYS B 1 289 ? 19.797 23.484 2.191 1 54.62 289 LYS B C 1
ATOM 4875 O O . LYS B 1 289 ? 20.969 23.734 2.473 1 54.62 289 LYS B O 1
ATOM 4880 N N . SER B 1 290 ? 19.047 22.828 3.195 1 65.62 290 SER B N 1
ATOM 4881 C CA . SER B 1 290 ? 19.891 21.891 3.932 1 65.62 290 SER B CA 1
ATOM 4882 C C . SER B 1 290 ? 20.25 20.672 3.078 1 65.62 290 SER B C 1
ATOM 4884 O O . SER B 1 290 ? 19.359 20 2.553 1 65.62 290 SER B O 1
ATOM 4886 N N . ASP B 1 291 ? 21.469 20.719 2.426 1 76.56 291 ASP B N 1
ATOM 4887 C CA . ASP B 1 291 ? 22.047 19.562 1.748 1 76.56 291 ASP B CA 1
ATOM 4888 C C . ASP B 1 291 ? 21.688 18.266 2.463 1 76.56 291 ASP B C 1
ATOM 4890 O O . ASP B 1 291 ? 21.516 17.219 1.823 1 76.56 291 ASP B O 1
ATOM 4894 N N . GLU B 1 292 ? 21.453 18.438 3.717 1 83.5 292 GLU B N 1
ATOM 4895 C CA . GLU B 1 292 ? 21.125 17.25 4.504 1 83.5 292 GLU B CA 1
ATOM 4896 C C . GLU B 1 292 ? 19.734 16.719 4.168 1 83.5 292 GLU B C 1
ATOM 4898 O O . GLU B 1 292 ? 19.516 15.516 4.09 1 83.5 292 GLU B O 1
ATOM 4903 N N . VAL B 1 293 ? 18.844 17.703 3.955 1 87.5 293 VAL B N 1
ATOM 4904 C CA . VAL B 1 293 ? 17.484 17.328 3.615 1 87.5 293 VAL B CA 1
ATOM 4905 C C . VAL B 1 293 ? 17.453 16.625 2.258 1 87.5 293 VAL B C 1
ATOM 4907 O O . VAL B 1 293 ? 16.828 15.578 2.104 1 87.5 293 VAL B O 1
ATOM 4910 N N . LYS B 1 294 ? 18.172 17.172 1.333 1 85.75 294 LYS B N 1
ATOM 4911 C CA . LYS B 1 294 ? 18.219 16.609 -0.01 1 85.75 294 LYS B CA 1
ATOM 4912 C C . LYS B 1 294 ? 18.781 15.188 0.019 1 85.75 294 LYS B C 1
ATOM 4914 O O . LYS B 1 294 ? 18.266 14.297 -0.653 1 85.75 294 LYS B O 1
ATOM 4919 N N . THR B 1 295 ? 19.781 15.016 0.781 1 85.12 295 THR B N 1
ATOM 4920 C CA . THR B 1 295 ? 20.422 13.703 0.878 1 85.12 295 THR B CA 1
ATOM 4921 C C . THR B 1 295 ? 19.453 12.688 1.477 1 85.12 295 THR B C 1
ATOM 4923 O O . THR B 1 295 ? 19.359 11.555 0.985 1 85.12 295 THR B O 1
ATOM 4926 N N . LYS B 1 296 ? 18.703 13.102 2.477 1 84.56 296 LYS B N 1
ATOM 4927 C CA . LYS B 1 296 ? 17.781 12.203 3.164 1 84.56 296 LYS B CA 1
ATOM 4928 C C . LYS B 1 296 ? 16.641 11.789 2.25 1 84.56 296 LYS B C 1
ATOM 4930 O O . LYS B 1 296 ? 16.188 10.641 2.283 1 84.56 296 LYS B O 1
ATOM 4935 N N . PHE B 1 297 ? 16.234 12.695 1.427 1 88 297 PHE B N 1
ATOM 4936 C CA . PHE B 1 297 ? 15.016 12.445 0.661 1 88 297 PHE B CA 1
ATOM 4937 C C . PHE B 1 297 ? 15.352 12.07 -0.778 1 88 297 PHE B C 1
ATOM 4939 O O . PHE B 1 297 ? 14.453 11.789 -1.574 1 88 297 PHE B O 1
ATOM 4946 N N . GLN B 1 298 ? 16.578 12.016 -1.062 1 82.62 298 GLN B N 1
ATOM 4947 C CA . GLN B 1 298 ? 17.016 11.75 -2.426 1 82.62 298 GLN B CA 1
ATOM 4948 C C . GLN B 1 298 ? 16.516 10.398 -2.922 1 82.62 298 GLN B C 1
ATOM 4950 O O . GLN B 1 298 ? 16.047 10.281 -4.059 1 82.62 298 GLN B O 1
ATOM 4955 N N . LYS B 1 299 ? 16.703 9.445 -2.082 1 79.25 299 LYS B N 1
ATOM 4956 C CA . LYS B 1 299 ? 16.297 8.102 -2.477 1 79.25 299 LYS B CA 1
ATOM 4957 C C . LYS B 1 299 ? 14.805 8.062 -2.801 1 79.25 299 LYS B C 1
ATOM 4959 O O . LYS B 1 299 ? 14.391 7.422 -3.771 1 79.25 299 LYS B O 1
ATOM 4964 N N . LEU B 1 300 ? 14.023 8.703 -2.061 1 84.56 300 LEU B N 1
ATOM 4965 C CA . LEU B 1 300 ? 12.586 8.734 -2.277 1 84.56 300 LEU B CA 1
ATOM 4966 C C . LEU B 1 300 ? 12.242 9.461 -3.574 1 84.56 300 LEU B C 1
ATOM 4968 O O . LEU B 1 300 ? 11.336 9.047 -4.305 1 84.56 300 LEU B O 1
ATOM 4972 N N . MET B 1 301 ? 12.953 10.445 -3.797 1 81.62 301 MET B N 1
ATOM 4973 C CA . MET B 1 301 ? 12.719 11.211 -5.016 1 81.62 301 MET B CA 1
ATOM 4974 C C . MET B 1 301 ? 13.055 10.383 -6.254 1 81.62 301 MET B C 1
ATOM 4976 O O . MET B 1 301 ? 12.391 10.492 -7.281 1 81.62 301 MET B O 1
ATOM 4980 N N . SER B 1 302 ? 14.016 9.547 -6.141 1 76.06 302 SER B N 1
ATOM 4981 C CA . SER B 1 302 ? 14.414 8.703 -7.258 1 76.06 302 SER B CA 1
ATOM 4982 C C . SER B 1 302 ? 13.398 7.594 -7.504 1 76.06 302 SER B C 1
ATOM 4984 O O . SER B 1 302 ? 13.203 7.164 -8.641 1 76.06 302 SER B O 1
ATOM 4986 N N . LEU B 1 303 ? 12.805 7.113 -6.523 1 71.25 303 LEU B N 1
ATOM 4987 C CA . LEU B 1 303 ? 11.812 6.047 -6.637 1 71.25 303 LEU B CA 1
ATOM 4988 C C . LEU B 1 303 ? 10.5 6.578 -7.195 1 71.25 303 LEU B C 1
ATOM 4990 O O . LEU B 1 303 ? 9.719 5.82 -7.77 1 71.25 303 LEU B O 1
ATOM 4994 N N . ASP B 1 304 ? 10.25 7.836 -7.004 1 61.97 304 ASP B N 1
ATOM 4995 C CA . ASP B 1 304 ? 8.984 8.445 -7.375 1 61.97 304 ASP B CA 1
ATOM 4996 C C . ASP B 1 304 ? 8.992 8.898 -8.836 1 61.97 304 ASP B C 1
ATOM 4998 O O . ASP B 1 304 ? 8.016 9.461 -9.32 1 61.97 304 ASP B O 1
ATOM 5002 N N . VAL B 1 305 ? 10.07 8.758 -9.578 1 53.97 305 VAL B N 1
ATOM 5003 C CA . VAL B 1 305 ? 10.094 9.164 -10.977 1 53.97 305 VAL B CA 1
ATOM 5004 C C . VAL B 1 305 ? 9.492 8.055 -11.844 1 53.97 305 VAL B C 1
ATOM 5006 O O . VAL B 1 305 ? 9.914 6.898 -11.766 1 53.97 305 VAL B O 1
ATOM 5009 N N . PRO B 1 306 ? 8.312 8.492 -12.469 1 51.66 306 PRO B N 1
ATOM 5010 C CA . PRO B 1 306 ? 7.734 7.488 -13.367 1 51.66 306 PRO B CA 1
ATOM 5011 C C . PRO B 1 306 ? 8.766 6.895 -14.328 1 51.66 306 PRO B C 1
ATOM 5013 O O . PRO B 1 306 ? 9.695 7.59 -14.75 1 51.66 306 PRO B O 1
ATOM 5016 N N . ASN B 1 307 ? 8.805 5.594 -14.422 1 48.31 307 ASN B N 1
ATOM 5017 C CA . ASN B 1 307 ? 9.742 4.875 -15.281 1 48.31 307 ASN B CA 1
ATOM 5018 C C . ASN B 1 307 ? 9.891 5.555 -16.641 1 48.31 307 ASN B C 1
ATOM 5020 O O . ASN B 1 307 ? 10.969 5.535 -17.234 1 48.31 307 ASN B O 1
ATOM 5024 N N . THR B 1 308 ? 8.883 6.227 -17.188 1 42.88 308 THR B N 1
ATOM 5025 C CA . THR B 1 308 ? 8.922 6.852 -18.5 1 42.88 308 THR B CA 1
ATOM 5026 C C . THR B 1 308 ? 9.859 8.055 -18.5 1 42.88 308 THR B C 1
ATOM 5028 O O . THR B 1 308 ? 10.461 8.375 -19.531 1 42.88 308 THR B O 1
ATOM 5031 N N . LEU B 1 309 ? 9.992 8.766 -17.516 1 41.72 309 LEU B N 1
ATOM 5032 C CA . LEU B 1 309 ? 10.75 10.016 -17.469 1 41.72 309 LEU B CA 1
ATOM 5033 C C . LEU B 1 309 ? 12.188 9.766 -17.031 1 41.72 309 LEU B C 1
ATOM 5035 O O . LEU B 1 309 ? 13.062 10.609 -17.219 1 41.72 309 LEU B O 1
ATOM 5039 N N . LYS B 1 310 ? 12.523 8.773 -16.469 1 44.25 310 LYS B N 1
ATOM 5040 C CA . LYS B 1 310 ? 13.891 8.469 -16.062 1 44.25 310 LYS B CA 1
ATOM 5041 C C . LYS B 1 310 ? 14.797 8.266 -17.266 1 44.25 310 LYS B C 1
ATOM 5043 O O . LYS B 1 310 ? 16.016 8.352 -17.156 1 44.25 310 LYS B O 1
ATOM 5048 N N . ARG B 1 311 ? 14.383 8 -18.547 1 38.62 311 ARG B N 1
ATOM 5049 C CA . ARG B 1 311 ? 15.242 7.82 -19.719 1 38.62 311 ARG B CA 1
ATOM 5050 C C . ARG B 1 311 ? 15.891 9.133 -20.125 1 38.62 311 ARG B C 1
ATOM 5052 O O . ARG B 1 311 ? 16.953 9.133 -20.734 1 38.62 311 ARG B O 1
ATOM 5059 N N . THR B 1 312 ? 15.219 10.297 -20.047 1 35.22 312 THR B N 1
ATOM 5060 C CA . THR B 1 312 ? 15.727 11.461 -20.766 1 35.22 312 THR B CA 1
ATOM 5061 C C . THR B 1 312 ? 16.859 12.125 -19.984 1 35.22 312 THR B C 1
ATOM 5063 O O . THR B 1 312 ? 17.562 12.984 -20.516 1 35.22 312 THR B O 1
ATOM 5066 N N . SER B 1 313 ? 17.031 12 -18.734 1 35.25 313 SER B N 1
ATOM 5067 C CA . SER B 1 313 ? 17.938 12.93 -18.078 1 35.25 313 SER B CA 1
ATOM 5068 C C . SER B 1 313 ? 19.391 12.523 -18.297 1 35.25 313 SER B C 1
ATOM 5070 O O . SER B 1 313 ? 20.312 13.219 -17.844 1 35.25 313 SER B O 1
ATOM 5072 N N . SER B 1 314 ? 19.75 11.398 -18.828 1 33.28 314 SER B N 1
ATOM 5073 C CA . SER B 1 314 ? 21.203 11.211 -18.891 1 33.28 314 SER B CA 1
ATOM 5074 C C . SER B 1 314 ? 21.812 12.078 -19.984 1 33.28 314 SER B C 1
ATOM 5076 O O . SER B 1 314 ? 23.047 12.195 -20.062 1 33.28 314 SER B O 1
ATOM 5078 N N . SER B 1 315 ? 21.156 12.25 -21.172 1 31.23 315 SER B N 1
ATOM 5079 C CA . SER B 1 315 ? 22.047 12.68 -22.25 1 31.23 315 SER B CA 1
ATOM 5080 C C . SER B 1 315 ? 22.469 14.141 -22.062 1 31.23 315 SER B C 1
ATOM 5082 O O . SER B 1 315 ? 23.609 14.492 -22.344 1 31.23 315 SER B O 1
ATOM 5084 N N . ASP B 1 316 ? 21.5 15.109 -22.188 1 30.91 316 ASP B N 1
ATOM 5085 C CA . ASP B 1 316 ? 21.844 16.359 -22.844 1 30.91 316 ASP B CA 1
ATOM 5086 C C . ASP B 1 316 ? 22.5 17.344 -21.859 1 30.91 316 ASP B C 1
ATOM 5088 O O . ASP B 1 316 ? 23.062 18.359 -22.281 1 30.91 316 ASP B O 1
ATOM 5092 N N . SER B 1 317 ? 22.062 17.406 -20.609 1 29.88 317 SER B N 1
ATOM 5093 C CA . SER B 1 317 ? 22.312 18.75 -20.094 1 29.88 317 SER B CA 1
ATOM 5094 C C . SER B 1 317 ? 23.781 18.922 -19.703 1 29.88 317 SER B C 1
ATOM 5096 O O . SER B 1 317 ? 24.188 20 -19.266 1 29.88 317 SER B O 1
ATOM 5098 N N . LEU B 1 318 ? 24.484 17.844 -19.562 1 27.61 318 LEU B N 1
ATOM 5099 C CA . LEU B 1 318 ? 25.734 18.297 -18.938 1 27.61 318 LEU B CA 1
ATOM 5100 C C . LEU B 1 318 ? 26.656 18.938 -19.984 1 27.61 318 LEU B C 1
ATOM 5102 O O . LEU B 1 318 ? 27.734 19.438 -19.641 1 27.61 318 LEU B O 1
ATOM 5106 N N . SER B 1 319 ? 26.453 18.609 -21.281 1 28.31 319 SER B N 1
ATOM 5107 C CA . SER B 1 319 ? 27.609 18.938 -22.094 1 28.31 319 SER B CA 1
ATOM 5108 C C . SER B 1 319 ? 27.656 20.422 -22.438 1 28.31 319 SER B C 1
ATOM 5110 O O . SER B 1 319 ? 28.188 20.797 -23.484 1 28.31 319 SER B O 1
ATOM 5112 N N . SER B 1 320 ? 26.844 21.297 -21.828 1 26.86 320 SER B N 1
ATOM 5113 C CA . SER B 1 320 ? 27.078 22.641 -22.344 1 26.86 320 SER B CA 1
ATOM 5114 C C . SER B 1 320 ? 28.516 23.094 -22.062 1 26.86 320 SER B C 1
ATOM 5116 O O . SER B 1 320 ? 28.812 23.609 -20.984 1 26.86 320 SER B O 1
ATOM 5118 N N . LYS B 1 321 ? 29.469 22.281 -22.328 1 29.78 321 LYS B N 1
ATOM 5119 C CA . LYS B 1 321 ? 30.844 22.797 -22.344 1 29.78 321 LYS B CA 1
ATOM 5120 C C . LYS B 1 321 ? 30.984 23.984 -23.281 1 29.78 321 LYS B C 1
ATOM 5122 O O . LYS B 1 321 ? 30.844 23.844 -24.5 1 29.78 321 LYS B O 1
ATOM 5127 N N . THR B 1 322 ? 30.562 25.25 -22.844 1 27.33 322 THR B N 1
ATOM 5128 C CA . THR B 1 322 ? 30.969 26.484 -23.5 1 27.33 322 THR B CA 1
ATOM 5129 C C . THR B 1 322 ? 32.469 26.531 -23.672 1 27.33 322 THR B C 1
ATOM 5131 O O . THR B 1 322 ? 33.219 26.562 -22.703 1 27.33 322 THR B O 1
ATOM 5134 N N . ASN B 1 323 ? 33.062 25.812 -24.547 1 26.53 323 ASN B N 1
ATOM 5135 C CA . ASN B 1 323 ? 34.406 26.016 -25.062 1 26.53 323 ASN B CA 1
ATOM 5136 C C . ASN B 1 323 ? 34.656 27.469 -25.438 1 26.53 323 ASN B C 1
ATOM 5138 O O . ASN B 1 323 ? 34.188 27.922 -26.484 1 26.53 323 ASN B O 1
ATOM 5142 N N . VAL B 1 324 ? 34.469 28.391 -24.484 1 26.36 324 VAL B N 1
ATOM 5143 C CA . VAL B 1 324 ? 34.969 29.734 -24.812 1 26.36 324 VAL B CA 1
ATOM 5144 C C . VAL B 1 324 ? 36.469 29.656 -25.156 1 26.36 324 VAL B C 1
ATOM 5146 O O . VAL B 1 324 ? 37.25 29.156 -24.359 1 26.36 324 VAL B O 1
ATOM 5149 N N . LYS B 1 325 ? 36.812 29.844 -26.406 1 29.28 325 LYS B N 1
ATOM 5150 C CA . LYS B 1 325 ? 38.062 30.078 -27.125 1 29.28 325 LYS B CA 1
ATOM 5151 C C . LYS B 1 325 ? 38.844 31.203 -26.484 1 29.28 325 LYS B C 1
ATOM 5153 O O . LYS B 1 325 ? 38.375 32.312 -26.359 1 29.28 325 LYS B O 1
ATOM 5158 N N . VAL B 1 326 ? 39.625 30.891 -25.469 1 27.64 326 VAL B N 1
ATOM 5159 C CA . VAL B 1 326 ? 40.719 31.75 -25.016 1 27.64 326 VAL B CA 1
ATOM 5160 C C . VAL B 1 326 ? 41.531 32.25 -26.219 1 27.64 326 VAL B C 1
ATOM 5162 O O . VAL B 1 326 ? 42.094 31.453 -26.984 1 27.64 326 VAL B O 1
ATOM 5165 N N . LYS B 1 327 ? 41 33.281 -26.828 1 26.44 327 LYS B N 1
ATOM 5166 C CA . LYS B 1 327 ? 41.812 34.031 -27.781 1 26.44 327 LYS B CA 1
ATOM 5167 C C . LYS B 1 327 ? 43.188 34.344 -27.188 1 26.44 327 LYS B C 1
ATOM 5169 O O . LYS B 1 327 ? 43.25 35.062 -26.172 1 26.44 327 LYS B O 1
ATOM 5174 N N . LYS B 1 328 ? 44.062 33.406 -27.234 1 26.38 328 LYS B N 1
ATOM 5175 C CA . LYS B 1 328 ? 45.469 33.75 -27.109 1 26.38 328 LYS B CA 1
ATOM 5176 C C . LYS B 1 328 ? 45.844 34.875 -28.078 1 26.38 328 LYS B C 1
ATOM 5178 O O . LYS B 1 328 ? 45.781 34.719 -29.297 1 26.38 328 LYS B O 1
ATOM 5183 N N . ASN B 1 329 ? 45.25 36.125 -27.844 1 23.45 329 ASN B N 1
ATOM 5184 C CA . ASN B 1 329 ? 46.25 37.125 -28.188 1 23.45 329 ASN B CA 1
ATOM 5185 C C . ASN B 1 329 ? 47.438 37.094 -27.234 1 23.45 329 ASN B C 1
ATOM 5187 O O . ASN B 1 329 ? 47.25 36.906 -26.031 1 23.45 329 ASN B O 1
#

Sequence (658 aa):
MFALGLLTCIVLGALSAQAKVSNDFDCKEFFYKDIEPTGMDQNAKKICQWTSKPSYYYATLYSVHHRIPLYSAYRFDPACSSDSGSSSTWHLEPQISQPTSQMYYMVREDQKTQKSYKENQAISSDYTDSGFDRGHLYPNSFQCSDGRTATFTLTNAAPMDRCFNRIHWKDWESALRSFLEGKLKSGGASTTAYIVTGIVPSATERIPRRGTSGDSGRVTVPSHIWTAVCYKHNSDDTKSFSFSYMGENKPEPGIRLMSVSDLNNQLKGLYSGNPKIKIFKDDCFGDTKSDEVKTKFQKLMSLDVPNTLKRTSSSDSLSSKTNVKVKKNMFALGLLTCIVLGALSAQAKVSNDFDCKEFFYKDIEPTGMDQNAKKICQWTSKPSYYYATLYSVHHRIPLYSAYRFDPACSSDSGSSSTWHLEPQISQPTSQMYYMVREDQKTQKSYKENQAISSDYTDSGFDRGHLYPNSFQCSDGRTATFTLTNAAPMDRCFNRIHWKDWESALRSFLEGKLKSGGASTTAYIVTGIVPSATERIPRRGTSGDSGRVTVPSHIWTAVCYKHNSDDTKSFSFSYMGENKPEPGIRLMSVSDLNNQLKGLYSGNPKIKIFKDDCFGDTKSDEVKTKFQKLMSLDVPNTLKRTSSSDSLSSKTNVKVKKN

Secondary structure (DSSP, 8-state):
-----------------------S-S-GGGSGGG---BSS-TTSEEEEE--SSS---EEEEEETTTTEEEEEEEE--TT-----------EE-HHHH-TT-S--S-EE--HHHHHHHTTTS--GGGTTTSSEEEEESS-GGG--HHHHHTT-BGGGEEEEEHHIIIIIIHHHHHHHHHHHHHHHHHHGGGEEEEEEEEEEEEEEEEESPTTSSS--S-EEEEEEEEEEEEEEESS-GGG-EEEEEEEESSSS---EEE-HHHHHHHHHHHSTT----BSSGGGTT-----HHHHHHHHHHHHHTS-TTTTTGGGTSSTT----------/-----------------------S-S-GGGSGGG---BSS-TTSEEEEE--SSS---EEEEEETTTTEEEEEEEE--TT-----------EE-HHHH-TT-S--S-EE--HHHHHHHTTTS--GGGTTTSSEEEEESS-GGG--HHHHHTT-BGGGEEEEEHHIIIIIIHHHHHHHHHHHHHHHHHHGGGEEEEEEEEEEEEEEEEESPTTSSS--S-EEEEEEEEEEEEEEESS-GGG-EEEEEEEESSSS---EEE-HHHHHHHHHHHSTT----BSSGGGTT-----HHHHHHHHHHHHHTS-TTTTTGGGTSGGG----------

pLDDT: mean 82.19, std 21.12, range [23.45, 98.88]

Foldseek 3Di:
DPPPPPPPPPPPPPPPPPVPPVLDAPCLVLAFVSDAWDFPDSPAHKAQADAPDPDGAWIFRFHQQQQETQKIKGWQDLVQDALDDDDPWAWEACCQQPVVDPDRYIDTDDPVVCVRRVNRHPDPVQVVVQQWDFAFRPDLSRDDDRSSVSRRYSRRTATFHPLCRVPQVVVVVVLVSVLVSVVCVVLDPQKIKMKMKGFQFDPDDATPDPPPPDDGRSHTHTQKIKMKIWMQGRPDLVPTAIWMWMDGRDNAFDIDIGQLVVVQCVVLVRHPPSTRIDRHDVSRSTPPPPPSVCVSCVVSNVVRDPPVPVPPPPPDDPPPPPPPCPPPD/DPPPPPPPPPPPPPPPPPVPPPLDAPCLVLAFVSDAWDFPDSPAHKAQADAPDPDGAWIFRFHQQQQETQKIKGWQDLVQDALDDDDPWAWEACCQQPVVDPDRYIDTDDPVVCVRRVNRHPDPVQVVVQQWDFAFRPDLSRDDDRSSVSRRYSRRTATFHPLCRVPQVVVVVVLVSVLVSVVCVVLDPQKIKMKMKGFQFDPDDATDDPPPPDDGRSHTHTQKIKMKIWMQGRPDLVPTAIWMWMDGRDNAFDIDIGQLVVVQCVVLVRHPPSTRIDRHDVSRSTPPPPPSVCVSCVVSNVVRDPPVPVPPPPPPDPPPPPPPPPPPD

Nearest PDB structures (foldseek):
  5gkp-assembly1_B  TM=6.509E-01  e=4.254E-10  Caenorhabditis elegans
  4qn0-assembly2_B  TM=6.682E-01  e=4.790E-10  Caenorhabditis elegans
  5gkp-assembly1_A  TM=6.215E-01  e=2.240E-09  Caenorhabditis elegans
  4qn0-assembly2_B  TM=6.683E-01  e=4.536E-10  Caenorhabditis elegans
  5gkp-assembly1_B  TM=6.388E-01  e=4.536E-10  Caenorhabditis elegans

InterPro domains:
  IPR001604 DNA/RNA non-specific endonuclease/pyrophosphatase/phosphodiesterase domain [PF01223] (56-251)
  IPR001604 DNA/RNA non-specific endonuclease/pyrophosphatase/phosphodiesterase domain [SM00892] (54-273)
  IPR020821 ENPP1-3/EXOG-like, endonuclease/phosphodiesterase domain [SM00477] (55-278)
  IPR039015 Endonuclease domain-containing 1 protein [PTHR21472] (5-321)
  IPR044925 His-Me finger superfamily [SSF54060] (26-267)
  IPR044929 DNA/RNA non-specific endonuclease superfamily [G3DSA:3.40.570.10] (37-283)

Radius of gyration: 32.61 Å; Cα contacts (8 Å, |Δi|>4): 1241; chains: 2; bounding box: 99×153×96 Å

Organism: NCBI:txid369639

Solvent-accessible surface area (backbone atoms only — not comparable to full-atom values): 36326 Å² total; per-residue (Å²): 137,83,79,77,78,79,79,76,77,77,76,74,75,74,74,71,71,70,71,71,76,70,89,62,72,89,52,37,84,30,27,58,93,55,38,75,63,43,51,59,76,79,83,36,47,71,42,55,40,27,45,97,50,97,51,75,68,35,31,29,40,27,30,50,83,38,23,24,33,48,29,26,27,25,58,70,48,74,84,38,72,50,58,74,82,82,74,93,64,49,23,41,60,46,46,71,54,35,68,83,48,93,43,75,36,52,39,73,60,45,74,68,51,40,70,70,33,46,86,41,32,54,47,73,73,45,42,60,93,48,64,35,35,83,32,52,46,50,52,48,51,56,27,43,74,70,55,23,54,58,33,37,26,39,63,35,20,38,48,22,28,50,36,21,44,71,46,54,48,41,50,51,51,51,51,49,50,56,51,50,46,53,50,39,64,72,55,42,95,40,46,48,42,30,32,39,20,32,48,36,74,35,93,79,44,42,26,22,47,83,88,49,96,70,82,50,51,56,26,39,27,35,48,29,42,34,40,39,39,32,38,42,32,73,85,43,66,87,73,26,27,23,34,25,36,39,29,57,51,35,47,59,63,55,55,40,81,43,32,42,64,55,47,31,57,52,46,20,72,65,41,85,86,54,37,71,47,38,68,41,68,78,41,34,68,40,64,45,74,50,66,63,55,51,62,68,44,41,65,59,48,61,61,24,51,55,77,81,63,65,68,65,73,73,68,69,77,74,67,74,68,76,79,71,76,76,70,84,118,136,84,78,78,77,79,78,76,77,75,77,74,74,75,74,72,71,70,71,70,78,69,90,61,69,88,53,37,86,32,26,59,92,55,38,74,62,44,51,60,76,79,82,36,47,72,41,55,40,26,44,96,52,98,51,76,69,35,32,28,41,28,30,51,82,38,22,24,32,46,30,26,27,25,60,70,47,75,84,38,73,50,57,76,81,82,74,93,62,49,23,40,60,46,45,72,53,34,69,84,47,93,43,73,37,53,40,73,60,45,75,67,51,40,71,69,32,46,85,40,32,53,46,73,73,44,41,59,93,48,65,36,35,81,31,52,46,50,51,48,52,58,25,43,73,70,56,23,55,58,32,37,26,39,62,37,19,36,50,23,26,48,37,21,43,72,46,55,48,41,51,51,52,50,49,48,50,55,51,49,44,54,50,41,63,73,56,41,94,40,45,48,42,30,33,40,19,33,48,36,74,35,93,78,47,42,26,22,50,83,87,49,94,70,81,50,51,57,28,40,27,33,47,29,41,36,40,38,38,32,38,41,32,73,87,43,66,87,74,26,26,24,34,26,36,39,28,57,50,34,48,60,62,55,56,41,81,43,33,40,64,55,48,31,55,51,46,20,72,66,40,85,85,54,38,70,46,40,69,39,68,80,40,34,66,44,64,42,74,51,66,63,56,52,62,69,45,41,65,58,48,61,61,24,49,54,79,80,62,66,69,66,72,74,69,66,76,75,67,75,68,78,77,74,78,76,73,81,120